Protein AF-A0A8T5KG43-F1 (afdb_monomer_lite)

pLDDT: mean 81.47, std 15.71, range [28.53, 98.81]

Secondary structure (DSSP, 8-state):
-TTS-----GGGTT-TT--EEE--SS-----GGGTT-TT-SEEE-TT---GGG--GGGGG-TT-SEEE-TTS-----GGGTT-TT--EEE--SS-----GGGGG-TT-SEEE--SS-----HHHHHS---SEEE--S----HHIIIIIIHHHHHTT-EEE--TT-----EEEEEEE-TTSSB-TT-EEEEEE--TT-TT-EEEEEEE--TTSEEEEE--S-EEEEEEEE-TTEEEES-SEEEEE-S-S-EEPPPEEEEES----STT--EEEEE-TTS-EEEEEEEPSEEEEES-GGG-EEEEE--EEEESSPPBHHHHHHHHHH-TTS---TT-----SS-TTSB--S--HHHHHHHHHHHT-BPPPHHHHHHHHH-SS--SBTTBSSS---SB-TTS-B--SSSSEEEEEEE--S-TT--S-PEEEES--TTS-GGG---EE----TTEE---EEEGGGTT----

Structure (mmCIF, N/CA/C/O backbone):
data_AF-A0A8T5KG43-F1
#
_entry.id   AF-A0A8T5KG43-F1
#
loop_
_atom_site.group_PDB
_atom_site.id
_atom_site.type_symbol
_atom_site.label_atom_id
_atom_site.label_alt_id
_atom_site.label_comp_id
_atom_site.label_asym_id
_atom_site.label_entity_id
_atom_site.label_seq_id
_atom_site.pdbx_PDB_ins_code
_atom_site.Cartn_x
_atom_site.Cartn_y
_atom_site.Cartn_z
_atom_site.occupancy
_atom_site.B_iso_or_equiv
_atom_site.auth_seq_id
_atom_site.auth_comp_id
_atom_site.auth_asym_id
_atom_site.auth_atom_id
_atom_site.pdbx_PDB_model_num
ATOM 1 N N . LEU A 1 1 ? -19.504 -4.824 42.678 1.00 70.94 1 LEU A N 1
ATOM 2 C CA . LEU A 1 1 ? -19.857 -6.248 42.868 1.00 70.94 1 LEU A CA 1
ATOM 3 C C . LEU A 1 1 ? -18.883 -7.087 42.044 1.00 70.94 1 LEU A C 1
ATOM 5 O O . LEU A 1 1 ? -19.288 -7.695 41.068 1.00 70.94 1 LEU A O 1
ATOM 9 N N . MET A 1 2 ? -17.595 -7.082 42.386 1.00 72.06 2 MET A N 1
ATOM 10 C CA . MET A 1 2 ? -16.581 -7.837 41.636 1.00 72.06 2 MET A CA 1
ATOM 11 C C . MET A 1 2 ? -16.539 -9.280 42.142 1.00 72.06 2 MET A C 1
ATOM 13 O O . MET A 1 2 ? -16.547 -9.476 43.357 1.00 72.06 2 MET A O 1
ATOM 17 N N . ASP A 1 3 ? -16.507 -10.253 41.227 1.00 74.44 3 ASP A N 1
ATOM 18 C CA . ASP A 1 3 ? -16.364 -11.684 41.548 1.00 74.44 3 ASP A CA 1
ATOM 19 C C . ASP A 1 3 ? -17.419 -12.210 42.542 1.00 74.44 3 ASP A C 1
ATOM 21 O O . ASP A 1 3 ? -17.138 -12.859 43.548 1.00 74.44 3 ASP A O 1
ATOM 25 N N . THR A 1 4 ? -18.685 -11.872 42.281 1.00 81.06 4 THR A N 1
ATOM 26 C CA . THR A 1 4 ? -19.816 -12.242 43.153 1.00 81.06 4 THR A CA 1
ATOM 27 C C . THR A 1 4 ? -20.727 -13.310 42.553 1.00 81.06 4 THR A C 1
ATOM 29 O O . THR A 1 4 ? -21.748 -13.638 43.151 1.00 81.06 4 THR A O 1
ATOM 32 N N . GLN A 1 5 ? -20.385 -13.849 41.374 1.00 85.06 5 GLN A N 1
ATOM 33 C CA . GLN A 1 5 ? -21.238 -14.758 40.588 1.00 85.06 5 GLN A CA 1
ATOM 34 C C . GLN 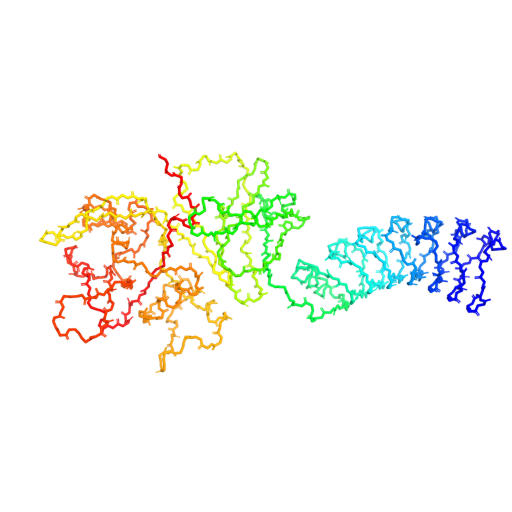A 1 5 ? -22.631 -14.170 40.270 1.00 85.06 5 GLN A C 1
ATOM 36 O O . GLN A 1 5 ? -23.585 -14.907 40.025 1.00 85.06 5 GLN A O 1
ATOM 41 N N . THR A 1 6 ? -22.763 -12.838 40.273 1.00 88.12 6 THR A N 1
ATOM 42 C CA . THR A 1 6 ? -24.038 -12.157 40.011 1.00 88.12 6 THR A CA 1
ATOM 43 C C . THR A 1 6 ? -24.427 -12.305 38.538 1.00 88.12 6 THR A C 1
ATOM 45 O O . THR A 1 6 ? -23.585 -12.144 37.659 1.00 88.12 6 THR A O 1
ATOM 48 N N . SER A 1 7 ? -25.700 -12.582 38.253 1.00 91.44 7 SER A N 1
ATOM 49 C CA . SER A 1 7 ? -26.230 -12.650 36.881 1.00 91.44 7 SER A CA 1
ATOM 50 C C . SER A 1 7 ? -27.406 -11.707 36.618 1.00 91.44 7 SER A C 1
ATOM 52 O O . SER A 1 7 ? -27.608 -11.306 35.475 1.00 91.44 7 SER A O 1
ATOM 54 N N . ASP A 1 8 ? -28.154 -11.320 37.656 1.00 93.81 8 ASP A N 1
ATOM 55 C CA . ASP A 1 8 ? -29.318 -10.436 37.552 1.00 93.81 8 ASP A CA 1
ATOM 56 C C . ASP A 1 8 ? -28.973 -8.999 37.968 1.00 93.81 8 ASP A C 1
ATOM 58 O O . ASP A 1 8 ? -28.622 -8.732 39.121 1.00 93.81 8 ASP A O 1
ATOM 62 N N . LEU A 1 9 ? -29.101 -8.065 37.022 1.00 96.06 9 LEU A N 1
ATOM 63 C CA . LEU A 1 9 ? -28.880 -6.633 37.238 1.00 96.06 9 LEU A CA 1
ATOM 64 C C . LEU A 1 9 ? -30.176 -5.848 37.489 1.00 96.06 9 LEU A C 1
ATOM 66 O O . LEU A 1 9 ? -30.115 -4.641 37.726 1.00 96.06 9 LEU A O 1
ATOM 70 N N . SER A 1 10 ? -31.347 -6.494 37.488 1.00 95.94 10 SER A N 1
ATOM 71 C CA . SER A 1 10 ? -32.652 -5.843 37.694 1.00 95.94 10 SER A CA 1
ATOM 72 C C . SER A 1 10 ? -32.726 -4.955 38.946 1.00 95.94 10 SER A C 1
ATOM 74 O O . SER A 1 10 ? -33.310 -3.870 38.858 1.00 95.94 10 SER A O 1
ATOM 76 N N . PRO A 1 11 ? -32.110 -5.314 40.096 1.00 95.50 11 PRO A N 1
ATOM 77 C CA . PRO A 1 11 ? -32.098 -4.442 41.273 1.00 95.50 11 PRO A CA 1
ATOM 78 C C . PRO A 1 11 ? -31.423 -3.081 41.047 1.00 95.50 11 PRO A C 1
ATOM 80 O O . PRO A 1 11 ? -31.713 -2.130 41.773 1.00 95.50 11 PRO A O 1
ATOM 83 N N . LEU A 1 12 ? -30.540 -2.966 40.049 1.00 95.62 12 LEU A N 1
ATOM 84 C CA . LEU A 1 12 ? -29.819 -1.731 39.739 1.00 95.62 12 LEU A CA 1
ATOM 85 C C . LEU A 1 12 ? -30.635 -0.766 38.872 1.00 95.62 12 LEU A C 1
ATOM 87 O O . LEU A 1 12 ? -30.334 0.423 38.864 1.00 95.62 12 LEU A O 1
ATOM 91 N N . ALA A 1 13 ? -31.687 -1.235 38.190 1.00 94.88 13 ALA A N 1
ATOM 92 C CA . ALA A 1 13 ? -32.353 -0.508 37.103 1.00 94.88 13 ALA A CA 1
ATOM 93 C C . ALA A 1 13 ? -32.926 0.873 37.478 1.00 94.88 13 ALA A C 1
ATOM 95 O O . ALA A 1 13 ? -33.145 1.718 36.610 1.00 94.88 13 ALA A O 1
ATOM 96 N N . ASN A 1 14 ? -33.175 1.115 38.769 1.00 94.38 14 ASN A N 1
ATOM 97 C CA . ASN A 1 14 ? -33.734 2.372 39.272 1.00 94.38 14 ASN A CA 1
ATOM 98 C C . ASN A 1 14 ? -32.718 3.254 40.016 1.00 94.38 14 ASN A C 1
ATOM 100 O O . ASN A 1 14 ? -33.092 4.318 40.512 1.00 94.38 14 ASN A O 1
ATOM 104 N N . LEU A 1 15 ? -31.444 2.859 40.086 1.00 96.94 15 LEU A N 1
ATOM 105 C CA . LEU A 1 15 ? -30.383 3.614 40.761 1.00 96.94 15 LEU A CA 1
ATOM 106 C C . LEU A 1 15 ? -29.835 4.728 39.856 1.00 96.94 15 LEU A C 1
ATOM 108 O O . LEU A 1 15 ? -28.659 4.752 39.522 1.00 96.94 15 LEU A O 1
ATOM 112 N N . LYS A 1 16 ? -30.700 5.653 39.433 1.00 94.81 16 LYS A N 1
ATOM 113 C CA . LYS A 1 16 ? -30.400 6.650 38.385 1.00 94.81 16 LYS A CA 1
ATOM 114 C C . LYS A 1 16 ? -29.258 7.617 38.712 1.00 94.81 16 LYS A C 1
ATOM 116 O O . LYS A 1 16 ? -28.682 8.180 37.793 1.00 94.81 16 LYS A O 1
ATOM 121 N N . GLU A 1 17 ? -28.936 7.776 39.993 1.00 97.44 17 GLU A N 1
ATOM 122 C CA . GLU A 1 17 ? -27.830 8.609 40.490 1.00 97.44 17 GLU A CA 1
ATOM 123 C C . GLU A 1 17 ? -26.495 7.843 40.570 1.00 97.44 17 GLU A C 1
ATOM 125 O O . GLU A 1 17 ? -25.510 8.352 41.101 1.00 97.44 17 GLU A O 1
ATOM 130 N N . LEU A 1 18 ? -26.454 6.582 40.124 1.00 98.00 18 LEU A N 1
ATOM 131 C CA . LEU A 1 18 ? -25.247 5.768 40.174 1.00 98.00 18 LEU A CA 1
ATOM 132 C C . LEU A 1 18 ? -24.220 6.290 39.163 1.00 98.00 18 LEU A C 1
ATOM 134 O O . LEU A 1 18 ? -24.465 6.263 37.962 1.00 98.00 18 LEU A O 1
ATOM 138 N N . THR A 1 19 ? -23.061 6.718 39.661 1.00 98.44 19 THR A N 1
ATOM 139 C CA . THR A 1 19 ? -21.961 7.251 38.840 1.00 98.44 19 THR A CA 1
ATOM 140 C C . THR A 1 19 ? -20.823 6.252 38.630 1.00 98.44 19 THR A C 1
ATOM 142 O O . THR A 1 19 ? -20.066 6.365 37.670 1.00 98.44 19 THR A O 1
ATOM 145 N N . TYR A 1 20 ? -20.707 5.248 39.502 1.00 98.44 20 TYR A N 1
ATOM 146 C CA . TYR A 1 20 ? -19.634 4.259 39.483 1.00 98.44 20 TYR A CA 1
ATOM 147 C C . TYR A 1 20 ? -20.201 2.852 39.640 1.00 98.44 20 TYR A C 1
ATOM 149 O O . TYR A 1 20 ? -20.881 2.558 40.629 1.00 98.44 20 TYR A O 1
ATOM 157 N N . LEU A 1 21 ? -19.887 1.967 38.694 1.00 97.94 21 LEU A N 1
ATOM 158 C CA . LEU A 1 21 ? -20.321 0.578 38.729 1.00 97.94 21 LEU A CA 1
ATOM 159 C C . LEU A 1 21 ? -19.214 -0.370 38.257 1.00 97.94 21 LEU A C 1
ATOM 161 O O . LEU A 1 21 ? -18.815 -0.359 37.096 1.00 97.94 21 LEU A O 1
ATOM 165 N N . ASP A 1 22 ? -18.759 -1.230 39.167 1.00 97.50 22 ASP A N 1
ATOM 166 C CA . ASP A 1 22 ? -17.834 -2.323 38.862 1.00 97.50 22 ASP A CA 1
ATOM 167 C C . ASP A 1 22 ? -18.534 -3.679 39.035 1.00 97.50 22 ASP A C 1
ATOM 169 O O . ASP A 1 22 ? -19.007 -4.028 40.127 1.00 97.50 22 ASP A O 1
ATOM 173 N N . LEU A 1 23 ? -18.617 -4.417 37.934 1.00 96.12 23 LEU A N 1
ATOM 174 C CA . LEU A 1 23 ? -19.231 -5.730 37.763 1.00 96.12 23 LEU A CA 1
ATOM 175 C C . LEU A 1 23 ? -18.250 -6.723 37.117 1.00 96.12 23 LEU A C 1
ATOM 177 O O . LEU A 1 23 ? -18.678 -7.722 36.529 1.00 96.12 23 LEU A O 1
ATOM 181 N N . HIS A 1 24 ? -16.945 -6.469 37.206 1.00 95.62 24 HIS A N 1
ATOM 182 C CA . HIS A 1 24 ? -15.924 -7.345 36.648 1.00 95.62 24 HIS A CA 1
ATOM 183 C C . HIS A 1 24 ? -16.041 -8.791 37.166 1.00 95.62 24 HIS A C 1
ATOM 185 O O . HIS A 1 24 ? -16.290 -9.022 38.355 1.00 95.62 24 HIS A O 1
ATOM 191 N N . ALA A 1 25 ? -15.842 -9.746 36.252 1.00 94.19 25 ALA A N 1
ATOM 192 C CA . ALA A 1 25 ? -15.786 -11.185 36.504 1.00 94.19 25 ALA A CA 1
ATOM 193 C C . ALA A 1 25 ? -17.040 -11.727 37.216 1.00 94.19 25 ALA A C 1
ATOM 195 O O . ALA A 1 25 ? -16.974 -12.281 38.309 1.00 94.19 25 ALA A O 1
ATOM 196 N N . ASN A 1 26 ? -18.209 -11.562 36.596 1.00 95.56 26 ASN A N 1
ATOM 197 C CA . ASN A 1 26 ? -19.472 -12.136 37.069 1.00 95.56 26 ASN A CA 1
ATOM 198 C C . ASN A 1 26 ? -20.099 -13.048 35.993 1.00 95.56 26 ASN A C 1
ATOM 200 O O . ASN A 1 26 ? -19.415 -13.530 35.093 1.00 95.56 26 ASN A O 1
ATOM 204 N N . GLN A 1 27 ? -21.398 -13.332 36.109 1.00 95.94 27 GLN A N 1
ATOM 205 C CA . GLN A 1 27 ? -22.167 -14.181 35.195 1.00 95.94 27 GLN A CA 1
ATOM 206 C C . GLN A 1 27 ? -23.259 -13.367 34.480 1.00 95.94 27 GLN A C 1
ATOM 208 O O . GLN A 1 27 ? -24.393 -13.824 34.325 1.00 95.94 27 GLN A O 1
ATOM 213 N N . ILE A 1 28 ? -22.948 -12.129 34.091 1.00 96.94 28 ILE A N 1
ATOM 214 C CA . ILE A 1 28 ? -23.903 -11.213 33.455 1.00 96.94 28 ILE A CA 1
ATOM 215 C C . ILE A 1 28 ? -24.040 -11.554 31.972 1.00 96.94 28 ILE A C 1
ATOM 217 O O . ILE A 1 28 ? -23.047 -11.612 31.250 1.00 96.94 28 ILE A O 1
ATOM 221 N N . HIS A 1 29 ? -25.284 -11.740 31.535 1.00 96.69 29 HIS A N 1
ATOM 222 C CA . HIS A 1 29 ? -25.627 -12.043 30.143 1.00 96.69 29 HIS A CA 1
ATOM 223 C C . HIS A 1 29 ? -26.428 -10.914 29.472 1.00 96.69 29 HIS A C 1
ATOM 225 O O . HIS A 1 29 ? -26.435 -10.846 28.250 1.00 96.69 29 HIS A O 1
ATOM 231 N N . ASP A 1 30 ? -27.053 -10.019 30.249 1.00 97.00 30 ASP A N 1
ATOM 232 C CA . ASP A 1 30 ? -27.927 -8.943 29.764 1.00 97.00 30 ASP A CA 1
ATOM 233 C C . ASP A 1 30 ? -27.612 -7.613 30.471 1.00 97.00 30 ASP A C 1
ATOM 235 O O . ASP A 1 30 ? -27.555 -7.542 31.703 1.00 97.00 30 ASP A O 1
ATOM 239 N N . LEU A 1 31 ? -27.415 -6.551 29.683 1.00 97.94 31 LEU A N 1
ATOM 240 C CA . LEU A 1 31 ? -27.143 -5.190 30.160 1.00 97.94 31 LEU A CA 1
ATOM 241 C C . LEU A 1 31 ? -28.379 -4.282 30.119 1.00 97.94 31 LEU A C 1
ATOM 243 O O . LEU A 1 31 ? -28.287 -3.124 30.526 1.00 97.94 31 LEU A O 1
ATOM 247 N N . SER A 1 32 ? -29.538 -4.770 29.669 1.00 97.81 32 SER A N 1
ATOM 248 C CA . SER A 1 32 ? -30.782 -3.993 29.564 1.00 97.81 32 SER A CA 1
ATOM 249 C C . SER A 1 32 ? -31.155 -3.241 30.850 1.00 97.81 32 SER A C 1
ATOM 251 O O . SER A 1 32 ? -31.562 -2.079 30.751 1.00 97.81 32 SER A O 1
ATOM 253 N N . PRO A 1 33 ? -30.963 -3.799 32.066 1.00 97.81 33 PRO A N 1
ATOM 254 C CA . PRO A 1 33 ? -31.210 -3.061 33.306 1.00 97.81 33 PRO A CA 1
ATOM 255 C C . PRO A 1 33 ? -30.354 -1.796 33.478 1.00 97.81 33 PRO A C 1
ATOM 257 O O . PRO A 1 33 ? -30.752 -0.892 34.209 1.00 97.81 33 PRO A O 1
ATOM 260 N N . LEU A 1 34 ? -29.204 -1.691 32.804 1.00 98.06 34 LEU A N 1
ATOM 261 C CA . LEU A 1 34 ? -28.313 -0.531 32.886 1.00 98.06 34 LEU A CA 1
ATOM 262 C C . LEU A 1 34 ? -28.731 0.622 31.959 1.00 98.06 34 LEU A C 1
ATOM 264 O O . LEU A 1 34 ? -28.244 1.737 32.129 1.00 98.06 34 LEU A O 1
ATOM 268 N N . ALA A 1 35 ? -29.658 0.395 31.020 1.00 97.44 35 ALA A N 1
ATOM 269 C CA . ALA A 1 35 ? -29.942 1.313 29.910 1.00 97.44 35 ALA A CA 1
ATOM 270 C C . ALA A 1 35 ? -30.378 2.735 30.312 1.00 97.44 35 ALA A C 1
ATOM 272 O O . ALA A 1 35 ? -30.301 3.664 29.509 1.00 97.44 35 ALA A O 1
ATOM 273 N N . ASN A 1 36 ? -30.872 2.906 31.543 1.00 96.69 36 ASN A N 1
ATOM 274 C CA . ASN A 1 36 ? -31.361 4.184 32.064 1.00 96.69 36 ASN A CA 1
ATOM 275 C C . ASN A 1 36 ? -30.475 4.775 33.173 1.00 96.69 36 ASN A C 1
ATOM 277 O O . ASN A 1 36 ? -30.873 5.760 33.797 1.00 96.69 36 ASN A O 1
ATOM 281 N N . LEU A 1 37 ? -29.297 4.203 33.437 1.00 98.19 37 LEU A N 1
ATOM 282 C CA . LEU A 1 37 ? -28.356 4.700 34.448 1.00 98.19 37 LEU A CA 1
ATOM 283 C C . LEU A 1 37 ? -27.475 5.814 33.875 1.00 98.19 37 LEU A C 1
ATOM 285 O O . LEU A 1 37 ? -26.252 5.754 33.920 1.00 98.19 37 LEU A O 1
ATOM 289 N N . THR A 1 38 ? -28.108 6.834 33.299 1.00 97.50 38 THR A N 1
ATOM 290 C CA . THR A 1 38 ? -27.455 7.855 32.466 1.00 97.50 38 THR A CA 1
ATOM 291 C C . THR A 1 38 ? -26.437 8.724 33.206 1.00 97.50 38 THR A C 1
ATOM 293 O O . THR A 1 38 ? -25.688 9.431 32.547 1.00 97.50 38 THR A O 1
ATOM 296 N N . ALA A 1 39 ? -26.398 8.680 34.543 1.00 98.31 39 ALA A N 1
ATOM 297 C CA . ALA A 1 39 ? -25.390 9.360 35.357 1.00 98.31 39 ALA A CA 1
ATOM 298 C C . ALA A 1 39 ? -24.060 8.587 35.482 1.00 98.31 39 ALA A C 1
ATOM 300 O O . ALA A 1 39 ? -23.140 9.083 36.129 1.00 98.31 39 ALA A O 1
ATOM 301 N N . LEU A 1 40 ? -23.944 7.381 34.908 1.00 98.62 40 LEU A N 1
ATOM 302 C CA . LEU A 1 40 ? -22.720 6.583 34.986 1.00 98.62 40 LEU A CA 1
ATOM 303 C C . LEU A 1 40 ? -21.539 7.295 34.319 1.00 98.62 40 LEU A C 1
ATOM 305 O O . LEU A 1 40 ? -21.584 7.618 33.136 1.00 98.62 40 LEU A O 1
ATOM 309 N N . GLU A 1 41 ? -20.457 7.446 35.082 1.00 98.81 41 GLU A N 1
ATOM 310 C CA . GLU A 1 41 ? -19.163 7.960 34.625 1.00 98.81 41 GLU A CA 1
ATOM 311 C C . GLU A 1 41 ? -18.113 6.845 34.504 1.00 98.81 41 GLU A C 1
ATOM 313 O O . GLU A 1 41 ? -17.192 6.931 33.691 1.00 98.81 41 GLU A O 1
ATOM 318 N N . PHE A 1 42 ? -18.252 5.777 35.294 1.00 98.81 42 PHE A N 1
ATOM 319 C CA . PHE A 1 42 ? -17.375 4.608 35.270 1.00 98.81 42 PHE A CA 1
ATOM 320 C C . PHE A 1 42 ? -18.195 3.323 35.192 1.00 98.81 42 PHE A C 1
ATOM 322 O O . PHE A 1 42 ? -19.051 3.075 36.049 1.00 98.81 42 PHE A O 1
ATOM 329 N N . LEU A 1 43 ? -17.871 2.473 34.217 1.00 98.69 43 LEU A N 1
ATOM 330 C CA . LEU A 1 43 ? -18.437 1.137 34.089 1.00 98.69 43 LEU A CA 1
ATOM 331 C C . LEU A 1 43 ? -17.347 0.107 33.779 1.00 98.69 43 LEU A C 1
ATOM 333 O O . LEU A 1 43 ? -16.668 0.187 32.755 1.00 98.69 43 LEU A O 1
ATOM 337 N N . ASN A 1 44 ? -17.226 -0.903 34.640 1.00 98.50 44 ASN A N 1
ATOM 338 C CA . ASN A 1 44 ? -16.419 -2.091 34.376 1.00 98.50 44 ASN A CA 1
ATOM 339 C C . ASN A 1 44 ? -17.309 -3.334 34.350 1.00 98.50 44 ASN A C 1
ATOM 341 O O . ASN A 1 44 ? -17.919 -3.677 35.360 1.00 98.50 44 ASN A O 1
ATOM 345 N N . ILE A 1 45 ? -17.376 -4.010 33.204 1.00 97.44 45 ILE A N 1
ATOM 346 C CA . ILE A 1 45 ? -18.113 -5.271 33.041 1.00 97.44 45 ILE A CA 1
ATOM 347 C C . ILE A 1 45 ? -17.230 -6.374 32.437 1.00 97.44 45 ILE A C 1
ATOM 349 O O . ILE A 1 45 ? -17.751 -7.375 31.952 1.00 97.44 45 ILE A O 1
ATOM 353 N N . GLN A 1 46 ? -15.902 -6.225 32.473 1.00 96.62 46 GLN A N 1
ATOM 354 C CA . GLN A 1 46 ? -14.955 -7.168 31.867 1.00 96.62 46 GLN A CA 1
ATOM 355 C C . GLN A 1 46 ? -15.144 -8.601 32.374 1.00 96.62 46 GLN A C 1
ATOM 357 O O . GLN A 1 46 ? -15.386 -8.816 33.565 1.00 96.62 46 GLN A O 1
ATOM 362 N N . GLY A 1 47 ? -14.940 -9.585 31.497 1.00 93.31 47 GLY A N 1
ATOM 363 C CA . GLY A 1 47 ? -14.962 -11.003 31.874 1.00 93.31 47 GLY A CA 1
ATOM 364 C C . GLY A 1 47 ? -16.352 -11.535 32.235 1.00 93.31 47 GLY A C 1
ATOM 365 O O . GLY A 1 47 ? -16.455 -12.441 33.058 1.00 93.31 47 GLY A O 1
ATOM 366 N N . ASN A 1 48 ? -17.410 -10.971 31.646 1.00 96.69 48 ASN A N 1
ATOM 367 C CA . ASN A 1 48 ? -18.776 -11.482 31.752 1.00 96.69 48 ASN A CA 1
ATOM 368 C C . ASN A 1 48 ? -19.202 -12.213 30.463 1.00 96.69 48 ASN A C 1
ATOM 370 O O . ASN A 1 48 ? -18.814 -11.810 29.365 1.00 96.69 48 ASN A O 1
ATOM 374 N N . PRO A 1 49 ? -20.023 -13.272 30.550 1.00 95.19 49 PRO A N 1
ATOM 375 C CA . PRO A 1 49 ? -20.509 -14.024 29.393 1.00 95.19 49 PRO A CA 1
ATOM 376 C C . PRO A 1 49 ? -21.685 -13.323 28.681 1.00 95.19 49 PRO A C 1
ATOM 378 O O . PRO A 1 49 ? -22.761 -13.901 28.536 1.00 95.19 49 PRO A O 1
ATOM 381 N N . LEU A 1 50 ? -21.472 -12.090 28.214 1.00 96.06 50 LEU A N 1
ATOM 382 C CA . LEU A 1 50 ? -22.503 -11.265 27.578 1.00 96.06 50 LEU A CA 1
ATOM 383 C C . LEU A 1 50 ? -23.153 -11.982 26.383 1.00 96.06 50 LEU A C 1
ATOM 385 O O . LEU A 1 50 ? -22.461 -12.531 25.514 1.00 96.06 50 LEU A O 1
ATOM 389 N N . GLU A 1 51 ? -24.485 -11.981 26.329 1.00 92.44 51 GLU A N 1
ATOM 390 C CA . GLU A 1 51 ? -25.223 -12.598 25.233 1.00 92.44 51 GLU A CA 1
ATOM 391 C C . GLU A 1 51 ? -24.945 -11.836 23.934 1.00 92.44 51 GLU A C 1
ATOM 393 O O . GLU A 1 51 ? -25.138 -10.627 23.843 1.00 92.44 51 GLU A O 1
ATOM 398 N N . ASN A 1 52 ? -24.417 -12.550 22.934 1.00 91.81 52 ASN A N 1
ATOM 399 C CA . ASN A 1 52 ? -24.041 -12.019 21.617 1.00 91.81 52 ASN A CA 1
ATOM 400 C C . ASN A 1 52 ? -23.080 -10.809 21.622 1.00 91.81 52 ASN A C 1
ATOM 402 O O . ASN A 1 52 ? -22.851 -10.223 20.567 1.00 91.81 52 ASN A O 1
ATOM 406 N N . GLY A 1 53 ? -22.487 -10.460 22.768 1.00 95.56 53 GLY A N 1
ATOM 407 C CA . GLY A 1 53 ? -21.704 -9.234 22.912 1.00 95.56 53 GLY A CA 1
ATOM 408 C C . GLY A 1 53 ? -22.538 -7.951 22.784 1.00 95.56 53 GLY A C 1
ATOM 409 O O . GLY A 1 53 ? -21.992 -6.935 22.362 1.00 95.56 53 GLY A O 1
ATOM 410 N N . ASP A 1 54 ? -23.840 -7.990 23.096 1.00 97.62 54 ASP A N 1
ATOM 411 C CA . ASP A 1 54 ? -24.742 -6.844 22.927 1.00 97.62 54 ASP A CA 1
ATOM 412 C C . ASP A 1 54 ? -24.493 -5.730 23.958 1.00 97.62 54 ASP A C 1
ATOM 414 O O . ASP A 1 54 ? -24.812 -5.848 25.144 1.00 97.62 54 ASP A O 1
ATOM 418 N N . ILE A 1 55 ? -23.957 -4.610 23.475 1.00 98.56 55 ILE A N 1
ATOM 419 C CA . ILE A 1 55 ? -23.714 -3.390 24.254 1.00 98.56 55 ILE A CA 1
ATOM 420 C C . ILE A 1 55 ? -24.700 -2.257 23.926 1.00 98.56 55 ILE A C 1
ATOM 422 O O . ILE A 1 55 ? -24.522 -1.138 24.407 1.00 98.56 55 ILE A O 1
ATOM 426 N N . THR A 1 56 ? -25.768 -2.520 23.165 1.00 98.44 56 THR A N 1
ATOM 427 C CA . THR A 1 56 ? -26.814 -1.535 22.821 1.00 98.44 56 THR A CA 1
ATOM 428 C C . THR A 1 56 ? -27.371 -0.779 24.035 1.00 98.44 56 THR A C 1
ATOM 430 O O . THR A 1 56 ? -27.557 0.440 23.938 1.00 98.44 56 THR A O 1
ATOM 433 N N . PRO A 1 57 ? -27.589 -1.414 25.208 1.00 98.38 57 PRO A N 1
ATOM 434 C CA . PRO A 1 57 ? -28.042 -0.707 26.406 1.00 98.38 57 PRO A CA 1
ATOM 435 C C . PRO A 1 57 ? -27.128 0.446 26.849 1.00 98.38 57 PRO A C 1
ATOM 437 O O . PRO A 1 57 ? -27.595 1.371 27.510 1.00 98.38 57 PRO A O 1
ATOM 440 N N . LEU A 1 58 ? -25.847 0.437 26.471 1.00 98.50 58 LEU A N 1
ATOM 441 C CA . LEU A 1 58 ? -24.884 1.465 26.868 1.00 98.50 58 LEU A CA 1
ATOM 442 C C . LEU A 1 58 ? -25.007 2.763 26.052 1.00 98.50 58 LEU A C 1
ATOM 444 O O . LEU A 1 58 ? -24.476 3.789 26.470 1.00 98.50 58 LEU A O 1
ATOM 448 N N . ALA A 1 59 ? -25.748 2.767 24.938 1.00 98.19 59 ALA A N 1
ATOM 449 C CA . ALA A 1 59 ? -25.775 3.878 23.979 1.00 98.19 59 ALA A CA 1
ATOM 450 C C . ALA A 1 59 ? -26.238 5.233 24.547 1.00 98.19 59 ALA A C 1
ATOM 452 O O . ALA A 1 59 ? -25.956 6.282 23.971 1.00 98.19 59 ALA A O 1
ATOM 453 N N . LYS A 1 60 ? -26.975 5.226 25.665 1.00 97.94 60 LYS A N 1
ATOM 454 C CA . LYS A 1 60 ? -27.495 6.439 26.323 1.00 97.94 60 LYS A CA 1
ATOM 455 C C . LYS A 1 60 ? -26.633 6.923 27.489 1.00 97.94 60 LYS A C 1
ATOM 457 O O . LYS A 1 60 ? -26.960 7.942 28.095 1.00 97.94 60 LYS A O 1
ATOM 462 N N . LEU A 1 61 ? -25.562 6.210 27.828 1.00 98.50 61 LEU A N 1
ATOM 463 C CA . LEU A 1 61 ? -24.709 6.503 28.981 1.00 98.50 61 LEU A CA 1
ATOM 464 C C . LEU A 1 61 ? -23.641 7.549 28.628 1.00 98.50 61 LEU A C 1
ATOM 466 O O . LEU A 1 61 ? -22.450 7.336 28.825 1.00 98.50 61 LEU A O 1
ATOM 470 N N . VAL A 1 62 ? -24.080 8.679 28.071 1.00 98.12 62 VAL A N 1
ATOM 471 C CA . VAL A 1 62 ? -23.233 9.694 27.414 1.00 98.12 62 VAL A CA 1
ATOM 472 C C . VAL A 1 62 ? -22.206 10.371 28.329 1.00 98.12 62 VAL A C 1
ATOM 474 O O . VAL A 1 62 ? -21.272 10.984 27.824 1.00 98.12 62 VAL A O 1
ATOM 477 N N . HIS A 1 63 ? -22.355 10.233 29.650 1.00 98.50 63 HIS A N 1
ATOM 478 C CA . HIS A 1 63 ? -21.426 10.756 30.657 1.00 98.50 63 HIS A CA 1
ATOM 479 C C . HIS A 1 63 ? -20.313 9.770 31.047 1.00 98.50 63 HIS A C 1
ATOM 481 O O . HIS A 1 63 ? -19.514 10.066 31.938 1.00 98.50 63 HIS A O 1
ATOM 487 N N . LEU A 1 64 ? -20.237 8.598 30.403 1.00 98.69 64 LEU A N 1
ATOM 488 C CA . LEU A 1 64 ? -19.156 7.644 30.637 1.00 98.69 64 LEU A CA 1
ATOM 489 C C . LEU A 1 64 ? -17.803 8.252 30.257 1.00 98.69 64 LEU A C 1
ATOM 491 O O . LEU A 1 64 ? -17.591 8.668 29.122 1.00 98.69 64 LEU A O 1
ATOM 495 N N . LYS A 1 65 ? -16.869 8.211 31.209 1.00 98.69 65 LYS A N 1
ATOM 496 C CA . LYS A 1 65 ? -15.466 8.626 31.059 1.00 98.69 65 LYS A CA 1
ATOM 497 C C . LYS A 1 65 ? -14.526 7.429 30.982 1.00 98.69 65 LYS A C 1
ATOM 499 O O . LYS A 1 65 ? -13.533 7.472 30.257 1.00 98.69 65 LYS A O 1
ATOM 504 N N . SER A 1 66 ? -14.857 6.350 31.694 1.00 98.81 66 SER A N 1
ATOM 505 C CA . SER A 1 66 ? -14.083 5.107 31.703 1.00 98.81 66 SER A CA 1
ATOM 506 C C . SER A 1 66 ? -14.984 3.896 31.498 1.00 98.81 66 SER A C 1
ATOM 508 O O . SER A 1 66 ? -15.905 3.656 32.284 1.00 98.81 66 SER A O 1
ATOM 510 N N . LEU A 1 67 ? -14.688 3.115 30.461 1.00 98.75 67 LEU A N 1
ATOM 511 C CA . LEU A 1 67 ? -15.487 1.969 30.050 1.00 98.75 67 LEU A CA 1
ATOM 512 C C . LEU A 1 67 ? -14.596 0.754 29.769 1.00 98.75 67 LEU A C 1
ATOM 514 O O . LEU A 1 67 ? -13.751 0.769 28.874 1.00 98.75 67 LEU A O 1
ATOM 518 N N . TYR A 1 68 ? -14.799 -0.314 30.539 1.00 98.75 68 TYR A N 1
ATOM 519 C CA . TYR A 1 68 ? -14.015 -1.543 30.442 1.00 98.75 68 TYR A CA 1
ATOM 520 C C . TYR A 1 68 ? -14.896 -2.722 30.002 1.00 98.75 68 TYR A C 1
ATOM 522 O O . TYR A 1 68 ? -15.767 -3.182 30.746 1.00 98.75 68 TYR A O 1
ATOM 530 N N . LEU A 1 69 ? -14.643 -3.209 28.784 1.00 98.56 69 LEU A N 1
ATOM 531 C CA . LEU A 1 69 ? -15.466 -4.149 28.008 1.00 98.56 69 LEU A CA 1
ATOM 532 C C . LEU A 1 69 ? -14.677 -5.362 27.473 1.00 98.56 69 LEU A C 1
ATOM 534 O O . LEU A 1 69 ? -15.084 -6.016 26.512 1.00 98.56 69 LEU A O 1
ATOM 538 N N . ALA A 1 70 ? -13.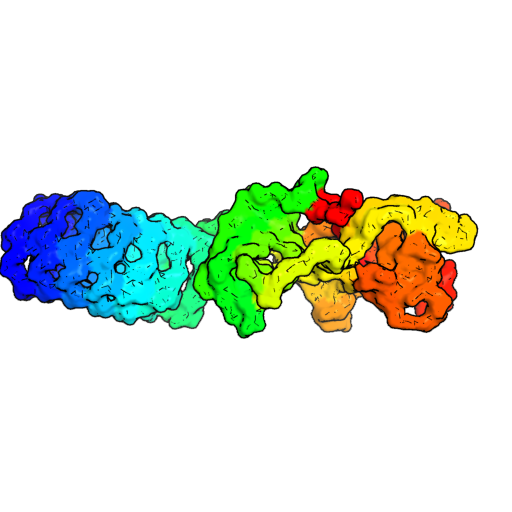528 -5.668 28.067 1.00 98.50 70 ALA A N 1
ATOM 539 C CA . ALA A 1 70 ? -12.706 -6.798 27.654 1.00 98.50 70 ALA A CA 1
ATOM 540 C C . ALA A 1 70 ? -13.388 -8.163 27.846 1.00 98.50 70 ALA A C 1
ATOM 542 O O . ALA A 1 70 ? -14.015 -8.424 28.881 1.00 98.50 70 ALA A O 1
ATOM 543 N N . GLY A 1 71 ? -13.190 -9.067 26.882 1.00 97.69 71 GLY A N 1
ATOM 544 C CA . GLY A 1 71 ? -13.615 -10.466 26.999 1.00 97.69 71 GLY A CA 1
ATOM 545 C C . GLY A 1 71 ? -15.112 -10.714 26.797 1.00 97.69 71 GLY A C 1
ATOM 546 O O . GLY A 1 71 ? -15.622 -11.716 27.295 1.00 97.69 71 GLY A O 1
ATOM 547 N N . LEU A 1 72 ? -15.827 -9.826 26.098 1.00 97.94 72 LEU A N 1
ATOM 548 C CA . LEU A 1 72 ? -17.295 -9.851 25.985 1.00 97.94 72 LEU A CA 1
ATOM 549 C C . LEU A 1 72 ? -17.820 -10.354 24.635 1.00 97.94 72 LEU A C 1
ATOM 551 O O . LEU A 1 72 ? -19.029 -10.422 24.434 1.00 97.94 72 LEU A O 1
ATOM 555 N N . ARG A 1 73 ? -16.927 -10.748 23.717 1.00 96.88 73 ARG A N 1
ATOM 556 C CA . ARG A 1 73 ? -17.251 -11.198 22.346 1.00 96.88 73 ARG A CA 1
ATOM 557 C C . ARG A 1 73 ? -17.933 -10.118 21.489 1.00 96.88 73 ARG A C 1
ATOM 559 O O . ARG A 1 73 ? -18.650 -10.464 20.551 1.00 96.88 73 ARG A O 1
ATOM 566 N N . ILE A 1 74 ? -17.681 -8.845 21.790 1.00 98.38 74 ILE A N 1
ATOM 567 C CA . ILE A 1 74 ? -18.213 -7.691 21.053 1.00 98.38 74 ILE A CA 1
ATOM 568 C C . ILE A 1 74 ? -17.722 -7.719 19.602 1.00 98.38 74 ILE A C 1
ATOM 570 O O . ILE A 1 74 ? -16.575 -8.085 19.331 1.00 98.38 74 ILE A O 1
ATOM 574 N N . GLN A 1 75 ? -18.611 -7.333 18.688 1.00 97.19 75 GLN A N 1
ATOM 575 C CA . GLN A 1 75 ? -18.331 -7.147 17.259 1.00 97.19 75 GLN A CA 1
ATOM 576 C C . GLN A 1 75 ? -18.794 -5.771 16.768 1.00 97.19 75 GLN A C 1
ATOM 578 O O . GLN A 1 75 ? -18.100 -5.166 15.960 1.00 97.19 75 GLN A O 1
ATOM 583 N N . ASP A 1 76 ? -19.934 -5.281 17.268 1.00 98.00 76 ASP A N 1
ATOM 584 C CA . ASP A 1 76 ? -20.515 -3.991 16.892 1.00 98.00 76 ASP A CA 1
ATOM 585 C C . ASP A 1 76 ? -20.175 -2.907 17.925 1.00 98.00 76 ASP A C 1
ATOM 587 O O . ASP A 1 76 ? -20.490 -3.040 19.110 1.00 98.00 76 ASP A O 1
ATOM 591 N N . LEU A 1 77 ? -19.530 -1.834 17.464 1.00 98.38 77 LEU A N 1
ATOM 592 C CA . LEU A 1 77 ? -19.178 -0.662 18.268 1.00 98.38 77 LEU A CA 1
ATOM 593 C C . LEU A 1 77 ? -20.121 0.530 18.040 1.00 98.38 77 LEU A C 1
ATOM 595 O O . LEU A 1 77 ? -19.950 1.566 18.683 1.00 98.38 77 LEU A O 1
ATOM 599 N N . SER A 1 78 ? -21.131 0.406 17.173 1.00 97.94 78 SER A N 1
ATOM 600 C CA . SER A 1 78 ? -22.089 1.476 16.873 1.00 97.94 78 SER A CA 1
ATOM 601 C C . SER A 1 78 ? -22.776 2.085 18.110 1.00 97.94 78 SER A C 1
ATOM 603 O O . SER A 1 78 ? -22.958 3.311 18.124 1.00 97.94 78 SER A O 1
ATOM 605 N N . PRO A 1 79 ? -23.061 1.337 19.204 1.00 98.44 79 PRO A N 1
ATOM 606 C CA . PRO A 1 79 ? -23.622 1.918 20.426 1.00 98.44 79 PRO A CA 1
ATOM 607 C C . PRO A 1 79 ? -22.702 2.924 21.130 1.00 98.44 79 PRO A C 1
ATOM 609 O O . PRO A 1 79 ? -23.177 3.709 21.945 1.00 98.44 79 PRO A O 1
ATOM 612 N N . LEU A 1 80 ? -21.398 2.925 20.839 1.00 97.94 80 LEU A N 1
ATOM 613 C CA . LEU A 1 80 ? -20.434 3.806 21.499 1.00 97.94 80 LEU A CA 1
ATOM 614 C C . LEU A 1 80 ? -20.357 5.201 20.865 1.00 97.94 80 LEU A C 1
ATOM 616 O O . LEU A 1 80 ? -19.840 6.109 21.502 1.00 97.94 80 LEU A O 1
ATOM 620 N N . THR A 1 81 ? -20.890 5.398 19.656 1.00 95.94 81 THR A N 1
ATOM 621 C CA . THR A 1 81 ? -20.671 6.610 18.835 1.00 95.94 81 THR A CA 1
ATOM 622 C C . THR A 1 81 ? -21.000 7.934 19.528 1.00 95.94 81 THR A C 1
ATOM 624 O O . THR A 1 81 ? -20.335 8.927 19.264 1.00 95.94 81 THR A O 1
ATOM 627 N N . ASN A 1 82 ? -21.979 7.956 20.440 1.00 97.00 82 ASN A N 1
ATOM 628 C CA . ASN A 1 82 ? -22.407 9.172 21.149 1.00 97.00 82 ASN A CA 1
ATOM 629 C C . ASN A 1 82 ? -21.720 9.390 22.511 1.00 97.00 82 ASN A C 1
ATOM 631 O O . ASN A 1 82 ? -22.062 10.333 23.229 1.00 97.00 82 ASN A O 1
ATOM 635 N N . LEU A 1 83 ? -20.788 8.523 22.915 1.00 97.62 83 LEU A N 1
ATOM 636 C CA . LEU A 1 83 ? -20.138 8.577 24.228 1.00 97.62 83 LEU A CA 1
ATOM 637 C C . LEU A 1 83 ? -18.937 9.539 24.220 1.00 97.62 83 LEU A C 1
ATOM 639 O O . LEU A 1 83 ? -17.802 9.158 24.494 1.00 97.62 83 LEU A O 1
ATOM 643 N N . HIS A 1 84 ? -19.188 10.803 23.877 1.00 96.38 84 HIS A N 1
ATOM 644 C CA . HIS A 1 84 ? -18.146 11.794 23.580 1.00 96.38 84 HIS A CA 1
ATOM 645 C C . HIS A 1 84 ? -17.249 12.181 24.774 1.00 96.38 84 HIS A C 1
ATOM 647 O O . HIS A 1 84 ? -16.203 12.792 24.558 1.00 96.38 84 HIS A O 1
ATOM 653 N N . GLU A 1 85 ? -17.647 11.853 26.009 1.00 97.75 85 GLU A N 1
ATOM 654 C CA . GLU A 1 85 ? -16.854 12.079 27.229 1.00 97.75 85 GLU A CA 1
ATOM 655 C C . GLU A 1 85 ? -15.873 10.929 27.541 1.00 97.75 85 GLU A C 1
ATOM 657 O O . GLU A 1 85 ? -15.115 11.014 28.511 1.00 97.75 85 GLU A O 1
ATOM 662 N N . LEU A 1 86 ? -15.852 9.854 26.737 1.00 98.00 86 LEU A N 1
ATOM 663 C CA . LEU A 1 86 ? -14.961 8.718 26.970 1.00 98.00 86 LEU A CA 1
ATOM 664 C C . LEU A 1 86 ? -13.489 9.120 26.845 1.00 98.00 86 LEU A C 1
ATOM 666 O O . LEU A 1 86 ? -13.020 9.544 25.790 1.00 98.00 86 LEU A O 1
ATOM 670 N N . MET A 1 87 ? -12.744 8.877 27.922 1.00 97.94 87 MET A N 1
ATOM 671 C CA . MET A 1 87 ? -11.299 9.077 28.014 1.00 97.94 87 MET A CA 1
ATOM 672 C C . MET A 1 87 ? -10.537 7.749 28.030 1.00 97.94 87 MET A C 1
ATOM 674 O O . MET A 1 87 ? -9.424 7.665 27.507 1.00 97.94 87 MET A O 1
ATOM 678 N N . HIS A 1 88 ? -11.116 6.705 28.622 1.00 98.44 88 HIS A N 1
ATOM 679 C CA . HIS A 1 88 ? -10.498 5.386 28.724 1.00 98.44 88 HIS A CA 1
ATOM 680 C C . HIS A 1 88 ? -11.456 4.308 28.237 1.00 98.44 88 HIS A C 1
ATOM 682 O O . HIS A 1 88 ? -12.544 4.140 28.792 1.00 98.44 88 HIS A O 1
ATOM 688 N N . LEU A 1 89 ? -11.029 3.553 27.228 1.00 98.50 89 LEU A N 1
ATOM 689 C CA . LEU A 1 89 ? -11.817 2.482 26.638 1.00 98.50 89 LEU A CA 1
ATOM 690 C C . LEU A 1 89 ? -10.969 1.219 26.513 1.00 98.50 89 LEU A C 1
ATOM 692 O O . LEU A 1 89 ? -9.962 1.201 25.806 1.00 98.50 89 LEU A O 1
ATOM 696 N N . ASN A 1 90 ? -11.382 0.156 27.203 1.00 98.69 90 ASN A N 1
ATOM 697 C CA . ASN A 1 90 ? -10.778 -1.162 27.046 1.00 98.69 90 ASN A CA 1
ATOM 698 C C . ASN A 1 90 ? -11.745 -2.099 26.320 1.00 98.69 90 ASN A C 1
ATOM 700 O O . ASN A 1 90 ? -12.780 -2.473 26.868 1.00 98.69 90 ASN A O 1
ATOM 704 N N . LEU A 1 91 ? -11.376 -2.488 25.105 1.00 98.62 91 LEU A N 1
ATOM 705 C CA . LEU A 1 91 ? -12.096 -3.393 24.214 1.00 98.62 91 LEU A CA 1
ATOM 706 C C . LEU A 1 91 ? -11.274 -4.654 23.900 1.00 98.62 91 LEU A C 1
ATOM 708 O O . LEU A 1 91 ? -11.595 -5.369 22.946 1.00 98.62 91 LEU A O 1
ATOM 712 N N . SER A 1 92 ? -10.238 -4.959 24.682 1.00 98.75 92 SER A N 1
ATOM 713 C CA . SER A 1 92 ? -9.360 -6.090 24.387 1.00 98.75 92 SER A CA 1
ATOM 714 C C . SER A 1 92 ? -10.070 -7.440 24.477 1.00 98.75 92 SER A C 1
ATOM 716 O O . SER A 1 92 ? -11.088 -7.593 25.155 1.00 98.75 92 SER A O 1
ATOM 718 N N . ASN A 1 93 ? -9.522 -8.464 23.826 1.00 98.31 93 ASN A N 1
ATOM 719 C CA . ASN A 1 93 ? -10.042 -9.833 23.894 1.00 98.31 93 ASN A CA 1
ATOM 720 C C . ASN A 1 93 ? -11.511 -9.935 23.425 1.00 98.31 93 ASN A C 1
ATOM 722 O O . ASN A 1 93 ? -12.338 -10.604 24.053 1.00 98.31 93 ASN A O 1
ATOM 726 N N . ASN A 1 94 ? -11.860 -9.241 22.342 1.00 98.56 94 ASN A N 1
ATOM 727 C CA . ASN A 1 94 ? -13.188 -9.287 21.726 1.00 98.56 94 ASN A CA 1
ATOM 728 C C . ASN A 1 94 ? -13.109 -9.917 20.320 1.00 98.56 94 ASN A C 1
ATOM 730 O O . ASN A 1 94 ? -12.278 -10.786 20.060 1.00 98.56 94 ASN A O 1
ATOM 734 N N . ARG A 1 95 ? -14.061 -9.613 19.433 1.00 97.44 95 ARG A N 1
ATOM 735 C CA . ARG A 1 95 ? -14.112 -10.126 18.052 1.00 97.44 95 ARG A CA 1
ATOM 736 C C . ARG A 1 95 ? -14.292 -8.986 17.050 1.00 97.44 95 ARG A C 1
ATOM 738 O O . ARG A 1 95 ? -14.898 -9.187 16.001 1.00 97.44 95 ARG A O 1
ATOM 745 N N . ILE A 1 96 ? -13.800 -7.803 17.399 1.00 98.50 96 ILE A N 1
ATOM 746 C CA . ILE A 1 96 ? -13.998 -6.567 16.645 1.00 98.50 96 ILE A CA 1
ATOM 747 C C . ILE A 1 96 ? -13.215 -6.643 15.334 1.00 98.50 96 ILE A C 1
ATOM 749 O O . ILE A 1 96 ? -12.063 -7.077 15.327 1.00 98.50 96 ILE A O 1
ATOM 753 N N . VAL A 1 97 ? -13.860 -6.227 14.245 1.00 94.88 97 VAL A N 1
ATOM 754 C CA . VAL A 1 97 ? -13.262 -6.109 12.904 1.00 94.88 97 VAL A CA 1
ATOM 755 C C . VAL A 1 97 ? -13.301 -4.653 12.446 1.00 94.88 97 VAL A C 1
ATOM 757 O O . VAL A 1 97 ? -12.286 -4.136 11.994 1.00 94.88 97 VAL A O 1
ATOM 760 N N . ASP A 1 98 ? -14.455 -4.000 12.604 1.00 95.25 98 ASP A N 1
ATOM 761 C CA . ASP A 1 98 ? -14.678 -2.601 12.241 1.00 95.25 98 ASP A CA 1
ATOM 762 C C . ASP A 1 98 ? -14.552 -1.693 13.473 1.00 95.25 98 ASP A C 1
ATOM 764 O O . ASP A 1 98 ? -15.260 -1.863 14.469 1.00 95.25 98 ASP A O 1
ATOM 768 N N . ILE A 1 99 ? -13.635 -0.728 13.394 1.00 96.88 99 ILE A N 1
ATOM 769 C CA . ILE A 1 99 ? -13.406 0.292 14.423 1.00 96.88 99 ILE A CA 1
ATOM 770 C C . ILE A 1 99 ? -13.784 1.702 13.959 1.00 96.88 99 ILE A C 1
ATOM 772 O O . ILE A 1 99 ? -13.479 2.666 14.659 1.00 96.88 99 ILE A O 1
ATOM 776 N N . SER A 1 100 ? -14.484 1.847 12.831 1.00 94.12 100 SER A N 1
ATOM 777 C CA . SER A 1 100 ? -14.967 3.142 12.344 1.00 94.12 100 SER A CA 1
ATOM 778 C C . SER A 1 100 ? -15.751 3.952 13.391 1.00 94.12 100 SER A C 1
ATOM 780 O O . SER A 1 100 ? -15.524 5.158 13.463 1.00 94.12 100 SER A O 1
ATOM 782 N N . PRO A 1 101 ? -16.551 3.365 14.316 1.00 95.94 101 PRO A N 1
ATOM 783 C CA . PRO A 1 101 ? -17.223 4.143 15.363 1.00 95.94 101 PRO A CA 1
ATOM 784 C C . PRO A 1 101 ? -16.278 4.872 16.333 1.00 95.94 101 PRO A C 1
ATOM 786 O O . PRO A 1 101 ? -16.683 5.843 16.971 1.00 95.94 101 PRO A O 1
ATOM 789 N N . ILE A 1 102 ? -15.020 4.431 16.456 1.00 94.75 102 ILE A N 1
ATOM 790 C CA . ILE A 1 102 ? -14.027 5.046 17.350 1.00 94.75 102 ILE A CA 1
ATOM 791 C C . ILE A 1 102 ? -13.640 6.454 16.884 1.00 94.75 102 ILE A C 1
ATOM 793 O O . ILE A 1 102 ? -13.330 7.300 17.724 1.00 94.75 102 ILE A O 1
ATOM 797 N N . SER A 1 103 ? -13.723 6.753 15.582 1.00 92.44 103 SER A N 1
ATOM 798 C CA . SER A 1 103 ? -13.423 8.095 15.058 1.00 92.44 103 SER A CA 1
ATOM 799 C C . SER A 1 103 ? -14.362 9.173 15.620 1.00 92.44 103 SER A C 1
ATOM 801 O O . SER A 1 103 ? -13.998 10.345 15.688 1.00 92.44 103 SER A O 1
ATOM 803 N N . SER A 1 104 ? -15.536 8.766 16.119 1.00 93.44 104 SER A N 1
ATOM 804 C CA . SER A 1 104 ? -16.546 9.637 16.735 1.00 93.44 104 SER A CA 1
ATOM 805 C C . SER A 1 104 ? -16.232 10.026 18.188 1.00 93.44 104 SER A C 1
ATOM 807 O O . SER A 1 104 ? -16.998 10.770 18.795 1.00 93.44 104 SER A O 1
ATOM 809 N N . LEU A 1 105 ? -15.140 9.518 18.778 1.00 94.75 105 LEU A N 1
ATOM 810 C CA . LEU A 1 105 ? -14.803 9.688 20.196 1.00 94.75 105 LEU A CA 1
ATOM 811 C C . LEU A 1 105 ? -13.635 10.680 20.380 1.00 94.75 105 LEU A C 1
ATOM 813 O O . LEU A 1 105 ? -12.470 10.277 20.395 1.00 94.75 105 LEU A O 1
ATOM 817 N N . PRO A 1 106 ? -13.909 11.991 20.545 1.00 92.19 106 PRO A N 1
ATOM 818 C CA . PRO A 1 106 ? -12.885 13.034 20.447 1.00 92.19 106 PRO A CA 1
ATOM 819 C C . PRO A 1 106 ? -11.971 13.156 21.675 1.00 92.19 106 PRO A C 1
ATOM 821 O O . PRO A 1 106 ? -10.971 13.866 21.609 1.00 92.19 106 PRO A O 1
ATOM 824 N N . GLN A 1 107 ? -12.326 12.535 22.806 1.00 94.19 107 GLN A N 1
ATOM 825 C CA . GLN A 1 107 ? -11.620 12.697 24.086 1.00 94.19 107 GLN A CA 1
ATOM 826 C C . GLN A 1 107 ? -10.808 11.471 24.515 1.00 94.19 107 GLN A C 1
ATOM 828 O O . GLN A 1 107 ? -10.242 11.474 25.612 1.00 94.19 107 GLN A O 1
ATOM 833 N N . LEU A 1 108 ? -10.713 10.436 23.672 1.00 95.75 108 LEU A N 1
ATOM 834 C CA . LEU A 1 108 ? -10.003 9.219 24.043 1.00 95.75 108 LEU A CA 1
ATOM 835 C C . LEU A 1 108 ? -8.534 9.518 24.353 1.00 95.75 108 LEU A C 1
ATOM 837 O O . LEU A 1 108 ? -7.771 10.043 23.545 1.00 95.75 108 LEU A O 1
ATOM 841 N N . TYR A 1 109 ? -8.123 9.154 25.558 1.00 95.25 109 TYR A N 1
ATOM 842 C CA . TYR A 1 109 ? -6.752 9.256 26.030 1.00 95.25 109 TYR A CA 1
ATOM 843 C C . TYR A 1 109 ? -6.051 7.898 25.997 1.00 95.25 109 TYR A C 1
ATOM 845 O O . TYR A 1 109 ? -4.891 7.810 25.595 1.00 95.25 109 TYR A O 1
ATOM 853 N N . GLY A 1 110 ? -6.755 6.833 26.388 1.00 97.12 110 GLY A N 1
ATOM 854 C CA . GLY A 1 110 ? -6.256 5.462 26.321 1.00 97.12 110 GLY A CA 1
ATOM 855 C C . GLY A 1 110 ? -7.265 4.521 25.679 1.00 97.12 110 GLY A C 1
ATOM 856 O O . GLY A 1 110 ? -8.411 4.447 26.128 1.00 97.12 110 GLY A O 1
ATOM 857 N N . LEU A 1 111 ? -6.812 3.792 24.664 1.00 98.31 111 LEU A N 1
ATOM 858 C CA . LEU A 1 111 ? -7.595 2.819 23.917 1.00 98.31 111 LEU A CA 1
ATOM 859 C C . LEU A 1 111 ? -6.847 1.486 23.853 1.00 98.31 111 LEU A C 1
ATOM 861 O O . LEU A 1 111 ? -5.744 1.404 23.317 1.00 98.31 111 LEU A O 1
ATOM 865 N N . ASP A 1 112 ? -7.463 0.439 24.391 1.00 98.62 112 ASP A N 1
ATOM 866 C CA . ASP A 1 112 ? -6.953 -0.927 24.298 1.00 98.62 112 ASP A CA 1
ATOM 867 C C . ASP A 1 112 ? -7.847 -1.759 23.374 1.00 98.62 112 ASP A C 1
ATOM 869 O O . ASP A 1 112 ? -8.993 -2.058 23.710 1.00 98.62 112 ASP A O 1
ATOM 873 N N . LEU A 1 113 ? -7.317 -2.098 22.200 1.00 98.44 113 LEU A N 1
ATOM 874 C CA . LEU A 1 113 ? -7.940 -2.914 21.159 1.00 98.44 113 LEU A CA 1
ATOM 875 C C . LEU A 1 113 ? -7.228 -4.266 20.994 1.00 98.44 113 LEU A C 1
ATOM 877 O O . LEU A 1 113 ? -7.501 -4.986 20.031 1.00 98.44 113 LEU A O 1
ATOM 881 N N . SER A 1 114 ? -6.330 -4.630 21.913 1.00 98.44 114 SER A N 1
ATOM 882 C CA . SER A 1 114 ? -5.518 -5.841 21.782 1.00 98.44 114 SER A CA 1
ATOM 883 C C . SER A 1 114 ? -6.352 -7.125 21.707 1.00 98.44 114 SER A C 1
ATOM 885 O O . SER A 1 114 ? -7.452 -7.199 22.260 1.00 98.44 114 SER A O 1
ATOM 887 N N . ASN A 1 115 ? -5.846 -8.150 21.026 1.00 97.75 115 ASN A N 1
ATOM 888 C CA . ASN A 1 115 ? -6.510 -9.443 20.849 1.00 97.75 115 ASN A CA 1
ATOM 889 C C . ASN A 1 115 ? -7.931 -9.308 20.269 1.00 97.75 115 ASN A C 1
ATOM 891 O O . ASN A 1 115 ? -8.940 -9.617 20.916 1.00 97.75 115 ASN A O 1
ATOM 895 N N . ASN A 1 116 ? -8.001 -8.786 19.046 1.00 98.38 116 ASN A N 1
ATOM 896 C CA . ASN A 1 116 ? -9.219 -8.648 18.251 1.00 98.38 116 ASN A CA 1
ATOM 897 C C . ASN A 1 116 ? -8.976 -9.198 16.829 1.00 98.38 116 ASN A C 1
ATOM 899 O O . ASN A 1 116 ? -8.155 -10.088 16.620 1.00 98.38 116 ASN A O 1
ATOM 903 N N . ARG A 1 117 ? -9.769 -8.774 15.841 1.00 95.44 117 ARG A N 1
ATOM 904 C CA . ARG A 1 117 ? -9.665 -9.201 14.435 1.00 95.44 117 ARG A CA 1
ATOM 905 C C . ARG A 1 117 ? -9.537 -7.994 13.509 1.00 95.44 117 ARG A C 1
ATOM 907 O O . ARG A 1 117 ? -10.048 -8.010 12.389 1.00 95.44 117 ARG A O 1
ATOM 914 N N . ILE A 1 118 ? -8.897 -6.940 14.005 1.00 95.25 118 ILE A N 1
ATOM 915 C CA . ILE A 1 118 ? -8.764 -5.663 13.314 1.00 95.25 118 ILE A CA 1
ATOM 916 C C . ILE A 1 118 ? -7.689 -5.809 12.242 1.00 95.25 118 ILE A C 1
ATOM 918 O O . ILE A 1 118 ? -6.600 -6.308 12.512 1.00 95.25 118 ILE A O 1
ATOM 922 N N . ARG A 1 119 ? -8.021 -5.388 11.020 1.00 88.38 119 ARG A N 1
ATOM 923 C CA . ARG A 1 119 ? -7.079 -5.333 9.893 1.00 88.38 119 ARG A CA 1
ATOM 924 C C . ARG A 1 119 ? -6.754 -3.893 9.515 1.00 88.38 119 ARG A C 1
ATOM 926 O O . ARG A 1 119 ? -5.598 -3.587 9.268 1.00 88.38 119 ARG A O 1
ATOM 933 N N . ASP A 1 120 ? -7.772 -3.037 9.497 1.00 87.94 120 ASP A N 1
ATOM 934 C CA . ASP A 1 120 ? -7.670 -1.624 9.143 1.00 87.94 120 ASP A CA 1
ATOM 935 C C . ASP A 1 120 ? -7.692 -0.745 10.402 1.00 87.94 120 ASP A C 1
ATOM 937 O O . ASP A 1 120 ? -8.573 -0.882 11.255 1.00 87.94 120 ASP A O 1
ATOM 941 N N . ILE A 1 121 ? -6.710 0.152 10.513 1.00 92.81 121 ILE A N 1
ATOM 942 C CA . ILE A 1 121 ? -6.584 1.122 11.609 1.00 92.81 121 ILE A CA 1
ATOM 943 C C . ILE A 1 121 ? -6.677 2.577 11.142 1.00 92.81 121 ILE A C 1
ATOM 945 O O . ILE A 1 121 ? -6.448 3.485 11.946 1.00 92.81 121 ILE A O 1
ATOM 949 N N . SER A 1 122 ? -7.049 2.816 9.883 1.00 88.31 122 SER A N 1
ATOM 950 C CA . SER A 1 122 ? -7.311 4.152 9.352 1.00 88.31 122 SER A CA 1
ATOM 951 C C . SER A 1 122 ? -8.243 4.995 10.244 1.00 88.31 122 SER A C 1
ATOM 953 O O . SER A 1 122 ? -7.909 6.165 10.477 1.00 88.31 122 SER A O 1
ATOM 955 N N . PRO A 1 123 ? -9.287 4.444 10.917 1.00 91.50 123 PRO A N 1
ATOM 956 C CA . PRO A 1 123 ? -10.154 5.258 11.771 1.00 91.50 123 PRO A CA 1
ATOM 957 C C . PRO A 1 123 ? -9.463 5.812 13.025 1.00 91.50 123 PRO A C 1
ATOM 959 O O . PRO A 1 123 ? -9.917 6.804 13.595 1.00 91.50 123 PRO A O 1
ATOM 962 N N . LEU A 1 124 ? -8.359 5.201 13.477 1.00 92.19 124 LEU A N 1
ATOM 963 C CA . LEU A 1 124 ? -7.572 5.713 14.609 1.00 92.19 124 LEU A CA 1
ATOM 964 C C . LEU A 1 124 ? -6.765 6.951 14.235 1.00 92.19 124 LEU A C 1
ATOM 966 O O . LEU A 1 124 ? -6.414 7.744 15.109 1.00 92.19 124 LEU A O 1
ATOM 970 N N . TYR A 1 125 ? -6.451 7.096 12.950 1.00 82.81 125 TYR A N 1
ATOM 971 C CA . TYR A 1 125 ? -5.783 8.273 12.430 1.00 82.81 125 TYR A CA 1
ATOM 972 C C . TYR A 1 125 ? -6.762 9.443 12.260 1.00 82.81 125 TYR A C 1
ATOM 974 O O . TYR A 1 125 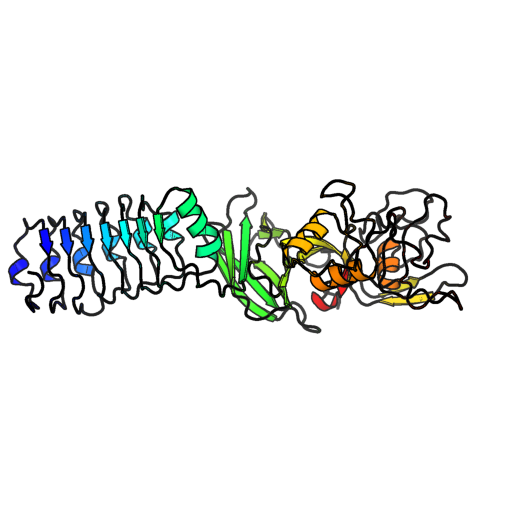? -6.423 10.577 12.590 1.00 82.81 125 TYR A O 1
ATOM 982 N N . GLU A 1 126 ? -7.973 9.170 11.768 1.00 76.25 126 GLU A N 1
ATOM 983 C CA . GLU A 1 126 ? -9.045 10.169 11.628 1.00 76.25 126 GLU A CA 1
ATOM 984 C C . GLU A 1 126 ? -9.616 10.616 12.984 1.00 76.25 126 GLU A C 1
ATOM 986 O O . GLU A 1 126 ? -10.062 11.753 13.140 1.00 76.25 126 GLU A O 1
ATOM 991 N N . GLY A 1 127 ? -9.604 9.708 13.963 1.00 71.31 127 GLY A N 1
ATOM 992 C CA . GLY A 1 127 ? -10.166 9.896 15.294 1.00 71.31 127 GLY A CA 1
ATOM 993 C C . GLY A 1 127 ? -9.285 10.652 16.295 1.00 71.31 127 GLY A C 1
ATOM 994 O O . GLY A 1 127 ? -8.098 10.905 16.103 1.00 71.31 127 GLY A O 1
ATOM 995 N N . GLY A 1 128 ? -9.892 10.982 17.439 1.00 70.75 128 GLY A N 1
ATOM 996 C CA . GLY A 1 128 ? -9.311 11.817 18.496 1.00 70.75 128 GLY A CA 1
ATOM 997 C C . GLY A 1 128 ? -8.498 11.092 19.574 1.00 70.75 128 GLY A C 1
ATOM 998 O O . GLY A 1 128 ? -8.385 11.621 20.680 1.00 70.75 128 GLY A O 1
ATOM 999 N N . VAL A 1 129 ? -7.942 9.899 19.319 1.00 82.38 129 VAL A N 1
ATOM 1000 C CA . VAL A 1 129 ? -7.144 9.214 20.354 1.00 82.38 129 VAL A CA 1
ATOM 1001 C C . VAL A 1 129 ? -5.836 9.969 20.582 1.00 82.38 129 VAL A C 1
ATOM 1003 O O . VAL A 1 129 ? -5.011 10.099 19.684 1.00 82.38 129 VAL A O 1
ATOM 1006 N N . SER A 1 130 ? -5.629 10.474 21.793 1.00 85.44 130 SER A N 1
ATOM 1007 C CA . SER A 1 130 ? -4.594 11.475 22.074 1.00 85.44 130 SER A CA 1
ATOM 1008 C C . SER A 1 130 ? -3.280 10.916 22.622 1.00 85.44 130 SER A C 1
ATOM 1010 O O . SER A 1 130 ? -2.273 11.627 22.575 1.00 85.44 130 SER A O 1
ATOM 1012 N N . ARG A 1 131 ? -3.244 9.678 23.148 1.00 92.50 131 ARG A N 1
ATOM 1013 C CA . ARG A 1 131 ? -2.018 9.162 23.779 1.00 92.50 131 ARG A CA 1
ATOM 1014 C C . ARG A 1 131 ? -1.720 7.679 23.592 1.00 92.50 131 ARG A C 1
ATOM 1016 O O . ARG A 1 131 ? -0.750 7.378 22.906 1.00 92.50 131 ARG A O 1
ATOM 1023 N N . PHE A 1 132 ? -2.457 6.785 24.248 1.00 96.19 132 PHE A N 1
ATOM 1024 C CA . PHE A 1 132 ? -2.099 5.363 24.339 1.00 96.19 132 PHE A CA 1
ATOM 1025 C C . PHE A 1 132 ? -3.006 4.507 23.457 1.00 96.19 132 PHE A C 1
ATOM 1027 O O . PHE A 1 132 ? -4.228 4.565 23.606 1.00 96.19 132 PHE A O 1
ATOM 1034 N N . ILE A 1 133 ? -2.408 3.703 22.578 1.00 97.38 133 ILE A N 1
ATOM 1035 C CA . ILE A 1 133 ? -3.107 2.787 21.672 1.00 97.38 133 ILE A CA 1
ATOM 1036 C C . ILE A 1 133 ? -2.462 1.400 21.782 1.00 97.38 133 ILE A C 1
ATOM 1038 O O . ILE A 1 133 ? -1.275 1.245 21.509 1.00 97.38 133 ILE A O 1
ATOM 1042 N N . TYR A 1 134 ? -3.240 0.382 22.144 1.00 97.81 134 TYR A N 1
ATOM 1043 C CA . TYR A 1 134 ? -2.783 -1.012 22.154 1.00 97.81 134 TYR A CA 1
ATOM 1044 C C . TYR A 1 134 ? -3.492 -1.804 21.053 1.00 97.81 134 TYR A C 1
ATOM 1046 O O . TYR A 1 134 ? -4.715 -1.910 21.059 1.00 97.81 134 TYR A O 1
ATOM 1054 N N . LEU A 1 135 ? -2.712 -2.353 20.126 1.00 96.69 135 LEU A N 1
ATOM 1055 C CA . LEU A 1 135 ? -3.136 -3.094 18.935 1.00 96.69 135 LEU A CA 1
ATOM 1056 C C . LEU A 1 135 ? -2.560 -4.514 18.868 1.00 96.69 135 LEU A C 1
ATOM 1058 O O . LEU A 1 135 ? -2.916 -5.226 17.938 1.00 96.69 135 LEU A O 1
ATOM 1062 N N . ASN A 1 136 ? -1.718 -4.935 19.821 1.00 94.94 136 ASN A N 1
ATOM 1063 C CA . ASN A 1 136 ? -1.134 -6.288 19.833 1.00 94.94 136 ASN A CA 1
ATOM 1064 C C . ASN A 1 136 ? -2.208 -7.377 19.671 1.00 94.94 136 ASN A C 1
ATOM 1066 O O . ASN A 1 136 ? -3.360 -7.195 20.073 1.00 94.94 136 ASN A O 1
ATOM 1070 N N . ASP A 1 137 ? -1.823 -8.512 19.121 1.00 93.75 137 ASP A N 1
ATOM 1071 C CA . ASP A 1 137 ? -2.650 -9.651 18.763 1.00 93.75 137 ASP A CA 1
ATOM 1072 C C . ASP A 1 137 ? -3.814 -9.267 17.821 1.00 93.75 137 ASP A C 1
ATOM 1074 O O . ASP A 1 137 ? -4.958 -9.691 18.009 1.00 93.75 137 ASP A O 1
ATOM 1078 N N . ASN A 1 138 ? -3.551 -8.431 16.810 1.00 93.12 138 ASN A N 1
ATOM 1079 C CA . ASN A 1 138 ? -4.498 -8.141 15.727 1.00 93.12 138 ASN A CA 1
ATOM 1080 C C . ASN A 1 138 ? -3.881 -8.436 14.355 1.00 93.12 138 ASN A C 1
ATOM 1082 O O . ASN A 1 138 ? -2.735 -8.074 14.120 1.00 93.12 138 ASN A O 1
ATOM 1086 N N . PRO A 1 139 ? -4.654 -8.996 13.406 1.00 87.50 139 PRO A N 1
ATOM 1087 C CA . PRO A 1 139 ? -4.174 -9.309 12.063 1.00 87.50 139 PRO A CA 1
ATOM 1088 C C . PRO A 1 139 ? -4.122 -8.060 11.159 1.00 87.50 139 PRO A C 1
ATOM 1090 O O . PRO A 1 139 ? -4.806 -8.020 10.128 1.00 87.50 139 PRO A O 1
ATOM 1093 N N . LEU A 1 140 ? -3.345 -7.047 11.555 1.00 86.12 140 LEU A N 1
ATOM 1094 C CA . LEU A 1 140 ? -3.199 -5.765 10.858 1.00 86.12 140 LEU A CA 1
ATOM 1095 C C . LEU A 1 140 ? -2.784 -5.969 9.390 1.00 86.12 140 LEU A C 1
ATOM 1097 O O . LEU A 1 140 ? -2.004 -6.863 9.061 1.00 86.12 140 LEU A O 1
ATOM 1101 N N . ASN A 1 141 ? -3.343 -5.168 8.481 1.00 77.00 141 ASN A N 1
ATOM 1102 C CA . ASN A 1 141 ? -2.990 -5.217 7.063 1.00 77.00 141 ASN A CA 1
ATOM 1103 C C . ASN A 1 141 ? -1.707 -4.417 6.774 1.00 77.00 141 ASN A C 1
ATOM 1105 O O . ASN A 1 141 ? -1.208 -3.663 7.604 1.00 77.00 141 ASN A O 1
ATOM 1109 N N . LEU A 1 142 ? -1.166 -4.570 5.567 1.00 74.44 142 LEU A N 1
ATOM 1110 C CA . LEU A 1 142 ? 0.076 -3.907 5.173 1.00 74.44 142 LEU A CA 1
ATOM 1111 C C . LEU A 1 142 ? -0.016 -2.369 5.218 1.00 74.44 142 LEU A C 1
ATOM 1113 O O . LEU A 1 142 ? 0.935 -1.703 5.620 1.00 74.44 142 LEU A O 1
ATOM 1117 N N . GLU A 1 143 ? -1.173 -1.803 4.879 1.00 75.44 143 GLU A N 1
ATOM 1118 C CA . GLU A 1 143 ? -1.414 -0.359 4.960 1.00 75.44 143 GLU A CA 1
ATOM 1119 C C . GLU A 1 143 ? -1.375 0.168 6.406 1.00 75.44 143 GLU A C 1
ATOM 1121 O O . GLU A 1 143 ? -0.812 1.233 6.671 1.00 75.44 143 GLU A O 1
ATOM 1126 N N . ALA A 1 144 ? -1.906 -0.598 7.366 1.00 84.00 144 ALA A N 1
ATOM 1127 C CA . ALA A 1 144 ? -1.789 -0.303 8.788 1.00 84.00 144 ALA A CA 1
ATOM 1128 C C . ALA A 1 144 ? -0.319 -0.143 9.185 1.00 84.00 144 ALA A C 1
ATOM 1130 O O . ALA A 1 144 ? 0.030 0.864 9.802 1.00 84.00 144 ALA A O 1
ATOM 1131 N N . TYR A 1 145 ? 0.539 -1.082 8.777 1.00 79.12 145 TYR A N 1
ATOM 1132 C CA . TYR A 1 145 ? 1.968 -1.049 9.086 1.00 79.12 145 TYR A CA 1
ATOM 1133 C C . TYR A 1 145 ? 2.708 0.101 8.411 1.00 79.12 145 TYR A C 1
ATOM 1135 O O . TYR A 1 145 ? 3.388 0.871 9.086 1.00 79.12 145 TYR A O 1
ATOM 1143 N N . ALA A 1 146 ? 2.582 0.224 7.093 1.00 72.12 146 ALA A N 1
ATOM 1144 C CA . ALA A 1 146 ? 3.412 1.148 6.331 1.00 72.12 146 ALA A CA 1
ATOM 1145 C C . ALA A 1 146 ? 2.979 2.609 6.473 1.00 72.12 146 ALA A C 1
ATOM 1147 O O . ALA A 1 146 ? 3.822 3.504 6.476 1.00 72.12 146 ALA A O 1
ATOM 1148 N N . THR A 1 147 ? 1.675 2.852 6.610 1.00 75.94 147 THR A N 1
ATOM 1149 C CA . THR A 1 147 ? 1.121 4.207 6.571 1.00 75.94 147 THR A CA 1
ATOM 1150 C C . THR A 1 147 ? 0.710 4.672 7.958 1.00 75.94 147 THR A C 1
ATOM 1152 O O . THR A 1 147 ? 1.154 5.715 8.445 1.00 75.94 147 THR A O 1
ATOM 1155 N N . TYR A 1 148 ? -0.177 3.922 8.608 1.00 86.12 148 TYR A N 1
ATOM 1156 C CA . TYR A 1 148 ? -0.902 4.445 9.761 1.00 86.12 148 TYR A CA 1
ATOM 1157 C C . TYR A 1 148 ? -0.118 4.328 11.066 1.00 86.12 148 TYR A C 1
ATOM 1159 O O . TYR A 1 148 ? -0.114 5.284 11.840 1.00 86.12 148 TYR A O 1
ATOM 1167 N N . LEU A 1 149 ? 0.579 3.214 11.312 1.00 87.94 149 LEU A N 1
ATOM 1168 C CA . LEU A 1 149 ? 1.397 3.046 12.517 1.00 87.94 149 LEU A CA 1
ATOM 1169 C C . LEU A 1 149 ? 2.494 4.112 12.586 1.00 87.94 149 LEU A C 1
ATOM 1171 O O . LEU A 1 149 ? 2.579 4.818 13.593 1.00 87.94 149 LEU A O 1
ATOM 1175 N N . THR A 1 150 ? 3.258 4.296 11.505 1.00 82.81 150 THR A N 1
ATOM 1176 C CA . THR A 1 150 ? 4.294 5.336 11.405 1.00 82.81 150 THR A CA 1
ATOM 1177 C C . THR A 1 150 ? 3.715 6.717 11.700 1.00 82.81 150 THR A C 1
ATOM 1179 O O . THR A 1 150 ? 4.184 7.403 12.607 1.00 82.81 150 THR A O 1
ATOM 1182 N N . ALA A 1 151 ? 2.622 7.092 11.031 1.00 86.00 151 ALA A N 1
ATOM 1183 C CA . ALA A 1 151 ? 2.022 8.412 11.203 1.00 86.00 151 ALA A CA 1
ATOM 1184 C C . ALA A 1 151 ? 1.439 8.633 12.618 1.00 86.00 151 ALA A C 1
ATOM 1186 O O . ALA A 1 151 ? 1.506 9.739 13.165 1.00 86.00 151 ALA A O 1
ATOM 1187 N N . LEU A 1 152 ? 0.881 7.594 13.251 1.00 91.00 152 LEU A N 1
ATOM 1188 C CA . LEU A 1 152 ? 0.422 7.657 14.642 1.00 91.00 152 LEU A CA 1
ATOM 1189 C C . LEU A 1 152 ? 1.603 7.857 15.604 1.00 91.00 152 LEU A C 1
ATOM 1191 O O . LEU A 1 152 ? 1.524 8.726 16.478 1.00 91.00 152 LEU A O 1
ATOM 1195 N N . ILE A 1 153 ? 2.699 7.119 15.424 1.00 89.50 153 ILE A N 1
ATOM 1196 C CA . ILE A 1 153 ? 3.913 7.221 16.250 1.00 89.50 153 ILE A CA 1
ATOM 1197 C C . ILE A 1 153 ? 4.564 8.601 16.097 1.00 89.50 153 ILE A C 1
ATOM 1199 O O . ILE A 1 153 ? 4.863 9.254 17.098 1.00 89.50 153 ILE A O 1
ATOM 1203 N N . GLU A 1 154 ? 4.715 9.093 14.866 1.00 87.38 154 GLU A N 1
ATOM 1204 C CA . GLU A 1 154 ? 5.278 10.418 14.570 1.00 87.38 154 GLU A CA 1
ATOM 1205 C C . GLU A 1 154 ? 4.446 11.558 15.167 1.00 87.38 154 GLU A C 1
ATOM 1207 O O . GLU A 1 154 ? 4.990 12.575 15.598 1.00 87.38 154 GLU A O 1
ATOM 1212 N N . SER A 1 155 ? 3.129 11.369 15.292 1.00 89.25 155 SER A N 1
ATOM 1213 C CA . SER A 1 155 ? 2.253 12.312 15.999 1.00 89.25 155 SER A CA 1
ATOM 1214 C C . SER A 1 155 ? 2.402 12.287 17.533 1.00 89.25 155 SER A C 1
ATOM 1216 O O . SER A 1 155 ? 1.676 12.989 18.239 1.00 89.25 155 SER A O 1
ATOM 1218 N N . GLY A 1 156 ? 3.337 11.496 18.070 1.00 90.88 156 GLY A N 1
ATOM 1219 C CA . GLY A 1 156 ? 3.676 11.428 19.493 1.00 90.88 156 GLY A CA 1
ATOM 1220 C C . GLY A 1 156 ? 2.803 10.480 20.320 1.00 90.88 156 GLY A C 1
ATOM 1221 O O . GLY A 1 156 ? 2.788 10.594 21.553 1.00 90.88 156 GLY A O 1
ATOM 1222 N N . LYS A 1 157 ? 2.064 9.569 19.675 1.00 93.69 157 LYS A N 1
ATOM 1223 C CA . LYS A 1 157 ? 1.247 8.546 20.345 1.00 93.69 157 LYS A CA 1
ATOM 1224 C C . LYS A 1 157 ? 2.114 7.343 20.740 1.00 93.69 157 LYS A C 1
ATOM 1226 O O . LYS A 1 157 ? 3.028 6.968 20.015 1.00 93.69 157 LYS A O 1
ATOM 1231 N N . ASP A 1 158 ? 1.829 6.741 21.894 1.00 95.19 158 ASP A N 1
ATOM 1232 C CA . ASP A 1 158 ? 2.434 5.469 22.319 1.00 95.19 158 ASP A CA 1
ATOM 1233 C C . ASP A 1 158 ? 1.561 4.334 21.775 1.00 95.19 158 ASP A C 1
ATOM 1235 O O . ASP A 1 158 ? 0.465 4.084 22.288 1.00 95.19 158 ASP A O 1
ATOM 1239 N N . VAL A 1 159 ? 2.026 3.714 20.688 1.00 95.19 159 VAL A N 1
ATOM 1240 C CA . VAL A 1 159 ? 1.327 2.637 19.983 1.00 95.19 159 VAL A CA 1
ATOM 1241 C C . VAL A 1 159 ? 2.048 1.319 20.247 1.00 95.19 159 VAL A C 1
ATOM 1243 O O . VAL A 1 159 ? 3.243 1.199 19.984 1.00 95.19 159 VAL A O 1
ATOM 1246 N N . ARG A 1 160 ? 1.327 0.321 20.762 1.00 94.94 160 ARG A N 1
ATOM 1247 C CA . ARG A 1 160 ? 1.833 -1.042 20.984 1.00 94.94 160 ARG A CA 1
ATOM 1248 C C . ARG A 1 160 ? 1.213 -1.989 19.974 1.00 94.94 160 ARG A C 1
ATOM 1250 O O . ARG A 1 160 ? -0.009 -2.066 19.917 1.00 94.94 160 ARG A O 1
ATOM 1257 N N . TYR A 1 161 ? 2.033 -2.681 19.203 1.00 92.12 161 TYR A N 1
ATOM 1258 C CA . TYR A 1 161 ? 1.621 -3.597 18.145 1.00 92.12 161 TYR A CA 1
ATOM 1259 C C . TYR A 1 161 ? 2.662 -4.714 18.006 1.00 92.12 161 TYR A C 1
ATOM 1261 O O . TYR A 1 161 ? 3.782 -4.573 18.506 1.00 92.12 161 TYR A O 1
ATOM 1269 N N . ASP A 1 162 ? 2.309 -5.801 17.320 1.00 86.56 162 ASP A N 1
ATOM 1270 C CA . ASP A 1 162 ? 3.243 -6.900 17.083 1.00 86.56 162 ASP A CA 1
ATOM 1271 C C . ASP A 1 162 ? 4.183 -6.562 15.926 1.00 86.56 162 ASP A C 1
ATOM 1273 O O . ASP A 1 162 ? 3.758 -6.387 14.781 1.00 86.56 162 ASP A O 1
ATOM 1277 N N . GLU A 1 163 ? 5.479 -6.482 16.229 1.00 70.44 163 GLU A N 1
ATOM 1278 C CA . GLU A 1 163 ? 6.537 -6.258 15.235 1.00 70.44 163 GLU A CA 1
ATOM 1279 C C . GLU A 1 163 ? 6.802 -7.507 14.370 1.00 70.44 163 GLU A C 1
ATOM 1281 O O . GLU A 1 163 ? 7.389 -7.402 13.297 1.00 70.44 163 GLU A O 1
ATOM 1286 N N . SER A 1 164 ? 6.386 -8.697 14.824 1.00 59.38 164 SER A N 1
ATOM 1287 C CA . SER A 1 164 ? 6.723 -9.989 14.203 1.00 59.38 164 SER A CA 1
ATOM 1288 C C . SER A 1 164 ? 5.756 -10.477 13.124 1.00 59.38 164 SER A C 1
ATOM 1290 O O . SER A 1 164 ? 6.052 -11.478 12.479 1.00 59.38 164 SER A O 1
ATOM 1292 N N . ASP A 1 165 ? 4.636 -9.789 12.900 1.00 53.00 165 ASP A N 1
ATOM 1293 C CA . ASP A 1 165 ? 3.629 -10.164 11.890 1.00 53.00 165 ASP A CA 1
ATOM 1294 C C . ASP A 1 165 ? 4.001 -9.708 10.462 1.00 53.00 165 ASP A C 1
ATOM 1296 O O . ASP A 1 165 ? 3.185 -9.728 9.539 1.00 53.00 165 ASP A O 1
ATOM 1300 N N . LEU A 1 166 ? 5.271 -9.344 10.256 1.00 52.91 166 LEU A N 1
ATOM 1301 C CA . LEU A 1 166 ? 5.874 -9.011 8.967 1.00 52.91 166 LEU A CA 1
ATOM 1302 C C . LEU A 1 166 ? 6.128 -10.270 8.116 1.00 52.91 166 LEU A C 1
ATOM 1304 O O . LEU A 1 166 ? 7.239 -10.501 7.659 1.00 52.91 166 LEU A O 1
ATOM 1308 N N . ASP A 1 167 ? 5.094 -11.068 7.855 1.00 50.09 167 ASP A N 1
ATOM 1309 C CA . ASP A 1 167 ? 5.071 -11.997 6.708 1.00 50.09 167 ASP A CA 1
ATOM 1310 C C . ASP A 1 167 ? 4.421 -11.290 5.497 1.00 50.09 167 ASP A C 1
ATOM 1312 O O . ASP A 1 167 ? 3.669 -11.860 4.706 1.00 50.09 167 ASP A O 1
ATOM 1316 N N . LEU A 1 168 ? 4.647 -9.975 5.400 1.00 53.62 168 LEU A N 1
ATOM 1317 C CA . LEU A 1 168 ? 3.994 -9.080 4.454 1.00 53.62 168 LEU A CA 1
ATOM 1318 C C . LEU A 1 168 ? 4.812 -8.979 3.167 1.00 53.62 168 LEU A C 1
ATOM 1320 O O . LEU A 1 168 ? 5.268 -7.904 2.799 1.00 53.62 168 LEU A O 1
ATOM 1324 N N . THR A 1 169 ? 4.960 -10.089 2.444 1.00 57.47 169 THR A N 1
ATOM 1325 C CA . THR A 1 169 ? 5.279 -9.981 1.014 1.00 57.47 169 THR A CA 1
ATOM 1326 C C . THR A 1 169 ? 4.084 -9.327 0.334 1.00 57.47 169 THR A C 1
ATOM 1328 O O . THR A 1 169 ? 3.008 -9.905 0.160 1.00 57.47 169 THR A O 1
ATOM 1331 N N . GLY A 1 170 ? 4.231 -8.045 0.048 1.00 64.81 170 GLY A N 1
ATOM 1332 C CA . GLY A 1 170 ? 3.127 -7.218 -0.373 1.00 64.81 170 GLY A CA 1
ATOM 1333 C C . GLY A 1 170 ? 3.601 -5.883 -0.896 1.00 64.81 170 GLY A C 1
ATOM 1334 O O . GLY A 1 170 ? 4.789 -5.588 -0.991 1.00 64.81 170 GLY A O 1
ATOM 1335 N N . CYS A 1 171 ? 2.630 -5.119 -1.344 1.00 71.31 171 CYS A N 1
ATOM 1336 C CA . CYS A 1 171 ? 2.817 -4.120 -2.366 1.00 71.31 171 CYS A CA 1
ATOM 1337 C C . CYS A 1 171 ? 1.878 -2.970 -2.057 1.00 71.31 171 CYS A C 1
ATOM 1339 O O . CYS A 1 171 ? 0.676 -3.206 -1.949 1.00 71.31 171 CYS A O 1
ATOM 1341 N N . ILE A 1 172 ? 2.410 -1.764 -1.874 1.00 77.12 172 ILE A N 1
ATOM 1342 C CA . ILE A 1 172 ? 1.632 -0.587 -1.469 1.00 77.12 172 ILE A CA 1
ATOM 1343 C C . ILE A 1 172 ? 1.869 0.520 -2.469 1.00 77.12 172 ILE A C 1
ATOM 1345 O O . ILE A 1 172 ? 3.009 0.786 -2.832 1.00 77.12 172 ILE A O 1
ATOM 1349 N N . GLY A 1 173 ? 0.810 1.207 -2.865 1.00 79.81 173 GLY A N 1
ATOM 1350 C CA . GLY A 1 173 ? 0.938 2.450 -3.604 1.00 79.81 173 GLY A CA 1
ATOM 1351 C C . GLY A 1 173 ? -0.074 3.480 -3.145 1.00 79.81 173 GLY A C 1
ATOM 1352 O O . GLY A 1 173 ? -0.942 3.223 -2.313 1.00 79.81 173 GLY A O 1
ATOM 1353 N N . GLU A 1 174 ? 0.047 4.665 -3.716 1.00 85.81 174 GLU A N 1
ATOM 1354 C CA . GLU A 1 174 ? -0.871 5.778 -3.519 1.00 85.81 174 GLU A CA 1
ATOM 1355 C C . GLU A 1 174 ? -1.400 6.227 -4.877 1.00 85.81 174 GLU A C 1
ATOM 1357 O O . GLU A 1 174 ? -0.699 6.160 -5.886 1.00 85.81 174 GLU A O 1
ATOM 1362 N N . ILE A 1 175 ? -2.644 6.682 -4.914 1.00 88.06 175 ILE A N 1
ATOM 1363 C CA . ILE A 1 175 ? -3.253 7.304 -6.077 1.00 88.06 175 ILE A CA 1
ATOM 1364 C C . ILE A 1 175 ? -3.679 8.710 -5.688 1.00 88.06 175 ILE A C 1
ATOM 1366 O O . ILE A 1 175 ? -4.504 8.913 -4.798 1.00 88.06 175 ILE A O 1
ATOM 1370 N N . LEU A 1 176 ? -3.109 9.678 -6.391 1.00 89.38 176 LEU A N 1
ATOM 1371 C CA . LEU A 1 176 ? -3.388 11.092 -6.239 1.00 89.38 176 LEU A CA 1
ATOM 1372 C C . LEU A 1 176 ? -4.350 11.558 -7.330 1.00 89.38 176 LEU A C 1
ATOM 1374 O O . LEU A 1 176 ? -4.311 11.088 -8.466 1.00 89.38 176 LEU A O 1
ATOM 1378 N N . GLY A 1 177 ? -5.206 12.508 -6.994 1.00 90.06 177 GLY A N 1
ATOM 1379 C CA . GLY A 1 177 ? -6.076 13.215 -7.910 1.00 90.06 177 GLY A CA 1
ATOM 1380 C C . GLY A 1 177 ? -5.328 14.262 -8.743 1.00 90.06 177 GLY A C 1
ATOM 1381 O O . GLY A 1 177 ? -4.130 14.490 -8.560 1.00 90.06 177 GLY A O 1
ATOM 1382 N N . PRO A 1 178 ? -6.042 14.955 -9.648 1.00 86.75 178 PRO A N 1
ATOM 1383 C CA . PRO A 1 178 ? -5.462 15.963 -10.540 1.00 86.75 178 PRO A CA 1
ATOM 1384 C C . PRO A 1 178 ? -4.832 17.171 -9.828 1.00 86.75 178 PRO A C 1
ATOM 1386 O O . PRO A 1 178 ? -4.067 17.914 -10.436 1.00 86.75 178 PRO A O 1
ATOM 1389 N N . ASP A 1 179 ? -5.191 17.400 -8.568 1.00 88.44 179 ASP A N 1
ATOM 1390 C CA . ASP A 1 179 ? -4.698 18.467 -7.697 1.00 88.44 179 ASP A CA 1
ATOM 1391 C C . ASP A 1 179 ? -3.618 17.985 -6.711 1.00 88.44 179 ASP A C 1
ATOM 1393 O O . ASP A 1 179 ? -3.279 18.705 -5.772 1.00 88.44 179 ASP A O 1
ATOM 1397 N N . ASN A 1 180 ? -3.072 16.783 -6.930 1.00 85.00 180 ASN A N 1
ATOM 1398 C CA . ASN A 1 180 ? -2.144 16.080 -6.042 1.00 85.00 180 ASN A CA 1
ATOM 1399 C C . ASN A 1 180 ? -2.718 15.766 -4.648 1.00 85.00 180 ASN A C 1
ATOM 1401 O O . ASN A 1 180 ? -1.953 15.465 -3.732 1.00 85.00 180 ASN A O 1
ATOM 1405 N N . SER A 1 181 ? -4.039 15.832 -4.461 1.00 88.12 181 SER A N 1
ATOM 1406 C CA . SER A 1 181 ? -4.676 15.338 -3.240 1.00 88.12 181 SER A CA 1
ATOM 1407 C C . SER A 1 181 ? -4.900 13.823 -3.315 1.00 88.12 181 SER A C 1
ATOM 1409 O O . SER A 1 181 ? -5.029 13.288 -4.412 1.00 88.12 181 SER A O 1
ATOM 1411 N N . PRO A 1 182 ? -4.954 13.103 -2.187 1.00 88.81 182 PRO A N 1
ATOM 1412 C CA . PRO A 1 182 ? -5.389 11.710 -2.156 1.00 88.81 182 PRO A CA 1
ATOM 1413 C C . PRO A 1 182 ? -6.696 11.432 -2.913 1.00 88.81 182 PRO A C 1
ATOM 1415 O O . PRO A 1 182 ? -7.681 12.143 -2.713 1.00 88.81 182 PRO A O 1
ATOM 1418 N N . LEU A 1 183 ? -6.731 10.388 -3.751 1.00 90.62 183 LEU A N 1
ATOM 1419 C CA . LEU A 1 183 ? -7.925 10.011 -4.517 1.00 90.62 183 LEU A CA 1
ATOM 1420 C C . LEU A 1 183 ? -8.555 8.701 -4.001 1.00 90.62 183 LEU A C 1
ATOM 1422 O O . LEU A 1 183 ? -8.090 7.615 -4.368 1.00 90.62 183 LEU A O 1
ATOM 1426 N N . PRO A 1 184 ? -9.620 8.773 -3.181 1.00 90.00 184 PRO A N 1
ATOM 1427 C CA . PRO A 1 184 ? -10.341 7.594 -2.703 1.00 90.00 184 PRO A CA 1
ATOM 1428 C C . PRO A 1 184 ? -11.226 6.946 -3.767 1.00 90.00 184 PRO A C 1
ATOM 1430 O O . PRO A 1 184 ? -11.604 7.567 -4.764 1.00 90.00 184 PRO A O 1
ATOM 1433 N N . GLY A 1 185 ? -11.618 5.696 -3.517 1.00 89.19 185 GLY A N 1
ATOM 1434 C CA . GLY A 1 185 ? -12.607 4.982 -4.324 1.00 89.19 185 GLY A CA 1
ATOM 1435 C C . GLY A 1 185 ? -12.092 4.473 -5.671 1.00 89.19 185 GLY A C 1
ATOM 1436 O O . GLY A 1 185 ? -12.887 4.009 -6.485 1.00 89.19 185 GLY A O 1
ATOM 1437 N N . VAL A 1 186 ? -10.785 4.542 -5.926 1.00 90.69 186 VAL A N 1
ATOM 1438 C CA . VAL A 1 186 ? -10.169 4.012 -7.146 1.00 90.69 186 VAL A CA 1
ATOM 1439 C C . VAL A 1 186 ? -10.030 2.505 -7.003 1.00 90.69 186 VAL A C 1
ATOM 1441 O O . VAL A 1 186 ? -9.339 2.029 -6.106 1.00 90.69 186 VAL A O 1
ATOM 1444 N N . THR A 1 187 ? -10.650 1.745 -7.902 1.00 92.19 187 THR A N 1
ATOM 1445 C CA . THR A 1 187 ? -10.438 0.299 -7.981 1.00 92.19 187 THR A CA 1
ATOM 1446 C C . THR A 1 187 ? -9.056 0.030 -8.559 1.00 92.19 187 THR A C 1
ATOM 1448 O O . THR A 1 187 ? -8.715 0.556 -9.615 1.00 92.19 187 THR A O 1
ATOM 1451 N N . VAL A 1 188 ? -8.255 -0.799 -7.900 1.00 89.38 188 VAL A N 1
ATOM 1452 C CA . VAL A 1 188 ? -6.921 -1.183 -8.365 1.00 89.38 188 VAL A CA 1
ATOM 1453 C C . VAL A 1 188 ? -6.892 -2.691 -8.542 1.00 89.38 188 VAL A C 1
ATOM 1455 O O . VAL A 1 188 ? -7.162 -3.434 -7.601 1.00 89.38 188 VAL A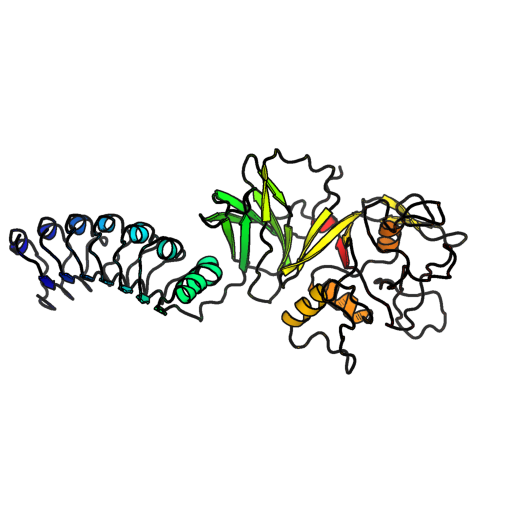 O 1
ATOM 1458 N N . GLU A 1 189 ? -6.554 -3.148 -9.744 1.00 89.62 189 GLU A N 1
ATOM 1459 C CA . GLU A 1 189 ? -6.333 -4.566 -10.020 1.00 89.62 189 GLU A CA 1
ATOM 1460 C C . GLU A 1 189 ? -4.850 -4.918 -9.980 1.00 89.62 189 GLU A C 1
ATOM 1462 O O . GLU A 1 189 ? -4.024 -4.226 -10.584 1.00 89.62 189 GLU A O 1
ATOM 1467 N N . LEU A 1 190 ? -4.546 -6.066 -9.378 1.00 85.50 190 LEU A N 1
ATOM 1468 C CA . LEU A 1 190 ? -3.260 -6.734 -9.489 1.00 85.50 190 LEU A CA 1
ATOM 1469 C C . LEU A 1 190 ? -3.381 -7.899 -10.474 1.00 85.50 190 LEU A C 1
ATOM 1471 O O . LEU A 1 190 ? -4.082 -8.883 -10.216 1.00 85.50 190 LEU A O 1
ATOM 1475 N N . ARG A 1 191 ? -2.667 -7.829 -11.598 1.00 85.69 191 ARG A N 1
ATOM 1476 C CA . ARG A 1 191 ? -2.674 -8.891 -12.613 1.00 85.69 191 ARG A CA 1
ATOM 1477 C C . ARG A 1 191 ? -1.298 -9.501 -12.777 1.00 85.69 191 ARG A C 1
ATOM 1479 O O . ARG A 1 191 ? -0.347 -8.805 -13.092 1.00 85.69 191 ARG A O 1
ATOM 1486 N N . ARG A 1 192 ? -1.171 -10.816 -12.639 1.00 82.94 192 ARG A N 1
ATOM 1487 C CA . ARG A 1 192 ? 0.105 -11.501 -12.856 1.00 82.94 192 ARG A CA 1
ATOM 1488 C C . ARG A 1 192 ? 0.362 -11.708 -14.336 1.00 82.94 192 ARG A C 1
ATOM 1490 O O . ARG A 1 192 ? -0.451 -12.324 -15.030 1.00 82.94 192 ARG A O 1
ATOM 1497 N N . ILE A 1 193 ? 1.529 -11.286 -14.794 1.00 76.19 193 ILE A N 1
ATOM 1498 C CA . ILE A 1 193 ? 2.012 -11.599 -16.129 1.00 76.19 193 ILE A CA 1
ATOM 1499 C C . ILE A 1 193 ? 2.597 -13.014 -16.135 1.00 76.19 193 ILE A C 1
ATOM 1501 O O . ILE A 1 193 ? 3.417 -13.391 -15.298 1.00 76.19 193 ILE A O 1
ATOM 1505 N N . LYS A 1 194 ? 2.166 -13.820 -17.104 1.00 68.31 194 LYS A N 1
ATOM 1506 C CA . LYS A 1 194 ? 2.794 -15.096 -17.459 1.00 68.31 194 LYS A CA 1
ATOM 1507 C C . LYS A 1 194 ? 2.965 -15.140 -18.969 1.00 68.31 194 LYS A C 1
ATOM 1509 O O . LYS A 1 194 ? 2.080 -14.677 -19.691 1.00 68.31 194 LYS A O 1
ATOM 1514 N N . SER A 1 195 ? 4.063 -15.739 -19.427 1.00 56.38 195 SER A N 1
ATOM 1515 C CA . SER A 1 195 ? 4.328 -15.952 -20.854 1.00 56.38 195 SER A CA 1
ATOM 1516 C C . SER A 1 195 ? 3.090 -16.523 -21.562 1.00 56.38 195 SER A C 1
ATOM 1518 O O . SER A 1 195 ? 2.524 -17.523 -21.117 1.00 56.38 195 SER A O 1
ATOM 1520 N N . GLY A 1 196 ? 2.642 -15.845 -22.623 1.00 51.03 196 GLY A N 1
ATOM 1521 C CA . GLY A 1 196 ? 1.491 -16.249 -23.437 1.00 51.03 196 GLY A CA 1
ATOM 1522 C C . GLY A 1 196 ? 0.107 -15.807 -22.934 1.00 51.03 196 GLY A C 1
ATOM 1523 O O . GLY A 1 196 ? -0.889 -16.186 -23.547 1.00 51.03 196 GLY A O 1
ATOM 1524 N N . THR A 1 197 ? 0.006 -15.007 -21.864 1.00 54.91 197 THR A N 1
ATOM 1525 C CA . THR A 1 197 ? -1.287 -14.534 -21.319 1.00 54.91 197 THR A CA 1
ATOM 1526 C C . THR A 1 197 ? -1.497 -13.049 -21.625 1.00 54.91 197 THR A C 1
ATOM 1528 O O . THR A 1 197 ? -0.893 -12.197 -20.977 1.00 54.91 197 THR A O 1
ATOM 1531 N N . LYS A 1 198 ? -2.361 -12.723 -22.601 1.00 59.97 198 LYS A N 1
ATOM 1532 C CA . LYS A 1 198 ? -2.695 -11.326 -22.946 1.00 59.97 198 LYS A CA 1
ATOM 1533 C C . LYS A 1 198 ? -3.313 -10.602 -21.738 1.00 59.97 198 LYS A C 1
ATOM 1535 O O . LYS A 1 198 ? -4.279 -11.101 -21.166 1.00 59.97 198 LYS A O 1
ATOM 1540 N N . GLY A 1 199 ? -2.763 -9.442 -21.363 1.00 62.25 199 GLY A N 1
ATOM 1541 C CA . GLY A 1 199 ? -3.309 -8.564 -20.317 1.00 62.25 199 GLY A CA 1
ATOM 1542 C C . GLY A 1 199 ? -3.192 -9.068 -18.870 1.00 62.25 199 GLY A C 1
ATOM 1543 O O . GLY A 1 199 ? -3.787 -8.456 -17.982 1.00 62.25 199 GLY A O 1
ATOM 1544 N N . GLY A 1 200 ? -2.450 -10.157 -18.629 1.00 72.06 200 GLY A N 1
ATOM 1545 C CA . GLY A 1 200 ? -2.236 -10.743 -17.301 1.00 72.06 200 GLY A CA 1
ATOM 1546 C C . GLY A 1 200 ? -3.457 -11.454 -16.696 1.00 72.06 200 GLY A C 1
ATOM 1547 O O . GLY A 1 200 ? -4.608 -11.180 -17.026 1.00 72.06 200 GLY A O 1
ATOM 1548 N N . LEU A 1 201 ? -3.206 -12.387 -15.775 1.00 80.75 201 LEU A N 1
ATOM 1549 C CA . LEU A 1 201 ? -4.244 -13.049 -14.979 1.00 80.75 201 LEU A CA 1
ATOM 1550 C C . LEU A 1 201 ? -4.586 -12.179 -13.765 1.00 80.75 201 LEU A C 1
ATOM 1552 O O . LEU A 1 201 ? -3.696 -11.933 -12.957 1.00 80.75 201 LEU A O 1
ATOM 1556 N N . LEU A 1 202 ? -5.846 -11.765 -13.601 1.00 83.31 202 LEU A N 1
ATOM 1557 C CA . LEU A 1 202 ? -6.302 -11.081 -12.384 1.00 83.31 202 LEU A CA 1
ATOM 1558 C C . LEU A 1 202 ? -6.058 -11.970 -11.156 1.00 83.31 202 LEU A C 1
ATOM 1560 O O . LEU A 1 202 ? -6.540 -13.103 -11.108 1.00 83.31 202 LEU A O 1
ATOM 1564 N N . ILE A 1 203 ? -5.281 -11.462 -10.202 1.00 84.50 203 ILE A N 1
ATOM 1565 C CA . ILE A 1 203 ? -4.935 -12.154 -8.955 1.00 84.50 203 ILE A CA 1
ATOM 1566 C C . ILE A 1 203 ? -5.730 -11.593 -7.789 1.00 84.50 203 ILE A C 1
ATOM 1568 O O . ILE A 1 203 ? -6.224 -12.372 -6.979 1.00 84.50 203 ILE A O 1
ATOM 1572 N N . ASP A 1 204 ? -5.846 -10.270 -7.722 1.00 84.69 204 ASP A N 1
ATOM 1573 C CA . ASP A 1 204 ? -6.515 -9.577 -6.630 1.00 84.69 204 ASP A CA 1
ATOM 1574 C C . ASP A 1 204 ? -7.047 -8.213 -7.095 1.00 84.69 204 ASP A C 1
ATOM 1576 O O . ASP A 1 204 ? -6.605 -7.674 -8.116 1.00 84.69 204 ASP A O 1
ATOM 1580 N N . GLU A 1 205 ? -7.996 -7.661 -6.348 1.00 89.81 205 GLU A N 1
ATOM 1581 C CA . GLU A 1 205 ? -8.577 -6.338 -6.570 1.00 89.81 205 GLU A CA 1
ATOM 1582 C C . GLU A 1 205 ? -8.812 -5.651 -5.222 1.00 89.81 205 GLU A C 1
ATOM 1584 O O . GLU A 1 205 ? -9.314 -6.253 -4.274 1.00 89.81 205 GLU A O 1
ATOM 1589 N N . THR A 1 206 ? -8.462 -4.371 -5.143 1.00 87.06 206 THR A N 1
ATOM 1590 C CA . THR A 1 206 ? -8.688 -3.539 -3.960 1.00 87.06 206 THR A CA 1
ATOM 1591 C C . THR A 1 206 ? -9.239 -2.175 -4.364 1.00 87.06 206 THR A C 1
ATOM 1593 O O . THR A 1 206 ? -9.371 -1.866 -5.548 1.00 87.06 206 THR A O 1
ATOM 1596 N N . THR A 1 207 ? -9.613 -1.352 -3.391 1.00 88.44 207 THR A N 1
ATOM 1597 C CA . THR A 1 207 ? -10.089 0.017 -3.617 1.00 88.44 207 THR A CA 1
ATOM 1598 C C . THR A 1 207 ? -9.316 0.972 -2.726 1.00 88.44 207 THR A C 1
ATOM 1600 O O . THR A 1 207 ? -9.055 0.644 -1.571 1.00 88.44 207 THR A O 1
ATOM 1603 N N . THR A 1 208 ? -8.951 2.141 -3.251 1.00 86.38 208 THR A N 1
ATOM 1604 C CA . THR A 1 208 ? -8.226 3.130 -2.457 1.00 86.38 208 THR A CA 1
ATOM 1605 C C . THR A 1 208 ? -9.077 3.681 -1.316 1.00 86.38 208 THR A C 1
ATOM 1607 O O . THR A 1 208 ? -10.245 4.033 -1.512 1.00 86.38 208 THR A O 1
ATOM 1610 N N . GLY A 1 209 ? -8.482 3.775 -0.123 1.00 78.25 209 GLY A N 1
ATOM 1611 C CA . GLY A 1 209 ? -9.097 4.429 1.037 1.00 78.25 209 GLY A CA 1
ATOM 1612 C C . GLY A 1 209 ? -9.107 5.959 0.918 1.00 78.25 209 GLY A C 1
ATOM 1613 O O . GLY A 1 209 ? -8.634 6.514 -0.072 1.00 78.25 209 GLY A O 1
ATOM 1614 N N . GLU A 1 210 ? -9.572 6.664 1.955 1.00 77.69 210 GLU A N 1
ATOM 1615 C CA . GLU A 1 210 ? -9.643 8.146 2.021 1.00 77.69 210 GLU A CA 1
ATOM 1616 C C . GLU A 1 210 ? -8.300 8.854 1.758 1.00 77.69 210 GLU A C 1
ATOM 1618 O O . GLU A 1 210 ? -8.251 10.018 1.366 1.00 77.69 210 GLU A O 1
ATOM 1623 N N . ARG A 1 211 ? -7.188 8.135 1.937 1.00 77.12 211 ARG A N 1
ATOM 1624 C CA . ARG A 1 211 ? -5.825 8.606 1.657 1.00 77.12 211 ARG A CA 1
ATOM 1625 C C . ARG A 1 211 ? -5.277 8.188 0.297 1.00 77.12 211 ARG A C 1
ATOM 1627 O O . ARG A 1 211 ? -4.104 8.400 0.029 1.00 77.12 211 ARG A O 1
ATOM 1634 N N . GLY A 1 212 ? -6.106 7.642 -0.585 1.00 83.94 212 GLY A N 1
ATOM 1635 C CA . GLY A 1 212 ? -5.672 7.243 -1.921 1.00 83.94 212 GLY A CA 1
ATOM 1636 C C . GLY A 1 212 ? -4.734 6.034 -1.923 1.00 83.94 212 GLY A C 1
ATOM 1637 O O . GLY A 1 212 ? -4.287 5.624 -2.988 1.00 83.94 212 GLY A O 1
ATOM 1638 N N . HIS A 1 213 ? -4.432 5.440 -0.768 1.00 83.44 213 HIS A N 1
ATOM 1639 C CA . HIS A 1 213 ? -3.558 4.278 -0.678 1.00 83.44 213 HIS A CA 1
ATOM 1640 C C . HIS A 1 213 ? -4.285 2.996 -1.066 1.00 83.44 213 HIS A C 1
ATOM 1642 O O . HIS A 1 213 ? -5.478 2.836 -0.811 1.00 83.44 213 HIS A O 1
ATOM 1648 N N . TYR A 1 214 ? -3.541 2.076 -1.668 1.00 82.94 214 TYR A N 1
ATOM 1649 C CA . TYR A 1 214 ? -3.960 0.710 -1.940 1.00 82.94 214 TYR A CA 1
ATOM 1650 C C . TYR A 1 214 ? -2.847 -0.249 -1.532 1.00 82.94 214 TYR A C 1
ATOM 1652 O O . TYR A 1 214 ? -1.667 0.103 -1.562 1.00 82.94 214 TYR A O 1
ATOM 1660 N N . SER A 1 215 ? -3.215 -1.481 -1.188 1.00 79.38 215 SER A N 1
ATOM 1661 C CA . SER A 1 215 ? -2.238 -2.531 -0.927 1.00 79.38 215 SER A CA 1
ATOM 1662 C C . SER A 1 215 ? -2.705 -3.896 -1.416 1.00 79.38 215 SER A C 1
ATOM 1664 O O . SER A 1 215 ? -3.902 -4.186 -1.436 1.00 79.38 215 SER A O 1
ATOM 1666 N N . PHE A 1 216 ? -1.741 -4.734 -1.791 1.00 78.19 216 PHE A N 1
ATOM 1667 C CA . PHE A 1 216 ? -1.944 -6.134 -2.141 1.00 78.19 216 PHE A CA 1
ATOM 1668 C C . PHE A 1 216 ? -1.029 -7.025 -1.309 1.00 78.19 216 PHE A C 1
ATOM 1670 O O . PHE A 1 216 ? 0.147 -6.709 -1.116 1.00 78.19 216 PHE A O 1
ATOM 1677 N N . ALA A 1 217 ? -1.552 -8.171 -0.877 1.00 73.06 217 ALA A N 1
ATOM 1678 C CA . ALA A 1 217 ? -0.715 -9.288 -0.456 1.00 73.06 217 ALA A CA 1
ATOM 1679 C C . ALA A 1 217 ? -0.284 -10.053 -1.712 1.00 73.06 217 ALA A C 1
ATOM 1681 O O . ALA A 1 217 ? -1.127 -10.390 -2.545 1.00 73.06 217 ALA A O 1
ATOM 1682 N N . VAL A 1 218 ? 1.011 -10.328 -1.869 1.00 69.69 218 VAL A N 1
ATOM 1683 C CA . VAL A 1 218 ? 1.524 -10.954 -3.090 1.00 69.69 218 VAL A CA 1
ATOM 1684 C C . VAL A 1 218 ? 2.007 -12.370 -2.793 1.00 69.69 218 VAL A C 1
ATOM 1686 O O . VAL A 1 218 ? 3.071 -12.557 -2.218 1.00 69.69 218 VAL A O 1
ATOM 1689 N N . PRO A 1 219 ? 1.245 -13.402 -3.206 1.00 60.59 219 PRO A N 1
ATOM 1690 C CA . PRO A 1 219 ? 1.484 -14.768 -2.748 1.00 60.59 219 PRO A CA 1
ATOM 1691 C C . PRO A 1 219 ? 2.644 -15.470 -3.464 1.00 60.59 219 PRO A C 1
ATOM 1693 O O . PRO A 1 219 ? 3.039 -16.562 -3.058 1.00 60.59 219 PRO A O 1
ATOM 1696 N N . VAL A 1 220 ? 3.129 -14.926 -4.587 1.00 73.88 220 VAL A N 1
ATOM 1697 C CA . VAL A 1 220 ? 4.183 -15.549 -5.401 1.00 73.88 220 VAL A CA 1
ATOM 1698 C C . VAL A 1 220 ? 5.010 -14.478 -6.105 1.00 73.88 220 VAL A C 1
ATOM 1700 O O . VAL A 1 220 ? 4.449 -13.542 -6.666 1.00 73.88 220 VAL A O 1
ATOM 1703 N N . LEU A 1 221 ? 6.319 -14.684 -6.194 1.00 77.44 221 LEU A N 1
ATOM 1704 C CA . LEU A 1 221 ? 7.216 -13.826 -6.967 1.00 77.44 221 LEU A CA 1
ATOM 1705 C C . LEU A 1 221 ? 6.877 -13.797 -8.468 1.00 77.44 221 LEU A C 1
ATOM 1707 O O . LEU A 1 221 ? 6.333 -14.760 -9.041 1.00 77.44 221 LEU A O 1
ATOM 1711 N N . GLY A 1 222 ? 7.242 -12.700 -9.120 1.00 77.31 222 GLY A N 1
ATOM 1712 C CA . GLY A 1 222 ? 7.160 -12.513 -10.563 1.00 77.31 222 GLY A CA 1
ATOM 1713 C C . GLY A 1 222 ? 6.704 -11.114 -10.957 1.00 77.31 222 GLY A C 1
ATOM 1714 O O . GLY A 1 222 ? 6.626 -10.210 -10.134 1.00 77.31 222 GLY A O 1
ATOM 1715 N N . THR A 1 223 ? 6.374 -10.954 -12.234 1.00 79.94 223 THR A N 1
ATOM 1716 C CA . THR A 1 223 ? 5.975 -9.663 -12.799 1.00 79.94 223 THR A CA 1
ATOM 1717 C C . THR A 1 223 ? 4.458 -9.479 -12.767 1.00 79.94 223 THR A C 1
ATOM 1719 O O . THR A 1 223 ? 3.695 -10.387 -13.122 1.00 79.94 223 THR A O 1
ATOM 1722 N N . TYR A 1 224 ? 4.014 -8.293 -12.368 1.00 82.00 224 TYR A N 1
ATOM 1723 C CA . TYR A 1 224 ? 2.616 -7.930 -12.181 1.00 82.00 224 TYR A CA 1
ATOM 1724 C C . TYR A 1 224 ? 2.289 -6.590 -12.830 1.00 82.00 224 TYR A C 1
ATOM 1726 O O . TYR A 1 224 ? 3.105 -5.679 -12.849 1.00 82.00 224 TYR A O 1
ATOM 1734 N N . LEU A 1 225 ? 1.067 -6.472 -13.333 1.00 83.56 225 LEU A N 1
ATOM 1735 C CA . LEU A 1 225 ? 0.467 -5.240 -13.810 1.00 83.56 225 LEU A CA 1
ATOM 1736 C C . LEU A 1 225 ? -0.427 -4.664 -12.714 1.00 83.56 225 LEU A C 1
ATOM 1738 O O . LEU A 1 225 ? -1.282 -5.379 -12.182 1.00 83.56 225 LEU A O 1
ATOM 1742 N N . ILE A 1 226 ? -0.269 -3.377 -12.437 1.00 83.94 226 ILE A N 1
ATOM 1743 C CA . ILE A 1 226 ? -1.166 -2.605 -11.582 1.00 83.94 226 ILE A CA 1
ATOM 1744 C C . ILE A 1 226 ? -2.026 -1.730 -12.483 1.00 83.94 226 ILE A C 1
ATOM 1746 O O . ILE A 1 226 ? -1.524 -0.874 -13.223 1.00 83.94 226 ILE A O 1
ATOM 1750 N N . VAL A 1 227 ? -3.334 -1.976 -12.438 1.00 86.25 227 VAL A N 1
ATOM 1751 C CA . VAL A 1 227 ? -4.309 -1.329 -13.319 1.00 86.25 227 VAL A CA 1
ATOM 1752 C C . VAL A 1 227 ? -5.341 -0.582 -12.472 1.00 86.25 227 VAL A C 1
ATOM 1754 O O . VAL A 1 227 ? -6.315 -1.191 -12.024 1.00 86.25 227 VAL A O 1
ATOM 1757 N N . PRO A 1 228 ? -5.146 0.726 -12.227 1.00 87.81 228 PRO A N 1
ATOM 1758 C CA . PRO A 1 228 ? -6.152 1.559 -11.581 1.00 87.81 228 PRO A CA 1
ATOM 1759 C C . PRO A 1 228 ? -7.323 1.855 -12.527 1.00 87.81 228 PRO A C 1
ATOM 1761 O O . PRO A 1 228 ? -7.147 2.059 -13.731 1.00 87.81 228 PRO A O 1
ATOM 1764 N N . ARG A 1 229 ? -8.533 1.914 -11.972 1.00 89.06 229 ARG A N 1
ATOM 1765 C CA . ARG A 1 229 ? -9.769 2.250 -12.674 1.00 89.06 229 ARG A CA 1
ATOM 1766 C C . ARG A 1 229 ? -10.678 3.102 -11.802 1.00 89.06 229 ARG A C 1
ATOM 1768 O O . ARG A 1 229 ? -11.031 2.734 -10.686 1.00 89.06 229 ARG A O 1
ATOM 1775 N N . LEU A 1 230 ? -11.093 4.225 -12.370 1.00 89.44 230 LEU A N 1
ATOM 1776 C CA . LEU A 1 230 ? -12.153 5.076 -11.854 1.00 89.44 230 LEU A CA 1
ATOM 1777 C C . LEU A 1 230 ? -12.772 5.809 -13.045 1.00 89.44 230 LEU A C 1
ATOM 1779 O O . LEU A 1 230 ? -12.051 6.407 -13.846 1.00 89.44 230 LEU A O 1
ATOM 1783 N N . ASP A 1 231 ? -14.093 5.744 -13.184 1.00 87.00 231 ASP A N 1
ATOM 1784 C CA . ASP A 1 231 ? -14.788 6.347 -14.322 1.00 87.00 231 ASP A CA 1
ATOM 1785 C C . ASP A 1 231 ? -14.503 7.855 -14.421 1.00 87.00 231 ASP A C 1
ATOM 1787 O O . ASP A 1 231 ? -14.610 8.598 -13.447 1.00 87.00 231 ASP A O 1
ATOM 1791 N N . GLY A 1 232 ? -14.145 8.315 -15.624 1.00 82.81 232 GLY A N 1
ATOM 1792 C CA . GLY A 1 232 ? -13.808 9.720 -15.890 1.00 82.81 232 GLY A CA 1
ATOM 1793 C C . GLY A 1 232 ? -12.359 10.116 -15.582 1.00 82.81 232 GLY A C 1
ATOM 1794 O O . GLY A 1 232 ? -12.001 11.280 -15.794 1.00 82.81 232 GLY A O 1
ATOM 1795 N N . TYR A 1 233 ? -11.529 9.169 -15.135 1.00 85.12 233 TYR A N 1
ATOM 1796 C CA . TYR A 1 233 ? -10.106 9.376 -14.885 1.00 85.12 233 TYR A CA 1
ATOM 1797 C C . TYR A 1 233 ? -9.221 8.517 -15.792 1.00 85.12 233 TYR A C 1
ATOM 1799 O O . TYR A 1 233 ? -9.545 7.384 -16.147 1.00 85.12 233 TYR A O 1
ATOM 1807 N N . VAL A 1 234 ? -8.058 9.069 -16.126 1.00 83.69 234 VAL A N 1
ATOM 1808 C CA . VAL A 1 234 ? -6.928 8.374 -16.751 1.00 83.69 234 VAL A CA 1
ATOM 1809 C C . VAL A 1 234 ? -5.743 8.470 -15.804 1.00 83.69 234 VAL A C 1
ATOM 1811 O O . VAL A 1 234 ? -5.482 9.539 -15.257 1.00 83.69 234 VAL A O 1
ATOM 1814 N N . PHE A 1 235 ? -5.012 7.379 -15.614 1.00 82.94 235 PHE A N 1
ATOM 1815 C CA . PHE A 1 235 ? -3.918 7.318 -14.649 1.00 82.94 235 PHE A CA 1
ATOM 1816 C C . PHE A 1 235 ? -2.559 7.365 -15.342 1.00 82.94 235 PHE A C 1
ATOM 1818 O O . PHE A 1 235 ? -2.404 6.901 -16.469 1.00 82.94 235 PHE A O 1
ATOM 1825 N N . SER A 1 236 ? -1.571 7.941 -14.665 1.00 78.50 236 SER A N 1
ATOM 1826 C CA . SER A 1 236 ? -0.192 8.032 -15.132 1.00 78.50 236 SER A CA 1
ATOM 1827 C C . SER A 1 236 ? 0.764 7.865 -13.944 1.00 78.50 236 SER A C 1
ATOM 1829 O O . SER A 1 236 ? 0.585 8.571 -12.953 1.00 78.50 236 SER A O 1
ATOM 1831 N N . PRO A 1 237 ? 1.797 7.016 -14.048 1.00 73.69 237 PRO A N 1
ATOM 1832 C CA . PRO A 1 237 ? 1.984 6.031 -15.115 1.00 73.69 237 PRO A CA 1
ATOM 1833 C C . PRO A 1 237 ? 0.907 4.930 -15.075 1.00 73.69 237 PRO A C 1
ATOM 1835 O O . PRO A 1 237 ? 0.560 4.428 -14.013 1.00 73.69 237 PRO A O 1
ATOM 1838 N N . SER A 1 238 ? 0.329 4.557 -16.219 1.00 70.62 238 SER A N 1
ATOM 1839 C CA . SER A 1 238 ? -0.600 3.422 -16.289 1.00 70.62 238 SER A CA 1
ATOM 1840 C C . SER A 1 238 ? -0.637 2.814 -17.698 1.00 70.62 238 SER A C 1
ATOM 1842 O O . SER A 1 238 ? -0.752 3.571 -18.663 1.00 70.62 238 SER A O 1
ATOM 1844 N N . PRO A 1 239 ? -0.571 1.475 -17.834 1.00 70.25 239 PRO A N 1
ATOM 1845 C CA . PRO A 1 239 ? -0.441 0.513 -16.743 1.00 70.25 239 PRO A CA 1
ATOM 1846 C C . PRO A 1 239 ? 0.973 0.519 -16.134 1.00 70.25 239 PRO A C 1
ATOM 1848 O O . PRO A 1 239 ? 1.950 0.815 -16.819 1.00 70.25 239 PRO A O 1
ATOM 1851 N N . LEU A 1 240 ? 1.071 0.216 -14.837 1.00 81.38 240 LEU A N 1
ATOM 1852 C CA . LEU A 1 240 ? 2.349 0.132 -14.127 1.00 81.38 240 LEU A CA 1
ATOM 1853 C C . LEU A 1 240 ? 2.779 -1.334 -14.072 1.00 81.38 240 LEU A C 1
ATOM 1855 O O . LEU A 1 240 ? 2.048 -2.166 -13.530 1.00 81.38 240 LEU A O 1
ATOM 1859 N N . LEU A 1 241 ? 3.927 -1.661 -14.662 1.00 82.81 241 LEU A N 1
ATOM 1860 C CA . LEU A 1 241 ? 4.482 -3.010 -14.611 1.00 82.81 241 LEU A CA 1
ATOM 1861 C C . LEU A 1 241 ? 5.486 -3.086 -13.463 1.00 82.81 241 LEU A C 1
ATOM 1863 O O . LEU A 1 241 ? 6.331 -2.215 -13.324 1.00 82.81 241 LEU A O 1
ATOM 1867 N N . VAL A 1 242 ? 5.392 -4.110 -12.631 1.00 80.94 242 VAL A N 1
ATOM 1868 C CA . VAL A 1 242 ? 6.173 -4.239 -11.402 1.00 80.94 242 VAL A CA 1
ATOM 1869 C C . VAL A 1 242 ? 6.777 -5.627 -11.345 1.00 80.94 242 VAL A C 1
ATOM 1871 O O . VAL A 1 242 ? 6.065 -6.612 -11.549 1.00 80.94 242 VAL A O 1
ATOM 1874 N N . ASN A 1 243 ? 8.061 -5.728 -11.020 1.00 79.12 243 ASN A N 1
ATOM 1875 C CA . ASN A 1 243 ? 8.666 -7.002 -10.658 1.00 79.12 243 ASN A CA 1
ATOM 1876 C C . ASN A 1 243 ? 8.715 -7.183 -9.138 1.00 79.12 243 ASN A C 1
ATOM 1878 O O . ASN A 1 243 ? 9.176 -6.304 -8.419 1.00 79.12 243 ASN A O 1
ATOM 1882 N N . ILE A 1 244 ? 8.236 -8.333 -8.668 1.00 74.75 244 ILE A N 1
ATOM 1883 C CA . ILE A 1 244 ? 8.151 -8.685 -7.250 1.00 74.75 244 ILE A CA 1
ATOM 1884 C C . ILE A 1 244 ? 9.096 -9.853 -6.989 1.00 74.75 244 ILE A C 1
ATOM 1886 O O . ILE A 1 244 ? 8.898 -10.936 -7.554 1.00 74.75 244 ILE A O 1
ATOM 1890 N N . ASP A 1 245 ? 10.101 -9.640 -6.141 1.00 70.06 245 ASP A N 1
ATOM 1891 C CA . ASP A 1 245 ? 11.065 -10.651 -5.702 1.00 70.06 245 ASP A CA 1
ATOM 1892 C C . ASP A 1 245 ? 11.013 -10.869 -4.173 1.00 70.06 245 ASP A C 1
ATOM 1894 O O . ASP A 1 245 ? 10.034 -10.501 -3.524 1.00 70.06 245 ASP A O 1
ATOM 1898 N N . ASP A 1 246 ? 11.998 -11.585 -3.622 1.00 62.72 246 ASP A N 1
ATOM 1899 C CA . ASP A 1 246 ? 12.036 -11.965 -2.203 1.00 62.72 246 ASP A CA 1
ATOM 1900 C C . ASP A 1 246 ? 12.228 -10.769 -1.242 1.00 62.72 246 ASP A C 1
ATOM 1902 O O . ASP A 1 246 ? 12.120 -10.959 -0.025 1.00 62.72 246 ASP A O 1
ATOM 1906 N N . ASP A 1 247 ? 12.491 -9.555 -1.743 1.00 57.47 247 ASP A N 1
ATOM 1907 C CA . ASP A 1 247 ? 12.706 -8.372 -0.909 1.00 57.47 247 ASP A CA 1
ATOM 1908 C C . ASP A 1 247 ? 11.355 -7.804 -0.423 1.00 57.47 247 ASP A C 1
ATOM 1910 O O . ASP A 1 247 ? 10.482 -7.372 -1.176 1.00 57.47 247 ASP A O 1
ATOM 1914 N N . GLN A 1 248 ? 11.148 -7.879 0.894 1.00 52.81 248 GLN A N 1
ATOM 1915 C CA . GLN A 1 248 ? 9.819 -8.003 1.507 1.00 52.81 248 GLN A CA 1
ATOM 1916 C C . GLN A 1 248 ? 9.001 -6.713 1.704 1.00 52.81 248 GLN A C 1
ATOM 1918 O O . GLN A 1 248 ? 7.984 -6.762 2.390 1.00 52.81 248 GLN A O 1
ATOM 1923 N N . GLN A 1 249 ? 9.378 -5.561 1.148 1.00 55.94 249 GLN A N 1
ATOM 1924 C CA . GLN A 1 249 ? 8.567 -4.338 1.279 1.00 55.94 249 GLN A CA 1
ATOM 1925 C C . GLN A 1 249 ? 8.631 -3.489 0.013 1.00 55.94 249 GLN A C 1
ATOM 1927 O O . GLN A 1 249 ? 9.529 -2.669 -0.163 1.00 55.94 249 GLN A O 1
ATOM 1932 N N . LEU A 1 250 ? 7.644 -3.668 -0.864 1.00 60.88 250 LEU A N 1
ATOM 1933 C CA . LEU A 1 250 ? 7.528 -2.885 -2.088 1.00 60.88 250 LEU A CA 1
ATOM 1934 C C . LEU A 1 250 ? 6.688 -1.632 -1.849 1.00 60.88 250 LEU A C 1
ATOM 1936 O O . LEU A 1 250 ? 5.470 -1.705 -1.653 1.00 60.88 250 LEU A O 1
ATOM 1940 N N . ILE A 1 251 ? 7.355 -0.479 -1.913 1.00 61.78 251 ILE A N 1
ATOM 1941 C CA . ILE A 1 251 ? 6.720 0.829 -2.065 1.00 61.78 251 ILE A CA 1
ATOM 1942 C C . ILE A 1 251 ? 6.655 1.122 -3.560 1.00 61.78 251 ILE A C 1
ATOM 1944 O O . ILE A 1 251 ? 7.680 1.235 -4.232 1.00 61.78 251 ILE A O 1
ATOM 1948 N N . PHE A 1 252 ? 5.445 1.246 -4.085 1.00 66.56 252 PHE A N 1
ATOM 1949 C CA . PHE A 1 252 ? 5.234 1.680 -5.452 1.00 66.56 252 PHE A CA 1
ATOM 1950 C C . PHE A 1 252 ? 5.231 3.197 -5.561 1.00 66.56 252 PHE A C 1
ATOM 1952 O O . PHE A 1 252 ? 4.777 3.888 -4.645 1.00 66.56 252 PHE A O 1
ATOM 1959 N N . PRO A 1 253 ? 5.655 3.723 -6.718 1.00 66.81 253 PRO A N 1
ATOM 1960 C CA . PRO A 1 253 ? 5.455 5.123 -7.031 1.00 66.81 253 PRO A CA 1
ATOM 1961 C C . PRO A 1 253 ? 3.968 5.474 -6.984 1.00 66.81 253 PRO A C 1
ATOM 1963 O O . PRO A 1 253 ? 3.119 4.710 -7.461 1.00 66.81 253 PRO A O 1
ATOM 1966 N N . SER A 1 254 ? 3.660 6.657 -6.455 1.00 72.88 254 SER A N 1
ATOM 1967 C CA . SER A 1 254 ? 2.303 7.190 -6.490 1.00 72.88 254 SER A CA 1
ATOM 1968 C C . SER A 1 254 ? 1.842 7.352 -7.943 1.00 72.88 254 SER A C 1
ATOM 1970 O O . SER A 1 254 ? 2.556 7.890 -8.792 1.00 72.88 254 SER A O 1
ATOM 1972 N N . LEU A 1 255 ? 0.627 6.898 -8.237 1.00 80.25 255 LEU A N 1
ATOM 1973 C CA . LEU A 1 255 ? -0.039 7.127 -9.514 1.00 80.25 255 LEU A CA 1
ATOM 1974 C C . LEU A 1 255 ? -0.791 8.451 -9.445 1.00 80.25 255 LEU A C 1
ATOM 1976 O O . LEU A 1 255 ? -1.394 8.780 -8.429 1.00 80.25 255 LEU A O 1
ATOM 1980 N N . THR A 1 256 ? -0.809 9.215 -10.531 1.00 80.81 256 THR A N 1
ATOM 1981 C CA . THR A 1 256 ? -1.608 10.441 -10.617 1.00 80.81 256 THR A CA 1
ATOM 1982 C C . THR A 1 256 ? -2.759 10.252 -11.591 1.00 80.81 256 THR A C 1
ATOM 1984 O O . THR A 1 256 ? -2.569 9.848 -12.740 1.00 80.81 256 THR A O 1
ATOM 1987 N N . ALA A 1 257 ? -3.961 10.581 -11.142 1.00 81.88 257 ALA A N 1
ATOM 1988 C CA . ALA A 1 257 ? -5.167 10.606 -11.940 1.00 81.88 257 ALA A CA 1
ATOM 1989 C C . ALA A 1 257 ? -5.310 11.960 -12.648 1.00 81.88 257 ALA A C 1
ATOM 1991 O O . ALA A 1 257 ? -5.106 13.027 -12.072 1.00 81.88 257 ALA A O 1
ATOM 1992 N N . LYS A 1 258 ? -5.715 11.925 -13.911 1.00 82.25 258 LYS A N 1
ATOM 1993 C CA . LYS A 1 258 ? -6.038 13.087 -14.740 1.00 82.25 258 LYS A CA 1
ATOM 1994 C C . LYS A 1 258 ? -7.481 12.958 -15.210 1.00 82.25 258 LYS A C 1
ATOM 1996 O O . LYS A 1 258 ? -7.926 11.859 -15.529 1.00 82.25 258 LYS A O 1
ATOM 2001 N N . ILE A 1 259 ? -8.207 14.073 -15.273 1.00 80.00 259 ILE A N 1
ATOM 2002 C CA . ILE A 1 259 ? -9.581 14.078 -15.795 1.00 80.00 259 ILE A CA 1
ATOM 2003 C C . ILE A 1 259 ? -9.525 13.805 -17.296 1.00 80.00 259 ILE A C 1
ATOM 2005 O O . ILE A 1 259 ? -8.864 14.532 -18.040 1.00 80.00 259 ILE A O 1
ATOM 2009 N N . GLY A 1 260 ? -10.239 12.782 -17.748 1.00 70.19 260 GLY A N 1
ATOM 2010 C CA . GLY A 1 260 ? -10.304 12.440 -19.158 1.00 70.19 260 GLY A CA 1
ATOM 2011 C C . GLY A 1 260 ? -11.003 11.112 -19.400 1.00 70.19 260 GLY A C 1
ATOM 2012 O O . GLY A 1 260 ? -11.088 10.253 -18.528 1.00 70.19 260 GLY A O 1
ATOM 2013 N N . THR A 1 261 ? -11.501 10.932 -20.616 1.00 58.38 261 THR A N 1
ATOM 2014 C CA . THR A 1 261 ? -11.861 9.606 -21.119 1.00 58.38 261 THR A CA 1
ATOM 2015 C C . THR A 1 261 ? -10.585 8.912 -21.576 1.00 58.38 261 THR A C 1
ATOM 2017 O O . THR A 1 261 ? -9.782 9.557 -22.253 1.00 58.38 261 THR A O 1
ATOM 2020 N N . ALA A 1 262 ? -10.404 7.634 -21.220 1.00 53.28 262 ALA A N 1
ATOM 2021 C CA . ALA A 1 262 ? -9.275 6.814 -21.661 1.00 53.28 262 ALA A CA 1
ATOM 2022 C C . ALA A 1 262 ? -8.948 7.085 -23.137 1.00 53.28 262 ALA A C 1
ATOM 2024 O O . ALA A 1 262 ? -9.824 7.005 -24.003 1.00 53.28 262 ALA A O 1
ATOM 2025 N N . VAL A 1 263 ? -7.699 7.464 -23.411 1.00 45.69 263 VAL A N 1
ATOM 2026 C CA . VAL A 1 263 ? -7.215 7.556 -24.789 1.00 45.69 263 VAL A CA 1
ATOM 2027 C C . VAL A 1 263 ? -7.234 6.127 -25.338 1.00 45.69 263 VAL A C 1
ATOM 2029 O O . VAL A 1 263 ? -6.740 5.235 -24.645 1.00 45.69 263 VAL A O 1
ATOM 2032 N N . PRO A 1 264 ? -7.823 5.860 -26.517 1.00 39.50 264 PRO A N 1
ATOM 2033 C CA . PRO A 1 264 ? -7.757 4.531 -27.110 1.00 39.50 264 PRO A CA 1
ATOM 2034 C C . PRO A 1 264 ? -6.294 4.079 -27.206 1.00 39.50 264 PRO A C 1
ATOM 2036 O O . PRO A 1 264 ? -5.422 4.835 -27.637 1.00 39.50 264 PRO A O 1
ATOM 2039 N N . SER A 1 265 ? -6.052 2.844 -26.776 1.00 44.69 265 SER A N 1
ATOM 2040 C CA . SER A 1 265 ? -4.768 2.163 -26.562 1.00 44.69 265 SER A CA 1
ATOM 2041 C C . SER A 1 265 ? -3.867 2.021 -27.795 1.00 44.69 265 SER A C 1
ATOM 2043 O O . SER A 1 265 ? -2.766 1.493 -27.691 1.00 44.69 265 SER A O 1
ATOM 2045 N N . SER A 1 266 ? -4.236 2.589 -28.944 1.00 39.03 266 SER A N 1
ATOM 2046 C CA . SER A 1 266 ? -3.460 2.516 -30.185 1.00 39.03 266 SER A CA 1
ATOM 2047 C C . SER A 1 266 ? -2.285 3.511 -30.272 1.00 39.03 266 SER A C 1
ATOM 2049 O O . SER A 1 266 ? -1.776 3.750 -31.365 1.00 39.03 266 SER A O 1
ATOM 2051 N N . GLN A 1 267 ? -1.889 4.161 -29.169 1.00 42.09 267 GLN A N 1
ATOM 2052 C CA . GLN A 1 267 ? -0.819 5.179 -29.146 1.00 42.09 267 GLN A CA 1
ATOM 2053 C C . GLN A 1 267 ? 0.105 5.144 -27.917 1.00 42.09 267 GLN A C 1
ATOM 2055 O O . GLN A 1 267 ? 1.025 5.959 -27.844 1.00 42.09 267 GLN A O 1
ATOM 2060 N N . ALA A 1 268 ? -0.085 4.232 -26.958 1.00 50.09 268 ALA A N 1
ATOM 2061 C CA . ALA A 1 268 ? 0.820 4.137 -25.812 1.00 50.09 268 ALA A CA 1
ATOM 2062 C C . ALA A 1 268 ? 2.142 3.469 -26.234 1.00 50.09 268 ALA A C 1
ATOM 2064 O O . ALA A 1 268 ? 2.315 2.260 -26.116 1.00 50.09 268 ALA A O 1
ATOM 2065 N N . GLN A 1 269 ? 3.069 4.273 -26.762 1.00 67.56 269 GLN A N 1
ATOM 2066 C CA . GLN A 1 269 ? 4.435 3.850 -27.085 1.00 67.56 269 GLN A CA 1
ATOM 2067 C C . GLN A 1 269 ? 5.313 3.695 -25.843 1.00 67.56 269 GLN A C 1
ATOM 2069 O O . GLN A 1 269 ? 6.435 3.233 -25.987 1.00 67.56 269 GLN A O 1
ATOM 2074 N N . THR A 1 270 ? 4.850 4.076 -24.648 1.00 75.75 270 THR A N 1
ATOM 2075 C CA . THR A 1 270 ? 5.663 4.022 -23.431 1.00 75.75 270 THR A CA 1
ATOM 2076 C C . THR A 1 270 ? 5.003 3.247 -22.297 1.00 75.75 270 THR A C 1
ATOM 2078 O O . THR A 1 270 ? 3.781 3.196 -22.165 1.00 75.75 270 THR A O 1
ATOM 2081 N N . LEU A 1 271 ? 5.847 2.628 -21.480 1.00 82.19 271 LEU A N 1
ATOM 2082 C CA . LEU A 1 271 ? 5.515 1.851 -20.295 1.00 82.19 271 LEU A CA 1
ATOM 2083 C C . LEU A 1 271 ? 6.393 2.332 -19.141 1.00 82.19 271 LEU A C 1
ATOM 2085 O O . LEU A 1 271 ? 7.562 2.643 -19.347 1.00 82.19 271 LEU A O 1
ATOM 2089 N N . THR A 1 272 ? 5.865 2.324 -17.921 1.00 86.12 272 THR A N 1
ATOM 2090 C CA . THR A 1 272 ? 6.700 2.438 -16.722 1.00 86.12 272 THR A CA 1
ATOM 2091 C C . THR A 1 272 ? 6.837 1.077 -16.054 1.00 86.12 272 THR A C 1
ATOM 2093 O O . THR A 1 272 ? 5.837 0.452 -15.693 1.00 86.12 272 THR A O 1
ATOM 2096 N N . PHE A 1 273 ? 8.079 0.630 -15.901 1.00 86.00 273 PHE A N 1
ATOM 2097 C CA . PHE A 1 273 ? 8.455 -0.586 -15.201 1.00 86.00 273 PHE A CA 1
ATOM 2098 C C . PHE A 1 273 ? 9.100 -0.238 -13.855 1.00 86.00 273 PHE A C 1
ATOM 2100 O O . PHE A 1 273 ? 9.937 0.657 -13.780 1.00 86.00 273 PHE A O 1
ATOM 2107 N N . VAL A 1 274 ? 8.700 -0.928 -12.793 1.00 83.94 274 VAL A N 1
ATOM 2108 C CA . VAL A 1 274 ? 9.176 -0.705 -11.426 1.00 83.94 274 VAL A CA 1
ATOM 2109 C C . VAL A 1 274 ? 10.007 -1.900 -10.987 1.00 83.94 274 VAL A C 1
ATOM 2111 O O . VAL A 1 274 ? 9.529 -3.039 -11.013 1.00 83.94 274 VAL A O 1
ATOM 2114 N N . THR A 1 275 ? 11.247 -1.632 -10.588 1.00 78.69 275 THR A N 1
ATOM 2115 C CA . THR A 1 275 ? 12.142 -2.646 -10.019 1.00 78.69 275 THR A CA 1
ATOM 2116 C C . THR A 1 275 ? 11.668 -3.078 -8.626 1.00 78.69 275 THR A C 1
ATOM 2118 O O . THR A 1 275 ? 10.860 -2.378 -8.006 1.00 78.69 275 THR A O 1
ATOM 2121 N N . PRO A 1 276 ? 12.210 -4.178 -8.074 1.00 74.50 276 PRO A N 1
ATOM 2122 C CA . PRO A 1 276 ? 11.856 -4.619 -6.727 1.00 74.50 276 PRO A CA 1
ATOM 2123 C C . PRO A 1 276 ? 12.146 -3.612 -5.598 1.00 74.50 276 PRO A C 1
ATOM 2125 O O . PRO A 1 276 ? 11.644 -3.748 -4.490 1.00 74.50 276 PRO A O 1
ATOM 2128 N N . THR A 1 277 ? 12.945 -2.576 -5.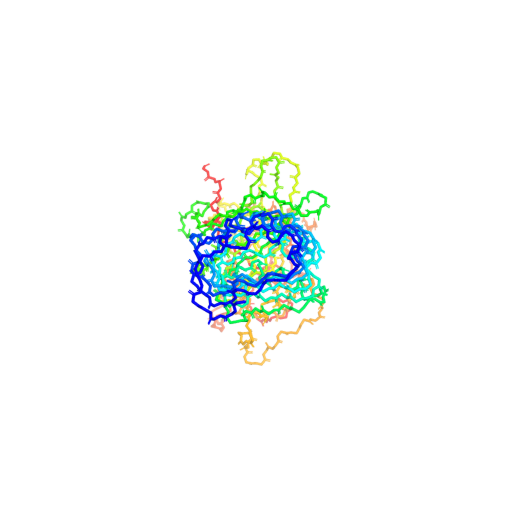854 1.00 71.12 277 THR A N 1
ATOM 2129 C CA . THR A 1 277 ? 13.253 -1.523 -4.871 1.00 71.12 277 THR A CA 1
ATOM 2130 C C . THR A 1 277 ? 12.573 -0.189 -5.181 1.00 71.12 277 THR A C 1
ATOM 2132 O O . THR A 1 277 ? 12.856 0.815 -4.531 1.00 71.12 277 THR A O 1
ATOM 2135 N N . GLY A 1 278 ? 11.649 -0.164 -6.149 1.00 74.06 278 GLY A N 1
ATOM 2136 C CA . GLY A 1 278 ? 10.847 1.016 -6.479 1.00 74.06 278 GLY A CA 1
ATOM 2137 C C . GLY A 1 278 ? 11.447 1.937 -7.548 1.00 74.06 278 GLY A C 1
ATOM 2138 O O . GLY A 1 278 ? 10.840 2.961 -7.865 1.00 74.06 278 GLY A O 1
ATOM 2139 N N . SER A 1 279 ? 12.606 1.604 -8.130 1.00 79.19 279 SER A N 1
ATOM 2140 C CA . SER A 1 279 ? 13.203 2.393 -9.221 1.00 79.19 279 SER A CA 1
ATOM 2141 C C . SER A 1 279 ? 12.374 2.303 -10.498 1.00 79.19 279 SER A C 1
ATOM 2143 O O . SER A 1 279 ? 11.798 1.258 -10.800 1.00 79.19 279 SER A O 1
ATOM 2145 N N . LEU A 1 280 ? 12.340 3.394 -11.266 1.00 85.25 280 LEU A N 1
ATOM 2146 C CA . LEU A 1 280 ? 11.475 3.543 -12.432 1.00 85.25 280 LEU A CA 1
ATOM 2147 C C . LEU A 1 280 ? 12.246 3.456 -13.748 1.00 85.25 280 LEU A C 1
ATOM 2149 O O . LEU A 1 280 ? 13.034 4.333 -14.077 1.00 85.25 280 LEU A O 1
ATOM 2153 N N . HIS A 1 281 ? 11.910 2.462 -14.557 1.00 89.62 281 HIS A N 1
ATOM 2154 C CA . HIS A 1 281 ? 12.309 2.364 -15.954 1.00 89.62 281 HIS A CA 1
ATOM 2155 C C . HIS A 1 281 ? 11.186 2.898 -16.845 1.00 89.62 281 HIS A C 1
ATOM 2157 O O . HIS A 1 281 ? 10.098 2.323 -16.908 1.00 89.62 281 HIS A O 1
ATOM 2163 N N . GLU A 1 282 ? 11.431 4.001 -17.550 1.00 90.06 282 GLU A N 1
ATOM 2164 C CA . GLU A 1 282 ? 10.569 4.417 -18.656 1.00 90.06 282 GLU A CA 1
ATOM 2165 C C . GLU A 1 282 ? 10.998 3.657 -19.911 1.00 90.06 282 GLU A C 1
ATOM 2167 O O . GLU A 1 282 ? 12.111 3.838 -20.393 1.00 90.06 282 GLU A O 1
ATOM 2172 N N . MET A 1 283 ? 10.125 2.808 -20.443 1.00 91.12 283 MET A N 1
ATOM 2173 C CA . MET A 1 283 ? 10.418 1.949 -21.586 1.00 91.12 283 MET A CA 1
ATOM 2174 C C . MET A 1 283 ? 9.567 2.325 -22.792 1.00 91.12 283 MET A C 1
ATOM 2176 O O . MET A 1 283 ? 8.430 2.761 -22.644 1.00 91.12 283 MET A O 1
ATOM 2180 N N . VAL A 1 284 ? 10.101 2.105 -23.987 1.00 90.50 284 VAL A N 1
ATOM 2181 C CA . VAL A 1 284 ? 9.479 2.397 -25.280 1.00 90.50 284 VAL A CA 1
ATOM 2182 C C . VAL A 1 284 ? 9.142 1.093 -26.001 1.00 90.50 284 VAL A C 1
ATOM 2184 O O . VAL A 1 284 ? 9.989 0.208 -26.081 1.00 90.50 284 VAL A O 1
ATOM 2187 N N . LEU A 1 285 ? 7.932 0.983 -26.555 1.00 89.75 285 LEU A N 1
ATOM 2188 C CA . LEU A 1 285 ? 7.496 -0.128 -27.399 1.00 89.75 285 LEU A CA 1
ATOM 2189 C C . LEU A 1 285 ? 8.141 -0.039 -28.785 1.00 89.75 285 LEU A C 1
ATOM 2191 O O . LEU A 1 285 ? 7.904 0.903 -29.543 1.00 89.75 285 LEU A O 1
ATOM 2195 N N . ILE A 1 286 ? 8.874 -1.083 -29.145 1.00 91.69 286 ILE A N 1
ATOM 2196 C CA . ILE A 1 286 ? 9.371 -1.339 -30.489 1.00 91.69 286 ILE A CA 1
ATOM 2197 C C . ILE A 1 286 ? 8.426 -2.354 -31.152 1.00 91.69 286 ILE A C 1
ATOM 2199 O O . ILE A 1 286 ? 8.294 -3.476 -30.650 1.00 91.69 286 ILE A O 1
ATOM 2203 N N . PRO A 1 287 ? 7.743 -1.993 -32.256 1.00 90.25 287 PRO A N 1
ATOM 2204 C CA . PRO A 1 287 ? 6.740 -2.855 -32.875 1.00 90.25 287 PRO A CA 1
ATOM 2205 C C . PRO A 1 287 ? 7.366 -4.101 -33.505 1.00 90.25 287 PRO A C 1
ATOM 2207 O O . PRO A 1 287 ? 8.526 -4.094 -33.941 1.00 90.25 287 PRO A O 1
ATOM 2210 N N . ALA A 1 288 ? 6.575 -5.172 -33.596 1.00 90.56 288 ALA A N 1
ATOM 2211 C CA . ALA A 1 288 ? 6.982 -6.384 -34.293 1.00 90.56 288 ALA A CA 1
ATOM 2212 C C . ALA A 1 288 ? 7.227 -6.092 -35.781 1.00 90.56 288 ALA A C 1
ATOM 2214 O O . ALA A 1 288 ? 6.652 -5.172 -36.360 1.00 90.56 288 ALA A O 1
ATOM 2215 N N . GLY A 1 289 ? 8.101 -6.869 -36.413 1.00 91.75 289 GLY A N 1
ATOM 2216 C CA . GLY A 1 289 ? 8.305 -6.804 -37.855 1.00 91.75 289 GLY A CA 1
ATOM 2217 C C . GLY A 1 289 ? 9.758 -6.861 -38.290 1.00 91.75 289 GLY A C 1
ATOM 2218 O O . GLY A 1 289 ? 10.688 -6.899 -37.475 1.00 91.75 289 GLY A O 1
ATOM 2219 N N . GLU A 1 290 ? 9.918 -6.848 -39.608 1.00 94.44 290 GLU A N 1
ATOM 2220 C CA . GLU A 1 290 ? 11.208 -6.875 -40.284 1.00 94.44 290 GLU A CA 1
ATOM 2221 C C . GLU A 1 290 ? 11.919 -5.521 -40.203 1.00 94.44 290 GLU A C 1
ATOM 2223 O O . GLU A 1 290 ? 11.290 -4.462 -40.253 1.00 94.44 290 GLU A O 1
ATOM 2228 N N . PHE A 1 291 ? 13.244 -5.557 -40.108 1.00 91.81 291 PHE A N 1
ATOM 2229 C CA . PHE A 1 291 ? 14.099 -4.394 -40.294 1.00 91.81 291 PHE A CA 1
ATOM 2230 C C . PHE A 1 291 ? 15.402 -4.769 -40.994 1.00 91.81 291 PHE A C 1
ATOM 2232 O O . PHE A 1 291 ? 15.793 -5.939 -41.052 1.00 91.81 291 PHE A O 1
ATOM 2239 N N . ILE A 1 292 ? 16.058 -3.751 -41.541 1.00 89.00 292 ILE A N 1
ATOM 2240 C CA . ILE A 1 292 ? 17.377 -3.868 -42.153 1.00 89.00 292 ILE A CA 1
ATOM 2241 C C . ILE A 1 292 ? 18.427 -3.710 -41.049 1.00 89.00 292 ILE A C 1
ATOM 2243 O O . ILE A 1 292 ? 18.548 -2.628 -40.474 1.00 89.00 292 ILE A O 1
ATOM 2247 N N . MET A 1 293 ? 19.164 -4.784 -40.759 1.00 86.69 293 MET A N 1
ATOM 2248 C CA . MET A 1 293 ? 20.269 -4.799 -39.799 1.00 86.69 293 MET A CA 1
ATOM 2249 C C . MET A 1 293 ? 21.610 -4.785 -40.531 1.00 86.69 293 MET A C 1
ATOM 2251 O O . MET A 1 293 ? 21.788 -5.463 -41.545 1.00 86.69 293 MET A O 1
ATOM 2255 N N . GLY A 1 294 ? 22.579 -4.066 -39.976 1.00 79.69 294 GLY A N 1
ATOM 2256 C CA . GLY A 1 294 ? 23.915 -3.920 -40.528 1.00 79.69 294 GLY A CA 1
ATOM 2257 C C . GLY A 1 294 ? 24.004 -2.808 -41.569 1.00 79.69 294 GLY A C 1
ATOM 2258 O O . GLY A 1 294 ? 23.178 -1.892 -41.629 1.00 79.69 294 GLY A O 1
ATOM 2259 N N . GLU A 1 295 ? 25.066 -2.872 -42.365 1.00 74.31 295 GLU A N 1
ATOM 2260 C CA . GLU A 1 295 ? 25.325 -1.945 -43.464 1.00 74.31 295 GLU A CA 1
ATOM 2261 C C . GLU A 1 295 ? 26.239 -2.597 -44.513 1.00 74.31 295 GLU A C 1
ATOM 2263 O O . GLU A 1 295 ? 27.103 -3.429 -44.195 1.00 74.31 295 GLU A O 1
ATOM 2268 N N . GLY A 1 296 ? 26.069 -2.205 -45.776 1.00 76.62 296 GLY A N 1
ATOM 2269 C CA . GLY A 1 296 ? 26.947 -2.610 -46.869 1.00 76.62 296 GLY A CA 1
ATOM 2270 C C . GLY A 1 296 ? 26.913 -4.121 -47.082 1.00 76.62 296 GLY A C 1
ATOM 2271 O O . GLY A 1 296 ? 25.855 -4.703 -47.288 1.00 76.62 296 GLY A O 1
ATOM 2272 N N . GLU A 1 297 ? 28.072 -4.779 -47.025 1.00 73.50 297 GLU A N 1
ATOM 2273 C CA . GLU A 1 297 ? 28.163 -6.234 -47.231 1.00 73.50 297 GLU A CA 1
ATOM 2274 C C . GLU A 1 297 ? 27.611 -7.062 -46.055 1.00 73.50 297 GLU A C 1
ATOM 2276 O O . GLU A 1 297 ? 27.395 -8.263 -46.206 1.00 73.50 297 GLU A O 1
ATOM 2281 N N . SER A 1 298 ? 27.380 -6.437 -44.893 1.00 75.62 298 SER A N 1
ATOM 2282 C CA . SER A 1 298 ? 26.784 -7.080 -43.709 1.00 75.62 298 SER A CA 1
ATOM 2283 C C . SER A 1 298 ? 25.270 -6.886 -43.602 1.00 75.62 298 SER A C 1
ATOM 2285 O O . SER A 1 298 ? 24.649 -7.414 -42.678 1.00 75.62 298 SER A O 1
ATOM 2287 N N . GLU A 1 299 ? 24.682 -6.129 -44.530 1.00 84.19 299 GLU A N 1
ATOM 2288 C CA . GLU A 1 299 ? 23.263 -5.802 -44.520 1.00 84.19 299 GLU A CA 1
ATOM 2289 C C . GLU A 1 299 ? 22.405 -7.055 -44.739 1.00 84.19 299 GLU A C 1
ATOM 2291 O O . GLU A 1 299 ? 22.579 -7.798 -45.709 1.00 84.19 299 GLU A O 1
ATOM 2296 N N . HIS A 1 300 ? 21.471 -7.300 -43.825 1.00 87.69 300 HIS A N 1
ATOM 2297 C CA . HIS A 1 300 ? 20.526 -8.405 -43.916 1.00 87.69 300 HIS A CA 1
ATOM 2298 C C . HIS A 1 300 ? 19.213 -8.070 -43.207 1.00 87.69 300 HIS A C 1
ATOM 2300 O O . HIS A 1 300 ? 19.152 -7.231 -42.310 1.00 87.69 300 HIS A O 1
ATOM 2306 N N . THR A 1 301 ? 18.136 -8.734 -43.621 1.00 91.50 301 THR A N 1
ATOM 2307 C CA . THR A 1 301 ? 16.818 -8.569 -43.001 1.00 91.50 301 THR A CA 1
ATOM 2308 C C . THR A 1 301 ? 16.701 -9.445 -41.759 1.00 91.50 301 THR A C 1
ATOM 2310 O O . THR A 1 301 ? 16.966 -10.648 -41.818 1.00 91.50 301 THR A O 1
ATOM 2313 N N . VAL A 1 302 ? 16.251 -8.853 -40.655 1.00 91.19 302 VAL A N 1
ATOM 2314 C CA . VAL A 1 302 ? 15.961 -9.540 -39.390 1.00 91.19 302 VAL A CA 1
ATOM 2315 C C . VAL A 1 302 ? 14.508 -9.278 -39.010 1.00 91.19 302 VAL A C 1
ATOM 2317 O O . VAL A 1 302 ? 14.025 -8.155 -39.135 1.00 91.19 302 VAL A O 1
ATOM 2320 N N . TYR A 1 303 ? 13.804 -10.307 -38.541 1.00 93.56 303 TYR A N 1
ATOM 2321 C CA . TYR A 1 303 ? 12.470 -10.170 -37.959 1.00 93.56 303 TYR A CA 1
ATOM 2322 C C . TYR A 1 303 ? 12.573 -10.209 -36.436 1.00 93.56 303 TYR A C 1
ATOM 2324 O O . TYR A 1 303 ? 13.206 -11.109 -35.886 1.00 93.56 303 TYR A O 1
ATOM 2332 N N . LEU A 1 304 ? 11.910 -9.266 -35.769 1.00 92.44 304 LEU A N 1
ATOM 2333 C CA . LEU A 1 304 ? 11.764 -9.249 -34.317 1.00 92.44 304 LEU A CA 1
ATOM 2334 C C . LEU A 1 304 ? 10.290 -9.209 -33.934 1.00 92.44 304 LEU A C 1
ATOM 2336 O O . LEU A 1 304 ? 9.519 -8.454 -34.530 1.00 92.44 304 LEU A O 1
ATOM 2340 N N . ASP A 1 305 ? 9.923 -9.977 -32.909 1.00 91.31 305 ASP A N 1
ATOM 2341 C CA . ASP A 1 305 ? 8.674 -9.754 -32.181 1.00 91.31 305 ASP A CA 1
ATOM 2342 C C . ASP A 1 305 ? 8.697 -8.374 -31.503 1.00 91.31 305 ASP A C 1
ATOM 2344 O O . ASP A 1 305 ? 9.749 -7.747 -31.369 1.00 91.31 305 ASP A O 1
ATOM 2348 N N . ALA A 1 306 ? 7.531 -7.884 -31.079 1.00 88.94 306 ALA A N 1
ATOM 2349 C CA . ALA A 1 306 ? 7.457 -6.631 -30.338 1.00 88.94 306 ALA A CA 1
ATOM 2350 C C . ALA A 1 306 ? 8.177 -6.759 -28.985 1.00 88.94 306 ALA A C 1
ATOM 2352 O O . ALA A 1 306 ? 8.079 -7.791 -28.310 1.00 88.94 306 ALA A O 1
ATOM 2353 N N . PHE A 1 307 ? 8.858 -5.699 -28.562 1.00 90.19 307 PHE A N 1
ATOM 2354 C CA . PHE A 1 307 ? 9.545 -5.617 -27.271 1.00 90.19 307 PHE A CA 1
ATOM 2355 C C . PHE A 1 307 ? 9.558 -4.186 -26.748 1.00 90.19 307 PHE A C 1
ATOM 2357 O O . PHE A 1 307 ? 9.338 -3.241 -27.495 1.00 90.19 307 PHE A O 1
ATOM 2364 N N . TYR A 1 308 ? 9.794 -4.034 -25.453 1.00 91.44 308 TYR A N 1
ATOM 2365 C CA . TYR A 1 308 ? 10.042 -2.754 -24.813 1.00 91.44 308 TYR A CA 1
ATOM 2366 C C . TYR A 1 308 ? 11.535 -2.607 -24.532 1.00 91.44 308 TYR A C 1
ATOM 2368 O O . TYR A 1 308 ? 12.201 -3.584 -24.194 1.00 91.44 308 TYR A O 1
ATOM 2376 N N . ILE A 1 309 ? 12.064 -1.395 -24.633 1.00 93.38 309 ILE A N 1
ATOM 2377 C CA . ILE A 1 309 ? 13.455 -1.074 -24.292 1.00 93.38 309 ILE A CA 1
ATOM 2378 C C . ILE A 1 309 ? 13.506 0.241 -23.527 1.00 93.38 309 ILE A C 1
ATOM 2380 O O . ILE A 1 309 ? 12.679 1.114 -23.787 1.00 93.38 309 ILE A O 1
ATOM 2384 N N . ASP A 1 310 ? 14.430 0.391 -22.580 1.00 95.12 310 ASP A N 1
ATOM 2385 C CA . ASP A 1 310 ? 14.531 1.635 -21.819 1.00 95.12 310 ASP A CA 1
ATOM 2386 C C . ASP A 1 310 ? 14.722 2.838 -22.751 1.00 95.12 310 ASP A C 1
ATOM 2388 O O . ASP A 1 310 ? 15.524 2.833 -23.696 1.00 95.12 310 ASP A O 1
ATOM 2392 N N . ARG A 1 311 ? 13.969 3.894 -22.447 1.00 92.56 311 ARG A N 1
ATOM 2393 C CA . ARG A 1 311 ? 13.995 5.175 -23.146 1.00 92.56 311 ARG A CA 1
ATOM 2394 C C . ARG A 1 311 ? 15.347 5.867 -22.995 1.00 92.56 311 ARG A C 1
ATOM 2396 O O . ARG A 1 311 ? 15.827 6.460 -23.960 1.00 92.56 311 ARG A O 1
ATOM 2403 N N . TYR A 1 312 ? 15.939 5.745 -21.811 1.00 91.88 312 TYR A N 1
ATOM 2404 C CA . TYR A 1 312 ? 17.239 6.279 -21.413 1.00 91.88 312 TYR A CA 1
ATOM 2405 C C . TYR A 1 312 ? 18.097 5.160 -20.820 1.00 91.88 312 TYR A C 1
ATOM 2407 O O . TYR A 1 312 ? 17.580 4.118 -20.425 1.00 91.88 312 TYR A O 1
ATOM 2415 N N . GLU A 1 313 ? 19.403 5.364 -20.748 1.00 91.25 313 GLU A N 1
ATOM 2416 C CA . GLU A 1 313 ? 20.315 4.419 -20.112 1.00 91.25 313 GLU A CA 1
ATOM 2417 C C . GLU A 1 313 ? 20.064 4.312 -18.600 1.00 91.25 313 GLU A C 1
ATOM 2419 O O . GLU A 1 313 ? 19.508 5.212 -17.965 1.00 91.25 313 GLU A O 1
ATOM 2424 N N . VAL A 1 314 ? 20.503 3.201 -18.005 1.00 91.00 314 VAL A N 1
ATOM 2425 C CA . VAL A 1 314 ? 20.436 3.009 -16.550 1.00 91.00 314 VAL A CA 1
ATOM 2426 C C . VAL A 1 314 ? 21.302 4.061 -15.847 1.00 91.00 314 VAL A C 1
ATOM 2428 O O . VAL A 1 314 ? 22.421 4.331 -16.279 1.00 91.00 314 VAL A O 1
ATOM 2431 N N . THR A 1 315 ? 20.796 4.651 -14.759 1.00 88.44 315 THR A N 1
ATOM 2432 C CA . THR A 1 315 ? 21.460 5.723 -13.997 1.00 88.44 315 THR A CA 1
ATOM 2433 C C . THR A 1 315 ? 22.129 5.217 -12.716 1.00 88.44 315 THR A C 1
ATOM 2435 O O . THR A 1 315 ? 21.936 4.072 -12.296 1.00 88.44 315 THR A O 1
ATOM 2438 N N . ASN A 1 316 ? 22.898 6.084 -12.054 1.00 81.25 316 ASN A N 1
ATOM 2439 C CA . ASN A 1 316 ? 23.457 5.816 -10.725 1.00 81.25 316 ASN A CA 1
ATOM 2440 C C . ASN A 1 316 ? 22.372 5.535 -9.670 1.00 81.25 316 ASN A C 1
ATOM 2442 O O . ASN A 1 316 ? 22.531 4.605 -8.889 1.00 81.25 316 ASN A O 1
ATOM 2446 N N . ASP A 1 317 ? 21.253 6.264 -9.679 1.00 79.31 317 ASP A N 1
ATOM 2447 C CA . ASP A 1 317 ? 20.118 6.038 -8.767 1.00 79.31 317 ASP A CA 1
ATOM 2448 C C . ASP A 1 317 ? 19.522 4.637 -8.921 1.00 79.31 317 ASP A C 1
ATOM 2450 O O . ASP A 1 317 ? 19.253 3.937 -7.943 1.00 79.31 317 ASP A O 1
ATOM 2454 N N . HIS A 1 318 ? 19.335 4.209 -10.170 1.00 80.75 318 HIS A N 1
ATOM 2455 C CA . HIS A 1 318 ? 18.877 2.861 -10.483 1.00 80.75 318 HIS A CA 1
ATOM 2456 C C . HIS A 1 318 ? 19.837 1.808 -9.930 1.00 80.75 318 HIS A C 1
ATOM 2458 O O . HIS A 1 318 ? 19.408 0.782 -9.395 1.00 80.75 318 HIS A O 1
ATOM 2464 N N . TRP A 1 319 ? 21.138 2.066 -10.057 1.00 72.81 319 TRP A N 1
ATOM 2465 C CA . TRP A 1 319 ? 22.189 1.178 -9.594 1.00 72.81 319 TRP A CA 1
ATOM 2466 C C . TRP A 1 319 ? 22.271 1.099 -8.067 1.00 72.81 319 TRP A C 1
ATOM 2468 O O . TRP A 1 319 ? 22.276 -0.000 -7.512 1.00 72.81 319 TRP A O 1
ATOM 2478 N N . ASP A 1 320 ? 22.275 2.234 -7.372 1.00 67.75 320 ASP A N 1
ATOM 2479 C CA . ASP A 1 320 ? 22.329 2.299 -5.909 1.00 67.75 320 ASP A CA 1
ATOM 2480 C C . ASP A 1 320 ? 21.115 1.610 -5.277 1.00 67.75 320 ASP A C 1
ATOM 2482 O O . ASP A 1 320 ? 21.255 0.839 -4.324 1.00 67.75 320 ASP A O 1
ATOM 2486 N N . ALA A 1 321 ? 19.931 1.779 -5.866 1.00 59.34 321 ALA A N 1
ATOM 2487 C CA . ALA A 1 321 ? 18.734 1.066 -5.442 1.00 59.34 321 ALA A CA 1
ATOM 2488 C C . ALA A 1 321 ? 18.856 -0.462 -5.586 1.00 59.34 321 ALA A C 1
ATOM 2490 O O . ALA A 1 321 ? 18.265 -1.194 -4.795 1.00 59.34 321 ALA A O 1
ATOM 2491 N N . SER A 1 322 ? 19.639 -0.973 -6.542 1.00 63.16 322 SER A N 1
ATOM 2492 C CA . SER A 1 322 ? 19.901 -2.418 -6.656 1.00 63.16 322 SER A CA 1
ATOM 2493 C C . SER A 1 322 ? 20.833 -2.951 -5.563 1.00 63.16 322 SER A C 1
ATOM 2495 O O . SER A 1 322 ? 20.712 -4.106 -5.151 1.00 63.16 322 SER A O 1
ATOM 2497 N N . LEU A 1 323 ? 21.735 -2.107 -5.046 1.00 61.28 323 LEU A N 1
ATOM 2498 C CA . LEU A 1 323 ? 22.615 -2.451 -3.926 1.00 61.28 323 LEU A CA 1
ATOM 2499 C C . LEU A 1 323 ? 21.838 -2.554 -2.606 1.00 61.28 323 LEU A C 1
ATOM 2501 O O . LEU A 1 323 ? 22.196 -3.370 -1.760 1.00 61.28 323 LEU A O 1
ATOM 2505 N N . LEU A 1 324 ? 20.756 -1.780 -2.456 1.00 56.91 324 LEU A N 1
ATOM 2506 C CA . LEU A 1 324 ? 19.845 -1.855 -1.306 1.00 56.91 324 LEU A CA 1
ATOM 2507 C C . LEU A 1 324 ? 19.047 -3.167 -1.259 1.00 56.91 324 LEU A C 1
ATOM 2509 O O . LEU A 1 324 ? 18.719 -3.625 -0.169 1.00 56.91 324 LEU A O 1
ATOM 2513 N N . GLY A 1 325 ? 18.767 -3.780 -2.417 1.00 51.94 325 GLY A N 1
ATOM 2514 C CA . GLY A 1 325 ? 18.070 -5.068 -2.500 1.00 51.94 325 GLY A CA 1
ATOM 2515 C C . GLY A 1 325 ? 18.930 -6.247 -2.045 1.00 51.94 325 GLY A C 1
ATOM 2516 O O . GLY A 1 325 ? 18.424 -7.207 -1.485 1.00 51.94 325 GLY A O 1
ATOM 2517 N N . ARG A 1 326 ? 20.263 -6.194 -2.199 1.00 58.00 326 ARG A N 1
ATOM 2518 C CA . ARG A 1 326 ? 21.147 -7.254 -1.684 1.00 58.00 326 ARG A CA 1
ATOM 2519 C C . ARG A 1 326 ? 22.539 -6.749 -1.317 1.00 58.00 326 ARG A C 1
ATOM 2521 O O . ARG A 1 326 ? 23.340 -6.422 -2.189 1.00 58.00 326 ARG A O 1
ATOM 2528 N N . ASP A 1 327 ? 22.899 -6.939 -0.046 1.00 49.81 327 ASP A N 1
ATOM 2529 C CA . ASP A 1 327 ? 24.220 -6.649 0.538 1.00 49.81 327 ASP A CA 1
ATOM 2530 C C . ASP A 1 327 ? 25.427 -7.291 -0.198 1.00 49.81 327 ASP A C 1
ATOM 2532 O O . ASP A 1 327 ? 26.583 -6.931 0.059 1.00 49.81 327 ASP A O 1
ATOM 2536 N N . HIS A 1 328 ? 25.222 -8.271 -1.096 1.00 48.66 328 HIS A N 1
ATOM 2537 C CA . HIS A 1 328 ? 26.297 -9.172 -1.543 1.00 48.66 328 HIS A CA 1
ATOM 2538 C C . HIS A 1 328 ? 26.340 -9.603 -3.031 1.00 48.66 328 HIS A C 1
ATOM 2540 O O . HIS A 1 328 ? 27.236 -10.379 -3.363 1.00 48.66 328 HIS A O 1
ATOM 2546 N N . ILE A 1 329 ? 25.473 -9.144 -3.950 1.00 49.81 329 ILE A N 1
ATOM 2547 C CA . ILE A 1 329 ? 25.513 -9.652 -5.354 1.00 49.81 329 ILE A CA 1
ATOM 2548 C C . ILE A 1 329 ? 26.606 -8.978 -6.192 1.00 49.81 329 ILE A C 1
ATOM 2550 O O . ILE A 1 329 ? 27.296 -9.636 -6.968 1.00 49.81 329 ILE A O 1
ATOM 2554 N N . PHE A 1 330 ? 26.815 -7.674 -6.025 1.00 51.62 330 PHE A N 1
ATOM 2555 C CA . PHE A 1 330 ? 27.700 -6.893 -6.893 1.00 51.62 330 PHE A CA 1
ATOM 2556 C C . PHE A 1 330 ? 29.168 -6.941 -6.430 1.00 51.62 330 PHE A C 1
ATOM 2558 O O . PHE A 1 330 ? 29.839 -5.921 -6.301 1.00 51.62 330 PHE A O 1
ATOM 2565 N N . ARG A 1 331 ? 29.689 -8.145 -6.150 1.00 47.31 331 ARG A N 1
ATOM 2566 C CA . ARG A 1 331 ? 31.115 -8.393 -5.872 1.00 47.31 331 ARG A CA 1
ATOM 2567 C C . ARG A 1 331 ? 31.720 -9.285 -6.951 1.00 47.31 331 ARG A C 1
ATOM 2569 O O . ARG A 1 331 ? 31.917 -10.481 -6.752 1.00 47.31 331 ARG A O 1
ATOM 2576 N N . ALA A 1 332 ? 32.080 -8.693 -8.085 1.00 41.00 332 ALA A N 1
ATOM 2577 C CA . ALA A 1 332 ? 33.105 -9.287 -8.936 1.00 41.00 332 ALA A CA 1
ATOM 2578 C C . ALA A 1 332 ? 34.458 -8.998 -8.267 1.00 41.00 332 ALA A C 1
ATOM 2580 O O . ALA A 1 332 ? 34.896 -7.856 -8.281 1.00 41.00 332 ALA A O 1
ATOM 2581 N N . GLY A 1 333 ? 35.039 -10.002 -7.597 1.00 42.00 333 GLY A N 1
ATOM 2582 C CA . GLY A 1 333 ? 36.259 -9.931 -6.773 1.00 42.00 333 GLY A CA 1
ATOM 2583 C C . GLY A 1 333 ? 37.259 -8.812 -7.101 1.00 42.00 333 GLY A C 1
ATOM 2584 O O . GLY A 1 333 ? 38.192 -9.054 -7.852 1.00 42.00 333 GLY A O 1
ATOM 2585 N N . ASP A 1 334 ? 37.070 -7.655 -6.451 1.00 44.72 334 ASP A N 1
ATOM 2586 C CA . ASP A 1 334 ? 37.891 -6.425 -6.445 1.00 44.72 334 ASP A CA 1
ATOM 2587 C C . ASP A 1 334 ? 37.424 -5.231 -7.314 1.00 44.72 334 ASP A C 1
ATOM 2589 O O . ASP A 1 334 ? 37.995 -4.152 -7.176 1.00 44.72 334 ASP A O 1
ATOM 2593 N N . ASN A 1 335 ? 36.347 -5.331 -8.104 1.00 52.28 335 ASN A N 1
ATOM 2594 C CA . ASN A 1 335 ? 35.829 -4.196 -8.893 1.00 52.28 335 ASN A CA 1
ATOM 2595 C C . ASN A 1 335 ? 34.520 -3.633 -8.322 1.00 52.28 335 ASN A C 1
ATOM 2597 O O . ASN A 1 335 ? 33.420 -3.975 -8.757 1.00 52.28 335 ASN A O 1
ATOM 2601 N N . THR A 1 336 ? 34.653 -2.759 -7.328 1.00 52.25 336 THR A N 1
ATOM 2602 C CA . THR A 1 336 ? 33.575 -1.910 -6.804 1.00 52.25 336 THR A CA 1
ATOM 2603 C C . THR A 1 336 ? 33.206 -0.828 -7.817 1.00 52.25 336 THR A C 1
ATOM 2605 O O . THR A 1 336 ? 34.071 -0.062 -8.239 1.00 52.25 336 THR A O 1
ATOM 2608 N N . TYR A 1 337 ? 31.922 -0.751 -8.167 1.00 56.22 337 TYR A N 1
ATOM 2609 C CA . TYR A 1 337 ? 31.346 0.402 -8.854 1.00 56.22 337 TYR A CA 1
ATOM 2610 C C . TYR A 1 337 ? 31.494 1.647 -7.968 1.00 56.22 337 TYR A C 1
ATOM 2612 O O . TYR A 1 337 ? 31.085 1.618 -6.806 1.00 56.22 337 TYR A O 1
ATOM 2620 N N . TYR A 1 338 ? 32.095 2.716 -8.489 1.00 55.41 338 TYR A N 1
ATOM 2621 C CA . TYR A 1 338 ? 32.180 4.011 -7.814 1.00 55.41 338 TYR A CA 1
ATOM 2622 C C . TYR A 1 338 ? 31.510 5.055 -8.709 1.00 55.41 338 TYR A C 1
ATOM 2624 O O . TYR A 1 338 ? 32.088 5.384 -9.745 1.00 55.41 338 TYR A O 1
ATOM 2632 N N . PRO A 1 339 ? 30.330 5.593 -8.349 1.00 56.19 339 PRO A N 1
ATOM 2633 C CA . PRO A 1 339 ? 29.718 6.653 -9.137 1.00 56.19 339 PRO A CA 1
ATOM 2634 C C . PRO A 1 339 ? 30.664 7.863 -9.159 1.00 56.19 339 PRO A C 1
ATOM 2636 O O . PRO A 1 339 ? 30.992 8.441 -8.123 1.00 56.19 339 PRO A O 1
ATOM 2639 N N . LEU A 1 340 ? 31.155 8.219 -10.349 1.00 53.22 340 LEU A N 1
ATOM 2640 C CA . LEU A 1 340 ? 32.061 9.358 -10.558 1.00 53.22 340 LEU A CA 1
ATOM 2641 C C . LEU A 1 340 ? 31.305 10.704 -10.631 1.00 53.22 340 LEU A C 1
ATOM 2643 O O . LEU A 1 340 ? 31.934 11.760 -10.725 1.00 53.22 340 LEU A O 1
ATOM 2647 N N . VAL A 1 341 ? 29.968 10.662 -10.595 1.00 61.72 341 VAL A N 1
ATOM 2648 C CA . VAL A 1 341 ? 29.027 11.760 -10.884 1.00 61.72 341 VAL A CA 1
ATOM 2649 C C . VAL A 1 341 ? 27.713 11.595 -10.092 1.00 61.72 341 VAL A C 1
ATOM 2651 O O . VAL A 1 341 ? 27.627 10.739 -9.214 1.00 61.72 341 VAL A O 1
ATOM 2654 N N . GLY A 1 342 ? 26.731 12.475 -10.311 1.00 71.31 342 GLY A N 1
ATOM 2655 C CA . GLY A 1 342 ? 25.496 12.554 -9.537 1.00 71.31 342 GLY A CA 1
ATOM 2656 C C . GLY A 1 342 ? 24.483 11.433 -9.821 1.00 71.31 342 GLY A C 1
ATOM 2657 O O . GLY A 1 342 ? 24.677 10.610 -10.715 1.00 71.31 342 GLY A O 1
ATOM 2658 N N . PRO A 1 343 ? 23.375 11.385 -9.059 1.00 70.12 343 PRO A N 1
ATOM 2659 C CA . PRO A 1 343 ? 22.483 10.223 -9.050 1.00 70.12 343 PRO A CA 1
ATOM 2660 C C . PRO A 1 343 ? 21.662 10.027 -10.345 1.00 70.12 343 PRO A C 1
ATOM 2662 O O . PRO A 1 343 ? 21.420 8.901 -10.773 1.00 70.12 343 PRO A O 1
ATOM 2665 N N . ALA A 1 344 ? 21.335 11.120 -11.042 1.00 77.94 344 ALA A N 1
ATOM 2666 C CA . ALA A 1 344 ? 20.637 11.087 -12.332 1.00 77.94 344 ALA A CA 1
ATOM 2667 C C . ALA A 1 344 ? 21.561 10.825 -13.539 1.00 77.94 344 ALA A C 1
ATOM 2669 O O . ALA A 1 344 ? 21.076 10.691 -14.661 1.00 77.94 344 ALA A O 1
ATOM 2670 N N . ASP A 1 345 ? 22.879 10.792 -13.329 1.00 82.19 345 ASP A N 1
ATOM 2671 C CA . ASP A 1 345 ? 23.838 10.547 -14.402 1.00 82.19 345 ASP A CA 1
ATOM 2672 C C . ASP A 1 345 ? 23.866 9.059 -14.781 1.00 82.19 345 ASP A C 1
ATOM 2674 O O . ASP A 1 345 ? 23.563 8.178 -13.970 1.00 82.19 345 ASP A O 1
ATOM 2678 N N . GLN A 1 346 ? 24.235 8.786 -16.031 1.00 84.31 346 GLN A N 1
ATOM 2679 C CA . GLN A 1 346 ? 24.305 7.436 -16.585 1.00 84.31 346 GLN A CA 1
ATOM 2680 C C . GLN A 1 346 ? 25.307 6.576 -15.810 1.00 84.31 346 GLN A C 1
ATOM 2682 O O . GLN A 1 346 ? 26.402 7.026 -15.457 1.00 84.31 346 GLN A O 1
ATOM 2687 N N . ALA A 1 347 ? 24.944 5.315 -15.593 1.00 83.62 347 ALA A N 1
ATOM 2688 C CA . ALA A 1 347 ? 25.821 4.341 -14.982 1.00 83.62 347 ALA A CA 1
ATOM 2689 C C . ALA A 1 347 ? 26.871 3.883 -15.999 1.00 83.62 347 ALA A C 1
ATOM 2691 O O . ALA A 1 347 ? 26.579 3.128 -16.927 1.00 83.62 347 ALA A O 1
ATOM 2692 N N . VAL A 1 348 ? 28.100 4.358 -15.827 1.00 80.56 348 VAL A N 1
ATOM 2693 C CA . VAL A 1 348 ? 29.246 4.065 -16.698 1.00 80.56 348 VAL A CA 1
ATOM 2694 C C . VAL A 1 348 ? 30.307 3.296 -15.929 1.00 80.56 348 VAL A C 1
ATOM 2696 O O . VAL A 1 348 ? 30.279 3.253 -14.708 1.00 80.56 348 VAL A O 1
ATOM 2699 N N . GLU A 1 349 ? 31.266 2.692 -16.626 1.00 78.25 349 GLU A N 1
ATOM 2700 C CA . GLU A 1 349 ? 32.265 1.822 -15.990 1.00 78.25 349 GLU A CA 1
ATOM 2701 C C . GLU A 1 349 ? 31.673 0.504 -15.456 1.00 78.25 349 GLU A C 1
ATOM 2703 O O . GLU A 1 349 ? 32.195 -0.124 -14.533 1.00 78.25 349 GLU A O 1
ATOM 2708 N N . VAL A 1 350 ? 30.593 0.039 -16.090 1.00 77.56 350 VAL A N 1
ATOM 2709 C CA . VAL A 1 350 ? 29.891 -1.193 -15.721 1.00 77.56 350 VAL A CA 1
ATOM 2710 C C . VAL A 1 350 ? 30.423 -2.367 -16.540 1.00 77.56 350 VAL A C 1
ATOM 2712 O O . VAL A 1 350 ? 30.556 -2.288 -17.757 1.00 77.56 350 VAL A O 1
ATOM 2715 N N . PHE A 1 351 ? 30.702 -3.501 -15.893 1.00 78.06 351 PHE A N 1
ATOM 2716 C CA . PHE A 1 351 ? 31.073 -4.738 -16.589 1.00 78.06 351 PHE A CA 1
ATOM 2717 C C . PHE A 1 351 ? 29.846 -5.440 -17.183 1.00 78.06 351 PHE A C 1
ATOM 2719 O O . PHE A 1 351 ? 28.815 -5.544 -16.522 1.00 78.06 351 PHE A O 1
ATOM 2726 N N . ALA A 1 352 ? 29.973 -6.039 -18.372 1.00 79.19 352 ALA A N 1
ATOM 2727 C CA . ALA A 1 352 ? 28.857 -6.711 -19.051 1.00 79.19 352 ALA A CA 1
ATOM 2728 C C . ALA A 1 352 ? 28.117 -7.774 -18.201 1.00 79.19 352 ALA A C 1
ATOM 2730 O O . ALA A 1 352 ? 26.884 -7.789 -18.207 1.00 79.19 352 ALA A O 1
ATOM 2731 N N . PRO A 1 353 ? 28.797 -8.648 -17.420 1.00 78.00 353 PRO A N 1
ATOM 2732 C CA . PRO A 1 353 ? 28.103 -9.578 -16.527 1.00 78.00 353 PRO A CA 1
ATOM 2733 C C . PRO A 1 353 ? 27.312 -8.880 -15.420 1.00 78.00 353 PRO A C 1
ATOM 2735 O O . PRO A 1 353 ? 26.350 -9.450 -14.917 1.00 78.00 353 PRO A O 1
ATOM 2738 N N . LEU A 1 354 ? 27.730 -7.680 -15.021 1.00 77.62 354 LEU A N 1
ATOM 2739 C CA . LEU A 1 354 ? 27.093 -6.886 -13.979 1.00 77.62 354 LEU A CA 1
ATOM 2740 C C . LEU A 1 354 ? 25.860 -6.161 -14.524 1.00 77.62 354 LEU A C 1
ATOM 2742 O O . LEU A 1 354 ? 24.807 -6.229 -13.904 1.00 77.62 354 LEU A O 1
ATOM 2746 N N . ALA A 1 355 ? 25.958 -5.590 -15.729 1.00 84.44 355 ALA A N 1
ATOM 2747 C CA . ALA A 1 355 ? 24.819 -5.054 -16.477 1.00 84.44 355 ALA A CA 1
ATOM 2748 C C . ALA A 1 355 ? 23.735 -6.125 -16.710 1.00 84.44 355 ALA A C 1
ATOM 2750 O O . ALA A 1 355 ? 22.556 -5.913 -16.439 1.00 84.44 355 ALA A O 1
ATOM 2751 N N . ALA A 1 356 ? 24.137 -7.329 -17.134 1.00 84.50 356 ALA A N 1
ATOM 2752 C CA . ALA A 1 356 ? 23.208 -8.442 -17.323 1.00 84.50 356 ALA A CA 1
ATOM 2753 C C . ALA A 1 356 ? 22.565 -8.909 -16.004 1.00 84.50 356 ALA A C 1
ATOM 2755 O O . ALA A 1 356 ? 21.371 -9.211 -15.979 1.00 84.50 356 ALA A O 1
ATOM 2756 N N . GLN A 1 357 ? 23.338 -8.964 -14.913 1.00 81.31 357 GLN A N 1
ATOM 2757 C CA . GLN A 1 357 ? 22.816 -9.280 -13.580 1.00 81.31 357 GLN A CA 1
ATOM 2758 C C . GLN A 1 357 ? 21.825 -8.227 -13.095 1.00 81.31 357 GLN A C 1
ATOM 2760 O O . GLN A 1 357 ? 20.777 -8.608 -12.583 1.00 81.31 357 GLN A O 1
ATOM 2765 N N . TYR A 1 358 ? 22.124 -6.943 -13.305 1.00 85.38 358 TYR A N 1
ATOM 2766 C CA . TYR A 1 358 ? 21.215 -5.848 -12.994 1.00 85.38 358 TYR A CA 1
ATOM 2767 C C . TYR A 1 358 ? 19.886 -6.019 -13.730 1.00 85.38 358 TYR A C 1
ATOM 2769 O O . TYR A 1 358 ? 18.852 -6.116 -13.077 1.00 85.38 358 TYR A O 1
ATOM 2777 N N . CYS A 1 359 ? 19.900 -6.131 -15.067 1.00 88.50 359 CYS A N 1
ATOM 2778 C CA . CYS A 1 359 ? 18.648 -6.251 -15.819 1.00 88.50 359 CYS A CA 1
ATOM 2779 C C . CYS A 1 359 ? 17.874 -7.500 -15.373 1.00 88.50 359 CYS A C 1
ATOM 2781 O O . CYS A 1 359 ? 16.677 -7.419 -15.125 1.00 88.50 359 CYS A O 1
ATOM 2783 N N . THR A 1 360 ? 18.563 -8.629 -15.159 1.00 84.94 360 THR A N 1
ATOM 2784 C CA . THR A 1 360 ? 17.927 -9.868 -14.678 1.00 84.94 360 THR A CA 1
ATOM 2785 C C . THR A 1 360 ? 17.286 -9.693 -13.298 1.00 84.94 360 THR A C 1
ATOM 2787 O O . THR A 1 360 ? 16.171 -10.164 -13.089 1.00 84.94 360 THR A O 1
ATOM 2790 N N . TRP A 1 361 ? 17.965 -9.023 -12.360 1.00 81.50 361 TRP A N 1
ATOM 2791 C CA . TRP A 1 361 ? 17.423 -8.700 -11.035 1.00 81.50 361 TRP A CA 1
ATOM 2792 C C . TRP A 1 361 ? 16.194 -7.795 -11.141 1.00 81.50 361 TRP A C 1
ATOM 2794 O O . TRP A 1 361 ? 15.168 -8.081 -10.529 1.00 81.50 361 TRP A O 1
ATOM 2804 N N . ALA A 1 362 ? 16.265 -6.763 -11.984 1.00 81.75 362 ALA A N 1
ATOM 2805 C CA . ALA A 1 362 ? 15.141 -5.872 -12.223 1.00 81.75 362 ALA A CA 1
ATOM 2806 C C . ALA A 1 362 ? 13.919 -6.631 -12.772 1.00 81.75 362 ALA A C 1
ATOM 2808 O O . ALA A 1 362 ? 12.799 -6.194 -12.548 1.00 81.75 362 ALA A O 1
ATOM 2809 N N . GLY A 1 363 ? 14.102 -7.791 -13.413 1.00 81.12 363 GLY A N 1
ATOM 2810 C CA . GLY A 1 363 ? 13.050 -8.535 -14.119 1.00 81.12 363 GLY A CA 1
ATOM 2811 C C . GLY A 1 363 ? 13.009 -8.231 -15.620 1.00 81.12 363 GLY A C 1
ATOM 2812 O O . GLY A 1 363 ? 12.008 -8.487 -16.286 1.00 81.12 363 GLY A O 1
ATOM 2813 N N . LEU A 1 364 ? 14.103 -7.678 -16.135 1.00 88.88 364 LEU A N 1
ATOM 2814 C CA . LEU A 1 364 ? 14.360 -7.280 -17.512 1.00 88.88 364 LEU A CA 1
ATOM 2815 C C . LEU A 1 364 ? 15.477 -8.161 -18.109 1.00 88.88 364 LEU A C 1
ATOM 2817 O O . LEU A 1 364 ? 16.043 -9.036 -17.447 1.00 88.88 364 LEU A O 1
ATOM 2821 N N . HIS A 1 365 ? 15.849 -7.919 -19.362 1.00 91.50 365 HIS A N 1
ATOM 2822 C CA . HIS A 1 365 ? 17.043 -8.498 -19.978 1.00 91.50 365 HIS A CA 1
ATOM 2823 C C . HIS A 1 365 ? 17.933 -7.420 -20.590 1.00 91.50 365 HIS A C 1
ATOM 2825 O O . HIS A 1 365 ? 17.481 -6.334 -20.930 1.00 91.50 365 HIS A O 1
ATOM 2831 N N . LEU A 1 366 ? 19.223 -7.716 -20.720 1.00 92.94 366 LEU A N 1
ATOM 2832 C CA . LEU A 1 366 ? 20.125 -6.884 -21.513 1.00 92.94 366 LEU A CA 1
ATOM 2833 C C . LEU A 1 366 ? 19.796 -7.112 -23.001 1.00 92.94 366 LEU A C 1
ATOM 2835 O O . 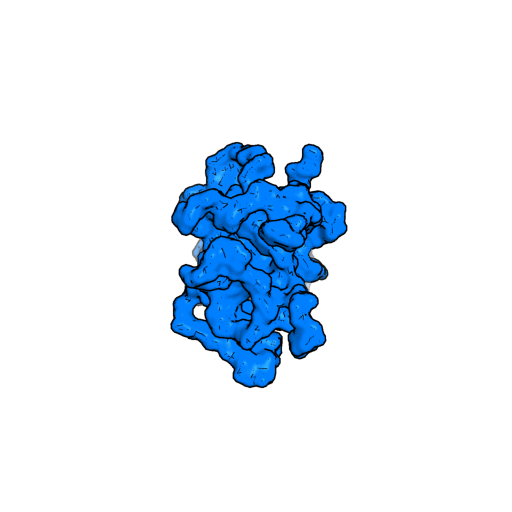LEU A 1 366 ? 19.794 -8.282 -23.405 1.00 92.94 366 LEU A O 1
ATOM 2839 N N . PRO A 1 367 ? 19.528 -6.068 -23.808 1.00 94.06 367 PRO A N 1
ATOM 2840 C CA . PRO A 1 367 ? 19.018 -6.226 -25.166 1.00 94.06 367 PRO A CA 1
ATOM 2841 C C . PRO A 1 367 ? 19.966 -7.056 -26.030 1.00 94.06 367 PRO A C 1
ATOM 2843 O O . PRO A 1 367 ? 21.187 -7.029 -25.845 1.00 94.06 367 PRO A O 1
ATOM 2846 N N . TYR A 1 368 ? 19.409 -7.803 -26.975 1.00 91.12 368 TYR A N 1
ATOM 2847 C CA . TYR A 1 368 ? 20.186 -8.388 -28.064 1.00 91.12 368 TYR A CA 1
ATOM 2848 C C . TYR A 1 368 ? 20.667 -7.298 -29.032 1.00 91.12 368 TYR A C 1
ATOM 2850 O O . TYR A 1 368 ? 20.143 -6.183 -29.064 1.00 91.12 368 TYR A O 1
ATOM 2858 N N . GLU A 1 369 ? 21.680 -7.618 -29.835 1.00 88.38 369 GLU A N 1
ATOM 2859 C CA . GLU A 1 369 ? 22.259 -6.682 -30.806 1.00 88.38 369 GLU A CA 1
ATOM 2860 C C . GLU A 1 369 ? 21.209 -6.148 -31.793 1.00 88.38 369 GLU A C 1
ATOM 2862 O O . GLU A 1 369 ? 21.157 -4.954 -32.084 1.00 88.38 369 GLU A O 1
ATOM 2867 N N . GLU A 1 370 ? 20.355 -7.042 -32.271 1.00 90.00 370 GLU A N 1
ATOM 2868 C CA . GLU A 1 370 ? 19.259 -6.768 -33.184 1.00 90.00 370 GLU A CA 1
ATOM 2869 C C . GLU A 1 370 ? 18.143 -5.931 -32.540 1.00 90.00 370 GLU A C 1
ATOM 2871 O O . GLU A 1 370 ? 17.596 -5.041 -33.192 1.00 90.00 370 GLU A O 1
ATOM 2876 N N . GLU A 1 371 ? 17.833 -6.162 -31.259 1.00 93.69 371 GLU A N 1
ATOM 2877 C CA . GLU A 1 371 ? 16.865 -5.353 -30.506 1.00 93.69 371 GLU A CA 1
ATOM 2878 C C . GLU A 1 371 ? 17.373 -3.916 -30.371 1.00 93.69 371 GLU A C 1
ATOM 2880 O O . GLU A 1 371 ? 16.661 -2.965 -30.696 1.00 93.69 371 GLU A O 1
ATOM 2885 N N . TRP A 1 372 ? 18.631 -3.759 -29.954 1.00 93.38 372 TRP A N 1
ATOM 2886 C CA . TRP A 1 372 ? 19.259 -2.451 -29.799 1.00 93.38 372 TRP A CA 1
ATOM 2887 C C . TRP A 1 372 ? 19.297 -1.687 -31.128 1.00 93.38 372 TRP A C 1
ATOM 2889 O O . TRP A 1 372 ? 18.915 -0.520 -31.195 1.00 93.38 372 TRP A O 1
ATOM 2899 N N . GLU A 1 373 ? 19.703 -2.349 -32.214 1.00 91.00 373 GLU A N 1
ATOM 2900 C CA . GLU A 1 373 ? 19.851 -1.695 -33.514 1.00 91.00 373 GLU A CA 1
ATOM 2901 C C . GLU A 1 373 ? 18.510 -1.275 -34.119 1.00 91.00 373 GLU A C 1
ATOM 2903 O O . GLU A 1 373 ? 18.383 -0.144 -34.599 1.00 91.00 373 GLU A O 1
ATOM 2908 N N . LYS A 1 374 ? 17.485 -2.134 -34.029 1.00 92.12 374 LYS A N 1
ATOM 2909 C CA . LYS A 1 374 ? 16.125 -1.767 -34.439 1.00 92.12 374 LYS A CA 1
ATOM 2910 C C . LYS A 1 374 ? 15.613 -0.593 -33.608 1.00 92.12 374 LYS A C 1
ATOM 2912 O O . LYS A 1 374 ? 15.035 0.332 -34.174 1.00 92.12 374 LYS A O 1
ATOM 2917 N N . ALA A 1 375 ? 15.837 -0.599 -32.294 1.00 92.25 375 ALA A N 1
ATOM 2918 C CA . ALA A 1 375 ? 15.402 0.471 -31.399 1.00 92.25 375 ALA A CA 1
ATOM 2919 C C . ALA A 1 375 ? 16.069 1.822 -31.705 1.00 92.25 375 ALA A C 1
ATOM 2921 O O . ALA A 1 375 ? 15.392 2.852 -31.670 1.00 92.25 375 ALA A O 1
ATOM 2922 N N . ALA A 1 376 ? 17.364 1.814 -32.033 1.00 89.56 376 ALA A N 1
ATOM 2923 C CA . ALA A 1 376 ? 18.141 3.010 -32.342 1.00 89.56 376 ALA A CA 1
ATOM 2924 C C . ALA A 1 376 ? 17.836 3.566 -33.742 1.00 89.56 376 ALA A C 1
ATOM 2926 O O . ALA A 1 376 ? 17.579 4.757 -33.890 1.00 89.56 376 ALA A O 1
ATOM 2927 N N . ARG A 1 377 ? 17.814 2.722 -34.782 1.00 85.38 377 ARG A N 1
ATOM 2928 C CA . ARG A 1 377 ? 17.739 3.178 -36.185 1.00 85.38 377 ARG A CA 1
ATOM 2929 C C . ARG A 1 377 ? 16.350 3.057 -36.806 1.00 85.38 377 ARG A C 1
ATOM 2931 O O . ARG A 1 377 ? 16.073 3.705 -37.806 1.00 85.38 377 ARG A O 1
ATOM 2938 N N . GLY A 1 378 ? 15.435 2.277 -36.247 1.00 87.69 378 GLY A N 1
ATOM 2939 C CA . GLY A 1 378 ? 14.159 2.004 -36.906 1.00 87.69 378 GLY A CA 1
ATOM 2940 C C . GLY A 1 378 ? 14.253 0.929 -37.991 1.00 87.69 378 GLY A C 1
ATOM 2941 O O . GLY A 1 378 ? 15.203 0.155 -38.052 1.00 87.69 378 GLY A O 1
ATOM 2942 N N . ALA A 1 379 ? 13.216 0.845 -38.831 1.00 88.12 379 ALA A N 1
ATOM 2943 C CA . ALA A 1 379 ? 13.070 -0.239 -39.808 1.00 88.12 379 ALA A CA 1
ATOM 2944 C C . ALA A 1 379 ? 13.637 0.062 -41.210 1.00 88.12 379 ALA A C 1
ATOM 2946 O O . ALA A 1 379 ? 13.776 -0.845 -42.028 1.00 88.12 379 ALA A O 1
ATOM 2947 N N . ASP A 1 380 ? 13.942 1.326 -41.505 1.00 82.00 380 ASP A N 1
ATOM 2948 C CA . ASP A 1 380 ? 14.160 1.841 -42.864 1.00 82.00 380 ASP A CA 1
ATOM 2949 C C . ASP A 1 380 ? 15.634 1.936 -43.289 1.00 82.00 380 ASP A C 1
ATOM 2951 O O . ASP A 1 380 ? 15.937 2.521 -44.329 1.00 82.00 380 ASP A O 1
ATOM 2955 N N . GLY A 1 381 ? 16.551 1.377 -42.495 1.00 79.25 381 GLY A N 1
ATOM 2956 C CA . GLY A 1 381 ? 17.982 1.342 -42.808 1.00 79.25 381 GLY A CA 1
ATOM 2957 C C . GLY A 1 381 ? 18.684 2.701 -42.728 1.00 79.25 381 GLY A C 1
ATOM 2958 O O . GLY A 1 381 ? 19.827 2.818 -43.173 1.00 79.25 381 GLY A O 1
ATOM 2959 N N . ARG A 1 382 ? 18.048 3.737 -42.156 1.00 84.50 382 ARG A N 1
ATOM 2960 C CA . ARG A 1 382 ? 18.678 5.055 -41.957 1.00 84.50 382 ARG A CA 1
ATOM 2961 C C . ARG A 1 382 ? 20.012 4.921 -41.217 1.00 84.50 382 ARG A C 1
ATOM 2963 O O . ARG A 1 382 ? 20.114 4.068 -40.340 1.00 84.50 382 ARG A O 1
ATOM 2970 N N . PRO A 1 383 ? 21.033 5.731 -41.523 1.00 78.38 383 PRO A N 1
ATOM 2971 C CA . PRO A 1 383 ? 22.305 5.652 -40.820 1.00 78.38 383 PRO A CA 1
ATOM 2972 C C . PRO A 1 383 ? 22.151 6.091 -39.358 1.00 78.38 383 PRO A C 1
ATOM 2974 O O . PRO A 1 383 ? 22.498 5.328 -38.474 1.00 78.38 383 PRO A O 1
ATOM 2977 N N . TYR A 1 384 ? 21.549 7.243 -39.069 1.00 82.12 384 TYR A N 1
ATOM 2978 C CA . TYR A 1 384 ? 21.485 7.790 -37.707 1.00 82.12 384 TYR A CA 1
ATOM 2979 C C . TYR A 1 384 ? 20.122 7.574 -37.052 1.00 82.12 384 TYR A C 1
ATOM 2981 O O . TYR A 1 384 ? 19.106 7.521 -37.750 1.00 82.12 384 TYR A O 1
ATOM 2989 N N . SER A 1 385 ? 20.066 7.593 -35.719 1.00 85.38 385 SER A N 1
ATOM 2990 C CA . SER A 1 385 ? 18.806 7.519 -34.962 1.00 85.38 385 SER A CA 1
ATOM 2991 C C . SER A 1 385 ? 17.791 8.582 -35.403 1.00 85.38 385 SER A C 1
ATOM 2993 O O . SER A 1 385 ? 16.607 8.299 -35.595 1.00 85.38 385 SER A O 1
ATOM 2995 N N . TRP A 1 386 ? 18.282 9.777 -35.736 1.00 85.88 386 TRP A N 1
ATOM 2996 C CA . TRP A 1 386 ? 17.474 10.903 -36.211 1.00 85.88 386 TRP A CA 1
ATOM 2997 C C . TRP A 1 386 ? 17.210 10.942 -37.722 1.00 85.88 386 TRP A C 1
ATOM 2999 O O . TRP A 1 386 ? 16.455 11.800 -38.184 1.00 85.88 386 TRP A O 1
ATOM 3009 N N . GLY A 1 387 ? 17.803 10.053 -38.528 1.00 86.12 387 GLY A N 1
ATOM 3010 C CA . GLY A 1 387 ? 17.567 10.005 -39.975 1.00 86.12 387 GLY A CA 1
ATOM 3011 C C . GLY A 1 387 ? 18.827 9.929 -40.834 1.00 86.12 387 GLY A C 1
ATOM 3012 O O . GLY A 1 387 ? 19.785 9.237 -40.518 1.00 86.12 387 GLY A O 1
ATOM 3013 N N . TRP A 1 388 ? 18.791 10.618 -41.977 1.00 86.62 388 TRP A N 1
ATOM 3014 C CA . TRP A 1 388 ? 19.814 10.550 -43.036 1.00 86.62 388 TRP A CA 1
ATOM 3015 C C . TRP A 1 388 ? 20.842 11.690 -42.988 1.00 86.62 388 TRP A C 1
ATOM 3017 O O . TRP A 1 388 ? 21.775 11.714 -43.784 1.00 86.62 388 TRP A O 1
ATOM 3027 N N . SER A 1 389 ? 20.636 12.664 -42.101 1.00 85.38 389 SER A N 1
ATOM 3028 C CA . SER A 1 389 ? 21.505 13.832 -41.942 1.00 85.38 389 SER A CA 1
ATOM 3029 C C . SER A 1 389 ? 22.664 13.511 -41.007 1.00 85.38 389 SER A C 1
ATOM 3031 O O . SER A 1 389 ? 22.444 12.874 -39.986 1.00 85.38 389 SER A O 1
ATOM 3033 N N . GLU A 1 390 ? 23.862 14.028 -41.286 1.00 77.38 390 GLU A N 1
ATOM 3034 C CA . GLU A 1 390 ? 25.024 13.898 -40.388 1.00 77.38 390 GLU A CA 1
ATOM 3035 C C . GLU A 1 390 ? 24.835 14.617 -39.040 1.00 77.38 390 GLU A C 1
ATOM 3037 O O . GLU A 1 390 ? 25.590 14.385 -38.101 1.00 77.38 390 GLU A O 1
ATOM 3042 N N . SER A 1 391 ? 23.823 15.483 -38.930 1.00 78.50 391 SER A N 1
ATOM 3043 C CA . SER A 1 391 ? 23.452 16.173 -37.695 1.00 78.50 391 SER A CA 1
ATOM 3044 C C . SER A 1 391 ? 21.960 16.054 -37.393 1.00 78.50 391 SER A C 1
ATOM 3046 O O . SER A 1 391 ? 21.118 16.106 -38.298 1.00 78.50 391 SER A O 1
ATOM 3048 N N . GLY A 1 392 ? 21.647 15.925 -36.106 1.00 79.50 392 GLY A N 1
ATOM 3049 C CA . GLY A 1 392 ? 20.297 15.859 -35.557 1.00 79.50 392 GLY A CA 1
ATOM 3050 C C . GLY A 1 392 ? 20.326 15.652 -34.043 1.00 79.50 392 GLY A C 1
ATOM 3051 O O . GLY A 1 392 ? 21.395 15.493 -33.457 1.00 79.50 392 GLY A O 1
ATOM 3052 N N . GLU A 1 393 ? 19.154 15.714 -33.414 1.00 82.31 393 GLU A N 1
ATOM 3053 C CA . GLU A 1 393 ? 18.995 15.362 -31.999 1.00 82.31 393 GLU A CA 1
ATOM 3054 C C . GLU A 1 393 ? 19.001 13.842 -31.857 1.00 82.31 393 GLU A C 1
ATOM 3056 O O . GLU A 1 393 ? 18.319 13.173 -32.625 1.00 82.31 393 GLU A O 1
ATOM 3061 N N . ASP A 1 394 ? 19.737 13.294 -30.890 1.00 83.50 394 ASP A N 1
ATOM 3062 C CA . ASP A 1 394 ? 19.870 11.845 -30.720 1.00 83.50 394 ASP A CA 1
ATOM 3063 C C . ASP A 1 394 ? 18.620 11.193 -30.117 1.00 83.50 394 ASP A C 1
ATOM 3065 O O . ASP A 1 394 ? 18.545 10.851 -28.934 1.00 83.50 394 ASP A O 1
ATOM 3069 N N . ILE A 1 395 ? 17.605 11.085 -30.971 1.00 86.94 395 ILE A N 1
ATOM 3070 C CA . ILE A 1 395 ? 16.297 10.520 -30.690 1.00 86.94 395 ILE A CA 1
ATOM 3071 C C . ILE A 1 395 ? 15.953 9.576 -31.838 1.00 86.94 395 ILE A C 1
ATOM 3073 O O . ILE A 1 395 ? 15.909 9.981 -33.004 1.00 86.94 395 ILE A O 1
ATOM 3077 N N . SER A 1 396 ? 15.696 8.315 -31.503 1.00 89.12 396 SER A N 1
ATOM 3078 C CA . SER A 1 396 ? 15.300 7.298 -32.468 1.00 89.12 396 SER A CA 1
ATOM 3079 C C . SER A 1 396 ? 13.886 7.529 -33.012 1.00 89.12 396 SER A C 1
ATOM 3081 O O . SER A 1 396 ? 13.086 8.249 -32.405 1.00 89.12 396 SER A O 1
ATOM 3083 N N . PRO A 1 397 ? 13.495 6.856 -34.110 1.00 88.25 397 PRO A N 1
ATOM 3084 C CA . PRO A 1 397 ? 12.146 6.968 -34.674 1.00 88.25 397 PRO A CA 1
ATOM 3085 C C . PRO A 1 397 ? 11.050 6.464 -33.728 1.00 88.25 397 PRO A C 1
ATOM 3087 O O . PRO A 1 397 ? 9.877 6.775 -33.927 1.00 88.25 397 PRO A O 1
ATOM 3090 N N . TYR A 1 398 ? 11.438 5.677 -32.724 1.00 89.50 398 TYR A N 1
ATOM 3091 C CA . TYR A 1 398 ? 10.554 5.149 -31.693 1.00 89.50 398 TYR A CA 1
ATOM 3092 C C . TYR A 1 398 ? 10.595 5.980 -30.402 1.00 89.50 398 TYR A C 1
ATOM 3094 O O . TYR A 1 398 ? 9.788 5.749 -29.515 1.00 89.50 398 TYR A O 1
ATOM 3102 N N . GLY A 1 399 ? 11.483 6.977 -30.295 1.00 89.00 399 GLY A N 1
ATOM 3103 C CA . GLY A 1 399 ? 11.605 7.827 -29.107 1.00 89.00 399 GLY A CA 1
ATOM 3104 C C . GLY A 1 399 ? 12.606 7.321 -28.068 1.00 89.00 399 GLY A C 1
ATOM 3105 O O . GLY A 1 399 ? 12.469 7.649 -26.891 1.00 89.00 399 GLY A O 1
ATOM 3106 N N . VAL A 1 400 ? 13.599 6.537 -28.493 1.00 90.94 400 VAL A N 1
ATOM 3107 C CA . VAL A 1 400 ? 14.730 6.085 -27.670 1.00 90.94 400 VAL A CA 1
ATOM 3108 C C . VAL A 1 400 ? 15.844 7.131 -27.741 1.00 90.94 400 VAL A C 1
ATOM 3110 O O . VAL A 1 400 ? 16.201 7.561 -28.835 1.00 90.94 400 VAL A O 1
ATOM 3113 N N . TYR A 1 401 ? 16.365 7.568 -26.597 1.00 90.31 401 TYR A N 1
ATOM 3114 C CA . TYR A 1 401 ? 17.323 8.673 -26.502 1.00 90.31 401 TYR A CA 1
ATOM 3115 C C . TYR A 1 401 ? 18.754 8.168 -26.314 1.00 90.31 401 TYR A C 1
ATOM 3117 O O . TYR A 1 401 ? 18.963 7.065 -25.797 1.00 90.31 401 TYR A O 1
ATOM 3125 N N . ASN A 1 402 ? 19.716 9.020 -26.681 1.00 87.56 402 ASN A N 1
ATOM 3126 C CA . ASN A 1 402 ? 21.146 8.877 -26.377 1.00 87.56 402 ASN A CA 1
ATOM 3127 C C . ASN A 1 402 ? 21.771 7.570 -26.895 1.00 87.56 402 ASN A C 1
ATOM 3129 O O . ASN A 1 402 ? 22.690 7.015 -26.311 1.00 87.56 402 ASN A O 1
ATOM 3133 N N . THR A 1 403 ? 21.245 7.037 -27.994 1.00 86.00 403 THR A N 1
ATOM 3134 C CA . THR A 1 403 ? 21.751 5.794 -28.593 1.00 86.00 403 THR A CA 1
ATOM 3135 C C . THR A 1 403 ? 23.092 5.969 -29.315 1.00 86.00 403 THR A C 1
ATOM 3137 O O . THR A 1 403 ? 23.731 4.984 -29.681 1.00 86.00 403 THR A O 1
ATOM 3140 N N . MET A 1 404 ? 23.521 7.206 -29.559 1.00 79.75 404 MET A N 1
ATOM 3141 C CA . MET A 1 404 ? 24.659 7.562 -30.396 1.00 79.75 404 MET A CA 1
ATOM 3142 C C . MET A 1 404 ? 25.686 8.367 -29.601 1.00 79.75 404 MET A C 1
ATOM 3144 O O . MET A 1 404 ? 25.404 9.444 -29.082 1.00 79.75 404 MET A O 1
ATOM 3148 N N . GLY A 1 405 ? 26.932 7.892 -29.591 1.00 75.12 405 GLY A N 1
ATOM 3149 C CA . GLY A 1 405 ? 28.022 8.538 -28.858 1.00 75.12 405 GLY A CA 1
ATOM 3150 C C . GLY A 1 405 ? 28.384 7.807 -27.568 1.00 75.12 405 GLY A C 1
ATOM 3151 O O . GLY A 1 405 ? 28.283 6.585 -27.494 1.00 75.12 405 GLY A O 1
ATOM 3152 N N . LEU A 1 406 ? 28.933 8.542 -26.601 1.00 72.81 406 LEU A N 1
ATOM 3153 C CA . LEU A 1 406 ? 29.280 7.989 -25.294 1.00 72.81 406 LEU A CA 1
ATOM 3154 C C . LEU A 1 406 ? 28.131 8.205 -24.300 1.00 72.81 406 LEU A C 1
ATOM 3156 O O . LEU A 1 406 ? 27.511 9.268 -24.342 1.00 72.81 406 LEU A O 1
ATOM 3160 N N . PRO A 1 407 ? 27.935 7.271 -23.355 1.00 80.94 407 PRO A N 1
ATOM 3161 C CA . PRO A 1 407 ? 28.667 6.020 -23.178 1.00 80.94 407 PRO A CA 1
ATOM 3162 C C . PRO A 1 407 ? 28.300 4.972 -24.233 1.00 80.94 407 PRO A C 1
ATOM 3164 O O . PRO A 1 407 ? 27.209 4.972 -24.787 1.00 80.94 407 PRO A O 1
ATOM 3167 N N . THR A 1 408 ? 29.222 4.048 -24.505 1.00 84.94 408 THR A N 1
ATOM 3168 C CA . THR A 1 408 ? 28.872 2.828 -25.245 1.00 84.94 408 THR A CA 1
ATOM 3169 C C . THR A 1 408 ? 27.929 1.969 -24.414 1.00 84.94 408 THR A C 1
ATOM 3171 O O . THR A 1 408 ? 27.959 2.019 -23.186 1.00 84.94 408 THR A O 1
ATOM 3174 N N . GLU A 1 409 ? 27.138 1.122 -25.063 1.00 88.81 409 GLU A N 1
ATOM 3175 C CA . GLU A 1 409 ? 26.152 0.295 -24.370 1.00 88.81 409 GLU A CA 1
ATOM 3176 C C . GLU A 1 409 ? 26.384 -1.196 -24.577 1.00 88.81 409 GLU A C 1
ATOM 3178 O O . GLU A 1 409 ? 26.572 -1.658 -25.706 1.00 88.81 409 GLU A O 1
ATOM 3183 N N . TRP A 1 410 ? 26.335 -1.963 -23.488 1.00 89.44 410 TRP A N 1
ATOM 3184 C CA . TRP A 1 410 ? 26.400 -3.421 -23.547 1.00 89.44 410 TRP A CA 1
ATOM 3185 C C . TRP A 1 410 ? 25.162 -4.038 -24.201 1.00 89.44 410 TRP A C 1
ATOM 3187 O O . TRP A 1 410 ? 24.031 -3.681 -23.877 1.00 89.44 410 TRP A O 1
ATOM 3197 N N . THR A 1 411 ? 25.378 -5.068 -25.023 1.00 89.62 411 THR A N 1
ATOM 3198 C CA . THR A 1 411 ? 24.321 -5.990 -25.463 1.00 89.62 411 THR A CA 1
ATOM 3199 C C . THR A 1 411 ? 24.597 -7.413 -24.969 1.00 89.62 411 THR A C 1
ATOM 3201 O O . THR A 1 411 ? 25.701 -7.764 -24.534 1.00 89.62 411 THR A O 1
ATOM 3204 N N . SER A 1 412 ? 23.585 -8.276 -25.023 1.00 86.12 412 SER A N 1
ATOM 3205 C CA . SER A 1 412 ? 23.705 -9.678 -24.628 1.00 86.12 412 SER A CA 1
ATOM 3206 C C . SER A 1 412 ? 24.359 -10.570 -25.697 1.00 86.12 412 SER A C 1
ATOM 3208 O O . SER A 1 412 ? 24.734 -11.706 -25.373 1.00 86.12 412 SER A O 1
ATOM 3210 N N . SER A 1 413 ? 24.577 -10.078 -26.920 1.00 81.75 413 SER A N 1
ATOM 3211 C CA . SER A 1 413 ? 25.160 -10.840 -28.032 1.00 81.75 413 SER A CA 1
ATOM 3212 C C . SER A 1 413 ? 26.671 -11.067 -27.877 1.00 81.75 413 SER A C 1
ATOM 3214 O O . SER A 1 413 ? 27.381 -10.304 -27.218 1.00 81.75 413 SER A O 1
ATOM 3216 N N . ARG A 1 414 ? 27.183 -12.161 -28.462 1.00 73.75 414 ARG A N 1
ATOM 3217 C CA . ARG A 1 414 ? 28.625 -12.471 -28.505 1.00 73.75 414 ARG A CA 1
ATOM 3218 C C . ARG A 1 414 ? 29.303 -11.769 -29.684 1.00 73.75 414 ARG A C 1
ATOM 3220 O O . ARG A 1 414 ? 28.702 -11.578 -30.745 1.00 73.75 414 ARG A O 1
ATOM 3227 N N . TYR A 1 415 ? 30.569 -11.402 -29.499 1.00 66.69 415 TYR A N 1
ATOM 3228 C CA . TYR A 1 415 ? 31.401 -10.887 -30.581 1.00 66.69 415 TYR A CA 1
ATOM 3229 C C . TYR A 1 415 ? 32.089 -12.038 -31.334 1.00 66.69 415 TYR A C 1
ATOM 3231 O O . TYR A 1 415 ? 33.048 -12.622 -30.839 1.00 66.69 415 TYR A O 1
ATOM 3239 N N . ASP A 1 416 ? 31.599 -12.375 -32.532 1.00 61.38 416 ASP A N 1
ATOM 3240 C CA . ASP A 1 416 ? 32.016 -13.592 -33.260 1.00 61.38 416 ASP A CA 1
ATOM 3241 C C . ASP A 1 416 ? 33.057 -13.346 -34.379 1.00 61.38 416 ASP A C 1
ATOM 3243 O O . ASP A 1 416 ? 33.374 -14.256 -35.145 1.00 61.38 416 ASP A O 1
ATOM 3247 N N . LEU A 1 417 ? 33.591 -12.124 -34.520 1.00 54.91 417 LEU A N 1
ATOM 3248 C CA . LEU A 1 417 ? 34.406 -11.719 -35.683 1.00 54.91 417 LEU A CA 1
ATOM 3249 C C . LEU A 1 417 ? 35.930 -11.891 -35.526 1.00 54.91 417 LEU A C 1
ATOM 3251 O O . LEU A 1 417 ? 36.658 -11.617 -36.481 1.00 54.91 417 LEU A O 1
ATOM 3255 N N . VAL A 1 418 ? 36.440 -12.372 -34.385 1.00 49.66 418 VAL A N 1
ATOM 3256 C CA . VAL A 1 418 ? 37.889 -12.599 -34.198 1.00 49.66 418 VAL A CA 1
ATOM 3257 C C . VAL A 1 418 ? 38.164 -14.081 -33.916 1.00 49.66 418 VAL A C 1
ATOM 3259 O O . VAL A 1 418 ? 37.747 -14.578 -32.870 1.00 49.66 418 VAL A O 1
ATOM 3262 N N . PRO A 1 419 ? 38.908 -14.793 -34.789 1.00 42.91 419 PRO A N 1
ATOM 3263 C CA . PRO A 1 419 ? 39.304 -16.192 -34.576 1.00 42.91 419 PRO A CA 1
ATOM 3264 C C . PRO A 1 419 ? 40.121 -16.439 -33.294 1.00 42.91 419 PRO A C 1
ATOM 3266 O O . PRO A 1 419 ? 40.224 -17.582 -32.861 1.00 42.91 419 PRO A O 1
ATOM 3269 N N . ASP A 1 420 ? 40.656 -15.369 -32.694 1.00 46.59 420 ASP A N 1
ATOM 3270 C CA . ASP A 1 420 ? 41.468 -15.362 -31.473 1.00 46.59 420 ASP A CA 1
ATOM 3271 C C . ASP A 1 420 ? 40.895 -14.447 -30.363 1.00 46.59 420 ASP A C 1
ATOM 3273 O O . ASP A 1 420 ? 41.604 -14.145 -29.402 1.00 46.59 420 ASP A O 1
ATOM 3277 N N . ALA A 1 421 ? 39.632 -13.987 -30.452 1.00 48.53 421 ALA A N 1
ATOM 3278 C CA . ALA A 1 421 ? 39.005 -13.301 -29.314 1.00 48.53 421 ALA A CA 1
ATOM 3279 C C . ALA A 1 421 ? 38.956 -14.276 -28.133 1.00 48.53 421 ALA A C 1
ATOM 3281 O O . ALA A 1 421 ? 38.373 -15.362 -28.218 1.00 48.53 421 ALA A O 1
ATOM 3282 N N . CYS A 1 422 ? 39.601 -13.909 -27.029 1.00 44.31 422 CYS A N 1
ATOM 3283 C CA . CYS A 1 422 ? 39.642 -14.722 -25.826 1.00 44.31 422 CYS A CA 1
ATOM 3284 C C . CYS A 1 422 ? 38.217 -14.917 -25.284 1.00 44.31 422 CYS A C 1
ATOM 3286 O O . CYS A 1 422 ? 37.680 -14.069 -24.591 1.00 44.31 422 CYS A O 1
ATOM 3288 N N . CYS A 1 423 ? 37.611 -16.063 -25.592 1.00 44.03 423 CYS A N 1
ATOM 3289 C CA . CYS A 1 423 ? 36.542 -16.723 -24.840 1.00 44.03 423 CYS A CA 1
ATOM 3290 C C . CYS A 1 423 ? 35.512 -15.793 -24.141 1.00 44.03 423 CYS A C 1
ATOM 3292 O O . CYS A 1 423 ? 35.503 -15.716 -22.916 1.00 44.03 423 CYS A O 1
ATOM 3294 N N . GLY A 1 424 ? 34.566 -15.185 -24.870 1.00 52.84 424 GLY A N 1
ATOM 3295 C CA . GLY A 1 424 ? 33.321 -14.676 -24.257 1.00 52.84 424 GLY A CA 1
ATOM 3296 C C . GLY A 1 424 ? 33.102 -13.162 -24.204 1.00 52.84 424 GLY A C 1
ATOM 3297 O O . GLY A 1 424 ? 32.263 -12.723 -23.419 1.00 52.84 424 GLY A O 1
ATOM 3298 N N . GLU A 1 425 ? 33.781 -12.382 -25.042 1.00 65.50 425 GLU A N 1
ATOM 3299 C CA . GLU A 1 425 ? 33.520 -10.945 -25.194 1.00 65.50 425 GLU A CA 1
ATOM 3300 C C . GLU A 1 425 ? 32.082 -10.681 -25.691 1.00 65.50 425 GLU A C 1
ATOM 3302 O O . GLU A 1 425 ? 31.601 -11.284 -26.660 1.00 65.50 425 GLU A O 1
ATOM 3307 N N . LYS A 1 426 ? 31.370 -9.802 -24.974 1.00 73.06 426 LYS A N 1
ATOM 3308 C CA . LYS A 1 426 ? 30.047 -9.279 -25.350 1.00 73.06 426 LYS A CA 1
ATOM 3309 C C . LYS A 1 426 ? 30.207 -8.128 -26.337 1.00 73.06 426 LYS A C 1
ATOM 3311 O O . LYS A 1 426 ? 31.263 -7.500 -26.365 1.00 73.06 426 LYS A O 1
ATOM 3316 N N . THR A 1 427 ? 29.178 -7.856 -27.135 1.00 77.50 427 THR A N 1
ATOM 3317 C CA . THR A 1 427 ? 29.203 -6.700 -28.038 1.00 77.50 427 THR A CA 1
ATOM 3318 C C . THR A 1 427 ? 28.818 -5.417 -27.301 1.00 77.50 427 THR A C 1
ATOM 3320 O O . THR A 1 427 ? 27.971 -5.433 -26.403 1.00 77.50 427 THR A O 1
ATOM 3323 N N . VAL A 1 428 ? 29.440 -4.308 -27.701 1.00 82.75 428 VAL A N 1
ATOM 3324 C CA . VAL A 1 428 ? 29.005 -2.947 -27.354 1.00 82.75 428 VAL A CA 1
ATOM 3325 C C . VAL A 1 428 ? 28.499 -2.212 -28.595 1.00 82.75 428 VAL A C 1
ATOM 3327 O O . VAL A 1 428 ? 28.953 -2.498 -29.710 1.00 82.75 428 VAL A O 1
ATOM 3330 N N . LYS A 1 429 ? 27.557 -1.285 -28.402 1.00 84.81 429 LYS A N 1
ATOM 3331 C CA . LYS A 1 429 ? 26.927 -0.455 -29.443 1.00 84.81 429 LYS A CA 1
ATOM 3332 C C . LYS A 1 429 ? 26.964 1.041 -29.082 1.00 84.81 429 LYS A C 1
ATOM 3334 O O . LYS A 1 429 ? 27.294 1.404 -27.953 1.00 84.81 429 LYS A O 1
ATOM 3339 N N . GLY A 1 430 ? 26.674 1.895 -30.067 1.00 77.62 430 GLY A N 1
ATOM 3340 C CA . GLY A 1 430 ? 26.571 3.356 -29.938 1.00 77.62 430 GLY A CA 1
ATOM 3341 C C . GLY A 1 430 ? 27.852 4.131 -30.280 1.00 77.62 430 GLY A C 1
ATOM 3342 O O . GLY A 1 430 ? 27.873 4.917 -31.225 1.00 77.62 430 GLY A O 1
ATOM 3343 N N . GLY A 1 431 ? 28.928 3.937 -29.514 1.00 69.19 431 GLY A N 1
ATOM 3344 C CA . GLY A 1 431 ? 30.005 4.933 -29.408 1.00 69.19 431 GLY A CA 1
ATOM 3345 C C . GLY A 1 431 ? 31.071 5.067 -30.510 1.00 69.19 431 GLY A C 1
ATOM 3346 O O . GLY A 1 431 ? 31.566 4.094 -31.090 1.00 69.19 431 GLY A O 1
ATOM 3347 N N . GLY A 1 432 ? 31.486 6.340 -30.673 1.00 56.75 432 GLY A N 1
ATOM 3348 C CA . GLY A 1 432 ? 32.684 6.883 -31.339 1.00 56.75 432 GLY A CA 1
ATOM 3349 C C . GLY A 1 432 ? 32.483 8.335 -31.833 1.00 56.75 432 GLY A C 1
ATOM 3350 O O . GLY A 1 432 ? 31.794 8.515 -32.827 1.00 56.75 432 GLY A O 1
ATOM 3351 N N . GLU A 1 433 ? 33.094 9.357 -31.199 1.00 48.75 433 GLU A N 1
ATOM 3352 C CA . GLU A 1 433 ? 32.999 10.782 -31.633 1.00 48.75 433 GLU A CA 1
ATOM 3353 C C . GLU A 1 433 ? 33.631 11.050 -33.018 1.00 48.75 433 GLU A C 1
ATOM 3355 O O . GLU A 1 433 ? 33.200 11.952 -33.730 1.00 48.75 433 GLU A O 1
ATOM 3360 N N . ASP A 1 434 ? 34.605 10.225 -33.421 1.00 48.44 434 ASP A N 1
ATOM 3361 C CA . ASP A 1 434 ? 35.336 10.328 -34.697 1.00 48.44 434 ASP A CA 1
ATOM 3362 C C . ASP A 1 434 ? 35.058 9.155 -35.662 1.00 48.44 434 ASP A C 1
ATOM 3364 O O . ASP A 1 434 ? 35.701 9.026 -36.708 1.00 48.44 434 ASP A O 1
ATOM 3368 N N . ALA A 1 435 ? 34.139 8.248 -35.312 1.00 48.94 435 ALA A N 1
ATOM 3369 C CA . ALA A 1 435 ? 33.799 7.119 -36.172 1.00 48.94 435 ALA A CA 1
ATOM 3370 C C . ALA A 1 435 ? 32.772 7.579 -37.224 1.00 48.94 435 ALA A C 1
ATOM 3372 O O . ALA A 1 435 ? 31.737 8.131 -36.842 1.00 48.94 435 ALA A O 1
ATOM 3373 N N . PRO A 1 436 ? 33.002 7.365 -38.539 1.00 48.50 436 PRO A N 1
ATOM 3374 C CA . PRO A 1 436 ? 31.952 7.598 -39.519 1.00 48.50 436 PRO A CA 1
ATOM 3375 C C . PRO A 1 436 ? 30.730 6.752 -39.151 1.00 48.50 436 PRO A C 1
ATOM 3377 O O . PRO A 1 436 ? 30.896 5.685 -38.538 1.00 48.50 436 PRO A O 1
ATOM 3380 N N . PRO A 1 437 ? 29.524 7.178 -39.573 1.00 51.94 437 PRO A N 1
ATOM 3381 C CA . PRO A 1 437 ? 28.287 6.454 -39.311 1.00 51.94 437 PRO A CA 1
ATOM 3382 C C . PRO A 1 437 ? 28.366 4.963 -39.624 1.00 51.94 437 PRO A C 1
ATOM 3384 O O . PRO A 1 437 ? 27.766 4.109 -38.991 1.00 51.94 437 PRO A O 1
ATOM 3387 N N . THR A 1 438 ? 29.247 4.619 -40.542 1.00 47.59 438 THR A N 1
ATOM 3388 C CA . THR A 1 438 ? 29.410 3.268 -41.024 1.00 47.59 438 THR A CA 1
ATOM 3389 C C . THR A 1 438 ? 30.161 2.324 -40.068 1.00 47.59 438 THR A C 1
ATOM 3391 O O . THR A 1 438 ? 30.441 1.177 -40.409 1.00 47.59 438 THR A O 1
ATOM 3394 N N . THR A 1 439 ? 30.552 2.807 -38.874 1.00 51.09 439 THR A N 1
ATOM 3395 C CA . THR A 1 439 ? 31.333 2.076 -37.854 1.00 51.09 439 THR A CA 1
ATOM 3396 C C . THR A 1 439 ? 30.993 2.442 -36.393 1.00 51.09 439 THR A C 1
ATOM 3398 O O . THR A 1 439 ? 31.858 2.350 -35.523 1.00 51.09 439 THR A O 1
ATOM 3401 N N . TRP A 1 440 ? 29.729 2.716 -36.040 1.00 52.97 440 TRP A N 1
ATOM 3402 C CA . TRP A 1 440 ? 29.290 2.636 -34.618 1.00 52.97 440 TRP A CA 1
ATOM 3403 C C . TRP A 1 440 ? 29.370 1.212 -34.036 1.00 52.97 440 TRP A C 1
ATOM 3405 O O . TRP A 1 440 ? 29.010 0.962 -32.888 1.00 52.97 440 TRP A O 1
ATOM 3415 N N . ALA A 1 441 ? 29.842 0.297 -34.894 1.00 53.75 441 ALA A N 1
ATOM 3416 C CA . ALA A 1 441 ? 30.698 -0.852 -34.663 1.00 53.75 441 ALA A CA 1
ATOM 3417 C C . ALA A 1 441 ? 30.416 -1.534 -33.344 1.00 53.75 441 ALA A C 1
ATOM 3419 O O . ALA A 1 441 ? 31.039 -1.248 -32.326 1.00 53.75 441 ALA A O 1
ATOM 3420 N N . ARG A 1 442 ? 29.560 -2.548 -33.453 1.00 63.16 442 ARG A N 1
ATOM 3421 C CA . ARG A 1 442 ? 29.821 -3.854 -32.860 1.00 63.16 442 ARG A CA 1
ATOM 3422 C C . ARG A 1 442 ? 31.335 -3.999 -32.628 1.00 63.16 442 ARG A C 1
ATOM 3424 O O . ARG A 1 442 ? 32.096 -4.218 -33.575 1.00 63.16 442 ARG A O 1
ATOM 3431 N N . ARG A 1 443 ? 31.773 -3.797 -31.392 1.00 62.97 443 ARG A N 1
ATOM 3432 C CA . ARG A 1 443 ? 33.165 -3.962 -30.962 1.00 62.97 443 ARG A CA 1
ATOM 3433 C C . ARG A 1 443 ? 33.232 -5.145 -30.004 1.00 62.97 443 ARG A C 1
ATOM 3435 O O . ARG A 1 443 ? 32.226 -5.429 -29.339 1.00 62.97 443 ARG A O 1
ATOM 3442 N N . PRO A 1 444 ? 34.373 -5.848 -29.944 1.00 59.41 444 PRO A N 1
ATOM 3443 C CA . PRO A 1 444 ? 34.632 -6.693 -28.792 1.00 59.41 444 PRO A CA 1
ATOM 3444 C C . PRO A 1 444 ? 34.576 -5.811 -27.542 1.00 59.41 444 PRO A C 1
ATOM 3446 O O . PRO A 1 444 ? 34.995 -4.662 -27.583 1.00 59.41 444 PRO A O 1
ATOM 3449 N N . GLY A 1 445 ? 34.020 -6.310 -26.444 1.00 60.56 445 GLY A N 1
ATOM 3450 C CA . GLY A 1 445 ? 34.109 -5.629 -25.158 1.00 60.56 445 GLY A CA 1
ATOM 3451 C C . GLY A 1 445 ? 35.527 -5.716 -24.601 1.00 60.56 445 GLY A C 1
ATOM 3452 O O . GLY A 1 445 ? 35.802 -6.595 -23.792 1.00 60.56 445 GLY A O 1
ATOM 3453 N N . ASP A 1 446 ? 36.425 -4.836 -25.030 1.00 52.75 446 ASP A N 1
ATOM 3454 C CA . ASP A 1 446 ? 37.841 -4.795 -24.645 1.00 52.75 446 ASP A CA 1
ATOM 3455 C C . ASP A 1 446 ? 38.124 -3.913 -23.404 1.00 52.75 446 ASP A C 1
ATOM 3457 O O . ASP A 1 446 ? 39.268 -3.787 -22.960 1.00 52.75 446 ASP A O 1
ATOM 3461 N N . GLY A 1 447 ? 37.076 -3.371 -22.768 1.00 59.34 447 GLY A N 1
ATOM 3462 C CA . GLY A 1 447 ? 37.137 -2.638 -21.499 1.00 59.34 447 GLY A CA 1
ATOM 3463 C C . GLY A 1 447 ? 35.764 -2.143 -21.025 1.00 59.34 447 GLY A C 1
ATOM 3464 O O . GLY A 1 447 ? 34.796 -2.186 -21.772 1.00 59.34 447 GLY A O 1
ATOM 3465 N N . TYR A 1 448 ? 35.670 -1.695 -19.769 1.00 63.91 448 TYR A N 1
ATOM 3466 C CA . TYR A 1 448 ? 34.434 -1.158 -19.168 1.00 63.91 448 TYR A CA 1
ATOM 3467 C C . TYR A 1 448 ? 34.383 0.380 -19.164 1.00 63.91 448 TYR A C 1
ATOM 3469 O O . TYR A 1 448 ? 33.331 0.962 -18.915 1.00 63.91 448 TYR A O 1
ATOM 3477 N N . LEU A 1 449 ? 35.505 1.050 -19.452 1.00 68.88 449 LEU A N 1
ATOM 3478 C CA . LEU A 1 449 ? 35.617 2.511 -19.417 1.00 68.88 449 LEU A CA 1
ATOM 3479 C C . LEU A 1 449 ? 34.575 3.168 -20.332 1.00 68.88 449 LEU A C 1
ATOM 3481 O O . LEU A 1 449 ? 34.430 2.771 -21.487 1.00 68.88 449 LEU A O 1
ATOM 3485 N N . ASN A 1 450 ? 33.852 4.162 -19.807 1.00 77.00 450 ASN A N 1
ATOM 3486 C CA . ASN A 1 450 ? 32.763 4.867 -20.497 1.00 77.00 450 ASN A CA 1
ATOM 3487 C C . ASN A 1 450 ? 31.717 3.941 -21.149 1.00 77.00 450 ASN A C 1
ATOM 3489 O O . ASN A 1 450 ? 31.104 4.319 -22.145 1.00 77.00 450 ASN A O 1
ATOM 3493 N N . THR A 1 451 ? 31.520 2.734 -20.608 1.00 82.00 451 THR A N 1
ATOM 3494 C CA . THR A 1 451 ? 30.482 1.807 -21.068 1.00 82.00 451 THR A CA 1
ATOM 3495 C C . THR A 1 451 ? 29.397 1.674 -20.008 1.00 82.00 451 THR A C 1
ATOM 3497 O O . THR A 1 451 ? 29.679 1.322 -18.859 1.00 82.00 451 THR A O 1
ATOM 3500 N N . GLY A 1 452 ? 28.168 1.972 -20.411 1.00 87.69 452 GLY A N 1
ATOM 3501 C CA . GLY A 1 452 ? 26.945 1.766 -19.654 1.00 87.69 452 GLY A CA 1
ATOM 3502 C C . GLY A 1 452 ? 26.071 0.702 -20.306 1.00 87.69 452 GLY A C 1
ATOM 3503 O O . GLY A 1 452 ? 26.555 -0.201 -20.997 1.00 87.69 452 GLY A O 1
ATOM 3504 N N . PHE A 1 453 ? 24.771 0.769 -20.047 1.00 91.69 453 PHE A N 1
ATOM 3505 C CA . PHE A 1 453 ? 23.805 -0.169 -20.602 1.00 91.69 453 PHE A CA 1
ATOM 3506 C C . PHE A 1 453 ? 22.373 0.347 -20.448 1.00 91.69 453 PHE A C 1
ATOM 3508 O O . PHE A 1 453 ? 22.083 1.223 -19.631 1.00 91.69 453 PHE A O 1
ATOM 3515 N N . ARG A 1 454 ? 21.474 -0.269 -21.210 1.00 94.62 454 ARG A N 1
ATOM 3516 C CA . ARG A 1 454 ? 20.027 -0.149 -21.062 1.00 94.62 454 ARG A CA 1
ATOM 3517 C C . ARG A 1 454 ? 19.404 -1.541 -20.994 1.00 94.62 454 ARG A C 1
ATOM 3519 O O . ARG A 1 454 ? 20.021 -2.505 -21.450 1.00 94.62 454 ARG A O 1
ATOM 3526 N N . CYS A 1 455 ? 18.217 -1.667 -20.421 1.00 95.06 455 CYS A N 1
ATOM 3527 C CA . CYS A 1 455 ? 17.501 -2.932 -20.319 1.00 95.06 455 CYS A CA 1
ATOM 3528 C C . CYS A 1 455 ? 16.322 -2.997 -21.307 1.00 95.06 455 CYS A C 1
ATOM 3530 O O . CYS A 1 455 ? 15.867 -1.993 -21.856 1.00 95.06 455 CYS A O 1
ATOM 3532 N N . ALA A 1 456 ? 15.834 -4.209 -21.549 1.00 93.25 456 ALA A N 1
ATOM 3533 C CA . ALA A 1 456 ? 14.720 -4.526 -22.428 1.00 93.25 456 ALA A CA 1
ATOM 3534 C C . ALA A 1 456 ? 13.762 -5.530 -21.772 1.00 93.25 456 ALA A C 1
ATOM 3536 O O . ALA A 1 456 ? 14.099 -6.206 -20.800 1.00 93.25 456 ALA A O 1
ATOM 3537 N N . LEU A 1 457 ? 12.545 -5.605 -22.300 1.00 89.44 457 LEU A N 1
ATOM 3538 C CA . LEU A 1 457 ? 11.469 -6.469 -21.832 1.00 89.44 457 LEU A CA 1
ATOM 3539 C C . LEU A 1 457 ? 10.717 -7.040 -23.045 1.00 89.44 457 LEU A C 1
ATOM 3541 O O . LEU A 1 457 ? 10.308 -6.278 -23.919 1.00 89.44 457 LEU A O 1
ATOM 3545 N N . PRO A 1 458 ? 10.444 -8.352 -23.114 1.00 84.44 458 PRO A N 1
ATOM 3546 C CA . PRO A 1 458 ? 9.677 -8.922 -24.221 1.00 84.44 458 PRO A CA 1
ATOM 3547 C C . PRO A 1 458 ? 8.255 -8.339 -24.301 1.00 84.44 458 PRO A C 1
ATOM 3549 O O . PRO A 1 458 ? 7.546 -8.287 -23.300 1.00 84.44 458 PRO A O 1
ATOM 3552 N N . GLY A 1 459 ? 7.765 -7.980 -25.492 1.00 71.38 459 GLY A N 1
ATOM 3553 C CA . GLY A 1 459 ? 6.427 -7.384 -25.669 1.00 71.38 459 GLY A CA 1
ATOM 3554 C C . GLY A 1 459 ? 5.290 -8.374 -25.397 1.00 71.38 459 GLY A C 1
ATOM 3555 O O . GLY A 1 459 ? 4.192 -7.994 -24.982 1.00 71.38 459 GLY A O 1
ATOM 3556 N N . SER A 1 460 ? 5.588 -9.673 -25.505 1.00 63.62 460 SER A N 1
ATOM 3557 C CA . SER A 1 460 ? 4.709 -10.756 -25.048 1.00 63.62 460 SER A CA 1
ATOM 3558 C C . SER A 1 460 ? 4.384 -10.690 -23.547 1.00 63.62 460 SER A C 1
ATOM 3560 O O . SER A 1 460 ? 3.395 -11.290 -23.122 1.00 63.62 460 SER A O 1
ATOM 3562 N N . ALA A 1 461 ? 5.160 -9.945 -22.749 1.00 56.97 461 ALA A N 1
ATOM 3563 C CA . ALA A 1 461 ? 4.893 -9.722 -21.332 1.00 56.97 461 ALA A CA 1
ATOM 3564 C C . ALA A 1 461 ? 3.678 -8.810 -21.082 1.00 56.97 461 ALA A C 1
ATOM 3566 O O . ALA A 1 461 ? 3.061 -8.907 -20.029 1.00 56.97 461 ALA A O 1
ATOM 3567 N N . ILE A 1 462 ? 3.295 -7.946 -22.025 1.00 58.28 462 ILE A N 1
ATOM 3568 C CA . ILE A 1 462 ? 2.231 -6.944 -21.796 1.00 58.28 462 ILE A CA 1
ATOM 3569 C C . ILE A 1 462 ? 1.019 -7.202 -22.694 1.00 58.28 462 ILE A C 1
ATOM 3571 O O . ILE A 1 462 ? -0.074 -6.706 -22.437 1.00 58.28 462 ILE A O 1
ATOM 3575 N N . GLY A 1 463 ? 1.169 -8.089 -23.682 1.00 50.94 463 GLY A N 1
ATOM 3576 C CA . GLY A 1 463 ? 0.142 -8.340 -24.680 1.00 50.94 463 GLY A CA 1
ATOM 3577 C C . GLY A 1 463 ? -0.044 -7.093 -25.530 1.00 50.94 463 GLY A C 1
ATOM 3578 O O . GLY A 1 463 ? -1.055 -6.415 -25.398 1.00 50.94 463 GLY A O 1
ATOM 3579 N N . SER A 1 464 ? 0.935 -6.786 -26.381 1.00 43.03 464 SER A N 1
ATOM 3580 C CA . SER A 1 464 ? 0.781 -5.737 -27.388 1.00 43.03 464 SER A CA 1
ATOM 3581 C C . SER A 1 464 ? -0.479 -5.998 -28.225 1.00 43.03 464 SER A C 1
ATOM 3583 O O . SER A 1 464 ? -0.677 -7.099 -28.754 1.00 43.03 464 SER A O 1
ATOM 3585 N N . GLU A 1 465 ? -1.351 -4.992 -28.292 1.00 40.97 465 GLU A N 1
ATOM 3586 C CA . GLU A 1 465 ? -2.529 -4.953 -29.155 1.00 40.97 465 GLU A CA 1
ATOM 3587 C C . GLU A 1 465 ? -2.100 -4.811 -30.616 1.00 40.97 465 GLU A C 1
ATOM 3589 O O . GLU A 1 465 ? -2.108 -3.716 -31.163 1.00 40.97 465 GLU A O 1
ATOM 3594 N N . GLU A 1 466 ? -1.738 -5.909 -31.267 1.00 33.78 466 GLU A N 1
ATOM 3595 C CA . GLU A 1 466 ? -1.765 -5.966 -32.728 1.00 33.78 466 GLU A CA 1
ATOM 3596 C C . GLU A 1 466 ? -2.467 -7.266 -33.150 1.00 33.78 466 GLU A C 1
ATOM 3598 O O . GLU A 1 466 ? -1.955 -8.374 -32.958 1.00 33.78 466 GLU A O 1
ATOM 3603 N N . GLU A 1 467 ? -3.714 -7.106 -33.613 1.00 28.53 467 GLU A N 1
ATOM 3604 C CA . GLU A 1 467 ? -4.392 -8.007 -34.559 1.00 28.53 467 GLU A CA 1
ATOM 3605 C C . GLU A 1 467 ? -4.090 -7.553 -35.987 1.00 28.53 467 GLU A C 1
ATOM 3607 O O . GLU A 1 467 ? -4.209 -6.331 -36.246 1.00 28.53 467 GLU A O 1
#

Sequence (467 aa):
LMDTQTSDLSPLANLKELTYLDLHANQIHDLSPLANLTALEFLNIQGNPLENGDITPLAKLVHLKSLYLAGLRIQDLSPLTNLHELMHLNLSNNRIVDISPISSLPQLYGLDLSNNRIRDISPLYEGGVSRFIYLNDNPLNLEAYATYLTALIESGKDVRYDESDLDLTGCIGEILGPDNSPLPGVTVELRRIKSGTKGGLLIDETTTGERGHYSFAVPVLGTYLIVPRLDGYVFSPSPLLVNIDDDQQLIFPSLTAKIGTAVPSSQAQTLTFVTPTGSLHEMVLIPAGEFIMGEGESEHTVYLDAFYIDRYEVTNDHWDASLLGRDHIFRAGDNTYYPLVGPADQAVEVFAPLAAQYCTWAGLHLPYEEEWEKAARGADGRPYSWGWSESGEDISPYGVYNTMGLPTEWTSSRYDLVPDACCGEKTVKGGGEDAPPTTWARRPGDGYLNTGFRCALPGSAIGSEEE

Foldseek 3Di:
DEPPQDADPQVVLPVLCDAEDAQHQHAHADCQSVLRNLNHQYYANANYQHHCLDPLSCLNNLNHQEYHRAQHQDADPVSCLNNQNHQYYAHENHAYADPLSQQSHQRHAEYHHAQYAYADDVSVVSHNHPAEEEHANYNHHPCCVPPVVVVCVVSVHHYHYDPPSLPQQKAKEFEAEPVRAGDWFKKKWKFAFDQPDAQGHTDDIDTADPRRMDMDRDPDFAKIWIAIDDPQWDKPPPREIEGRDPQRDHYEYYIYIDGDDDDPPPPCQWYWYAFNLHDTFIKGKDAWAWAWDADDPPTDIDTDHIKIWGLEFQWQLLVVSVCVSDVDDPCPPPDDQDPPDDGRHHRALDDQVRQQVSQVNRNWGFAAPVRLRCLQENRYPALGLQGPDPDDARAHPRNRGDQAAFPWAWHPDFDDPDPPDPPGFTWTAHHDPPDPSNPSDRDGCPGRGRYTYITMGRPSRHNPPDD

Radius of gyration: 31.17 Å; chains: 1; bounding box: 75×35×90 Å